Protein 4YXP (pdb70)

Organism: Human herpesvirus 1 (strain 17) (NCBI:txid10299)

B-factor: mean 35.33, std 11.64, range [17.26, 95.54]

GO terms:
  GO:0042025 host cell nucleus (C, EXP)
  GO:0030430 host cell cytoplasm (C, EXP)
  GO:0005515 protein binding (F, IPI)

InterPro domains:
  IPR008648 Herpesvirus ICP27-like [PF05459] (306-508)
  IPR031752 Herpes viral adaptor, REF-binding domain [PF16852] (99-138)

Foldseek 3Di:
DDDDDPVVVVVVVCVLVQFDPVSVVVVVVVVVVCLPCVLVPQFQDCPPAPCNVVRDSPDDCVVPDDDLVRCLVRVVVVVVSQVVRQSNQVSLLVVVLVVLLPDADLVLLLLLLVLVSSVLSCVVVVHFAACSGNSLVNLVSSLVNNCVLCQVLQQVVCVVVVADHLVCLLVVLDPVRDDFLVSLSNSLSSLSNVCSVVPDRTDDPCSNVADPPGGPVVDDRCCSVVRVLVCLVCVVVVDPDPVSVCSSVCSVVVDDDDDDDDDDDPRD/DDDDDPVVVVVVVCVLVQFDPVSVVVVVVVVVVCLVAVLVPQFQDCPPAPCNQVRDSHDDDDDCVVPDDDLVRCLVRVVVVVCSLVVRLSNLQSLLVVVLVVLLPDADLVLLLLLLVLVSSLLSCLVVVHFAACSGSSLVNLVSSLVNNCVLCQVLQQVVCVLVVADHLVCLLVVLDPVRDDFLVSLSNSLSSLSNVVSVVRDGTDDPCSNVADPPGRPPVDDRCCSNVRVLVCLPCVCVVDVDPVSVVSSVCSVVVDDDDDDDDDDDPRD

Nearest PDB structures (foldseek):
  4yxp-assembly1_A  TM=1.004E+00  e=3.360E-40  Human alphaherpesvirus 1 strain 17
  4yxp-assembly1_B  TM=1.001E+00  e=2.547E-38  Human alphaherpesvirus 1 strain 17
  5bqk-assembly1_A  TM=9.903E-01  e=1.294E-35  Human alphaherpesvirus 1
  4yxp-assembly1_B  TM=1.004E+00  e=3.602E-40  Human alphaherpesvirus 1 strain 17
  4yxp-assembly1_A  TM=1.001E+00  e=6.332E-38  Human alphaherpesvirus 1 strain 17

Structure (mmCIF, N/CA/C/O backbone):
data_4YXP
#
_entry.id   4YXP
#
_cell.length_a   99.330
_cell.length_b   133.620
_cell.length_c   44.970
_cell.angle_alpha   90.00
_cell.angle_beta   90.00
_cell.angle_gamma   90.00
#
_symmetry.space_group_name_H-M   'P 21 21 2'
#
loop_
_entity.id
_entity.type
_entity.pdbx_description
1 polymer 'mRNA export factor'
2 non-polymer 'ZINC ION'
3 water water
#
loop_
_atom_site.group_PDB
_atom_site.id
_atom_site.type_symbol
_atom_site.label_atom_id
_atom_site.label_alt_id
_atom_site.label_comp_id
_atom_site.label_asym_id
_atom_site.label_entity_id
_atom_site.label_seq_id
_atom_site.pdbx_PDB_ins_code
_atom_site.Cartn_x
_atom_site.Cartn_y
_atom_site.Cartn_z
_atom_site.occupancy
_atom_site.B_iso_or_equiv
_atom_site.auth_seq_id
_atom_site.auth_comp_id
_atom_site.auth_asym_id
_atom_site.auth_atom_id
_atom_site.pdbx_PDB_model_num
ATOM 1 N N . ALA A 1 5 ? -52.942 28.735 46.343 1.00 49.08 242 ALA A N 1
ATOM 2 C CA . ALA A 1 5 ? -53.891 29.382 45.444 1.00 48.33 242 ALA A CA 1
ATOM 3 C C . ALA A 1 5 ? -53.842 28.750 44.056 1.00 46.97 242 ALA A C 1
ATOM 4 O O . ALA A 1 5 ? -52.766 28.516 43.507 1.00 48.05 242 ALA A O 1
ATOM 6 N N . ASP A 1 6 ? -55.016 28.479 43.496 1.00 44.56 243 ASP A N 1
ATOM 7 C CA . ASP A 1 6 ? -55.121 27.860 42.179 1.00 41.74 243 ASP A CA 1
ATOM 8 C C . ASP A 1 6 ? -54.616 28.810 41.093 1.00 39.33 243 ASP A C 1
ATOM 9 O O . ASP A 1 6 ? -55.042 29.964 41.016 1.00 39.58 243 ASP A O 1
ATOM 14 N N . THR A 1 7 ? -53.706 28.322 40.257 1.00 36.93 244 THR A N 1
ATOM 15 C CA . THR A 1 7 ? -53.109 29.144 39.213 1.00 35.83 244 THR A CA 1
ATOM 16 C C . THR A 1 7 ? -52.410 28.277 38.165 1.00 34.27 244 THR A C 1
ATOM 17 O O . THR A 1 7 ? -52.078 27.122 38.426 1.00 34.50 244 THR A O 1
ATOM 21 N N . ILE A 1 8 ? -52.197 28.834 36.976 1.00 32.92 245 ILE A N 1
ATOM 22 C CA . ILE A 1 8 ? -51.416 28.153 35.949 1.00 32.09 245 ILE A CA 1
ATOM 23 C C . ILE A 1 8 ? -49.940 28.342 36.282 1.00 34.02 245 ILE A C 1
ATOM 24 O O . ILE A 1 8 ? -49.464 29.468 36.392 1.00 33.13 245 ILE A O 1
ATOM 29 N N . ASP A 1 9 ? -49.217 27.239 36.452 1.00 36.51 246 ASP A N 1
ATOM 30 C CA . ASP A 1 9 ? -47.818 27.309 36.869 1.00 39.05 246 ASP A CA 1
ATOM 31 C C . ASP A 1 9 ? -46.955 27.979 35.801 1.00 36.72 246 ASP A C 1
ATOM 32 O O . ASP A 1 9 ? -47.296 27.978 34.616 1.00 34.28 246 ASP A O 1
ATOM 37 N N . ALA A 1 10 ? -45.832 28.539 36.238 1.00 36.74 247 ALA A N 1
ATOM 38 C CA . ALA A 1 10 ? -44.974 29.351 35.380 1.00 35.09 247 ALA A CA 1
ATOM 39 C C . ALA A 1 10 ? -44.459 28.583 34.164 1.00 34.34 247 ALA A C 1
ATOM 40 O O . ALA A 1 10 ? -44.484 29.093 33.047 1.00 33.08 247 ALA A O 1
ATOM 42 N N . THR A 1 11 ? -43.984 27.362 34.382 1.00 36.22 248 THR A N 1
ATOM 43 C CA . THR A 1 11 ? -43.403 26.572 33.300 1.00 36.77 248 THR A CA 1
ATOM 44 C C . THR A 1 11 ? -44.434 26.285 32.209 1.00 33.89 248 THR A C 1
ATOM 45 O O . THR A 1 11 ? -44.117 26.338 31.021 1.00 34.17 248 THR A O 1
ATOM 49 N N . THR A 1 12 ? -45.664 25.982 32.611 1.00 31.00 249 THR A N 1
ATOM 50 C CA . THR A 1 12 ? -46.728 25.695 31.651 1.00 28.93 249 THR A CA 1
ATOM 51 C C . THR A 1 12 ? -47.066 26.938 30.824 1.00 27.93 249 THR A C 1
ATOM 52 O O . THR A 1 12 ? -47.374 26.839 29.636 1.00 26.27 249 THR A O 1
ATOM 56 N N . ARG A 1 13 ? -47.003 28.111 31.447 1.00 30.56 250 ARG A N 1
ATOM 57 C CA . ARG A 1 13 ? -47.246 29.352 30.719 1.00 32.30 250 ARG A CA 1
ATOM 58 C C . ARG A 1 13 ? -46.247 29.494 29.576 1.00 33.35 250 ARG A C 1
ATOM 59 O O . ARG A 1 13 ? -46.602 29.950 28.490 1.00 34.93 250 ARG A O 1
ATOM 67 N N . LEU A 1 14 ? -45.001 29.094 29.821 1.00 32.41 251 LEU A N 1
ATOM 68 C CA . LEU A 1 14 ? -43.967 29.135 28.790 1.00 32.54 251 LEU A CA 1
ATOM 69 C C . LEU A 1 14 ? -44.246 28.106 27.702 1.00 31.21 251 LEU A C 1
ATOM 70 O O . LEU A 1 14 ? -44.060 28.384 26.520 1.00 31.27 251 LEU A O 1
ATOM 75 N N . VAL A 1 15 ? -44.687 26.918 28.108 1.00 31.15 252 VAL A N 1
ATOM 76 C CA . VAL A 1 15 ? -45.024 25.862 27.159 1.00 31.53 252 VAL A CA 1
ATOM 77 C C . VAL A 1 15 ? -46.089 26.364 26.190 1.00 29.98 252 VAL A C 1
ATOM 78 O O . VAL A 1 15 ? -46.007 26.124 24.985 1.00 30.13 252 VAL A O 1
ATOM 82 N N . LEU A 1 16 ? -47.088 27.065 26.718 1.00 28.32 253 LEU A N 1
ATOM 83 C CA . LEU A 1 16 ? -48.209 27.517 25.905 1.00 27.71 253 LEU A CA 1
ATOM 84 C C . LEU A 1 16 ? -47.792 28.592 24.906 1.00 28.73 253 LEU A C 1
ATOM 85 O O . LEU A 1 16 ? -48.219 28.569 23.754 1.00 28.76 253 LEU A O 1
ATOM 90 N N . ARG A 1 17 ? -46.957 29.530 25.340 1.00 29.89 254 ARG A N 1
ATOM 91 C CA . ARG A 1 17 ? -46.463 30.568 24.439 1.00 30.95 254 ARG A CA 1
ATOM 92 C C . ARG A 1 17 ? -45.508 29.985 23.396 1.00 32.39 254 ARG A C 1
ATOM 93 O O . ARG A 1 17 ? -45.459 30.463 22.265 1.00 33.25 254 ARG A O 1
ATOM 101 N N . SER A 1 18 ? -44.768 28.941 23.768 1.00 33.13 255 SER A N 1
ATOM 102 C CA . SER A 1 18 ? -43.753 28.369 22.881 1.00 34.95 255 SER A CA 1
ATOM 103 C C . SER A 1 18 ? -44.366 27.746 21.624 1.00 33.58 255 SER A C 1
ATOM 104 O O . SER A 1 18 ? -43.655 27.433 20.670 1.00 33.10 255 SER A O 1
ATOM 107 N N . ILE A 1 19 ? -45.683 27.562 21.629 1.00 32.84 256 ILE A N 1
ATOM 108 C CA . ILE A 1 19 ? -46.397 27.057 20.460 1.00 32.97 256 ILE A CA 1
ATOM 109 C C . ILE A 1 19 ? -46.064 27.908 19.238 1.00 32.77 256 ILE A C 1
ATOM 110 O O . ILE A 1 19 ? -46.009 27.404 18.116 1.00 34.31 256 ILE A O 1
ATOM 115 N N . SER A 1 20 ? -45.842 29.199 19.468 1.00 31.50 257 SER A N 1
ATOM 116 C CA . SER A 1 20 ? -45.581 30.148 18.392 1.00 32.52 257 SER A CA 1
ATOM 117 C C . SER A 1 20 ? -44.289 29.831 17.642 1.00 37.17 257 SER A C 1
ATOM 118 O O . SER A 1 20 ? -44.128 30.204 16.480 1.00 39.35 257 SER A O 1
ATOM 121 N N . GLU A 1 21 ? -43.369 29.148 18.314 1.00 39.49 258 GLU A N 1
ATOM 122 C CA . GLU A 1 21 ? -42.046 28.888 17.755 1.00 42.12 258 GLU A CA 1
ATOM 123 C C . GLU A 1 21 ? -42.076 27.816 16.672 1.00 42.91 258 GLU A C 1
ATOM 124 O O . GLU A 1 21 ? -41.224 27.797 15.783 1.00 46.06 258 GLU A O 1
ATOM 130 N N . ARG A 1 22 ? -43.063 26.929 16.750 1.00 40.62 259 ARG A N 1
ATOM 131 C CA . ARG A 1 22 ? -43.146 25.788 15.846 1.00 41.31 259 ARG A CA 1
ATOM 132 C C . ARG A 1 22 ? -44.360 25.874 14.922 1.00 41.04 259 ARG A C 1
ATOM 133 O O . ARG A 1 22 ? -44.601 24.973 14.118 1.00 43.60 259 ARG A O 1
ATOM 141 N N . ALA A 1 23 ? -45.121 26.957 15.038 1.00 37.67 260 ALA A N 1
ATOM 142 C CA . ALA A 1 23 ? -46.315 27.140 14.222 1.00 36.41 260 ALA A CA 1
ATOM 143 C C . ALA A 1 23 ? -45.993 27.926 12.952 1.00 38.74 260 ALA A C 1
ATOM 144 O O . ALA A 1 23 ? -45.467 29.042 13.009 1.00 40.64 260 ALA A O 1
ATOM 146 N N . ALA A 1 24 ? -46.312 27.331 11.807 1.00 38.19 261 ALA A N 1
ATOM 147 C CA . ALA A 1 24 ? -46.079 27.959 10.512 1.00 39.81 261 ALA A CA 1
ATOM 148 C C . ALA A 1 24 ? -46.848 27.194 9.440 1.00 39.02 261 ALA A C 1
ATOM 149 O O . ALA A 1 24 ? -47.165 26.019 9.622 1.00 37.68 261 ALA A O 1
ATOM 151 N N . VAL A 1 25 ? -47.150 27.856 8.327 1.00 55.35 262 VAL A N 1
ATOM 152 C CA . VAL A 1 25 ? -47.920 27.229 7.258 1.00 56.56 262 VAL A CA 1
ATOM 153 C C . VAL A 1 25 ? -47.223 25.959 6.782 1.00 57.57 262 VAL A C 1
ATOM 154 O O . VAL A 1 25 ? -47.858 24.911 6.655 1.00 58.16 262 VAL A O 1
ATOM 158 N N . ASP A 1 26 ? -45.922 26.054 6.523 1.00 58.49 263 ASP A N 1
ATOM 159 C CA . ASP A 1 26 ? -45.151 24.910 6.040 1.00 59.11 263 ASP A CA 1
ATOM 160 C C . ASP A 1 26 ? -45.262 23.719 6.987 1.00 55.58 263 ASP A C 1
ATOM 161 O O . ASP A 1 26 ? -45.489 22.589 6.554 1.00 53.95 263 ASP A O 1
ATOM 166 N N . ARG A 1 27 ? -45.100 23.980 8.279 1.00 55.11 264 ARG A N 1
ATOM 167 C CA . ARG A 1 27 ? -45.160 22.930 9.287 1.00 55.89 264 ARG A CA 1
ATOM 168 C C . ARG A 1 27 ? -46.549 22.292 9.301 1.00 51.45 264 ARG A C 1
ATOM 169 O O . ARG A 1 27 ? -46.684 21.086 9.515 1.00 48.16 264 ARG A O 1
ATOM 177 N N . ILE A 1 28 ? -47.573 23.109 9.064 1.00 50.84 265 ILE A N 1
ATOM 178 C CA . ILE A 1 28 ? -48.957 22.641 9.057 1.00 48.10 265 ILE A CA 1
ATOM 179 C C . ILE A 1 28 ? -49.223 21.724 7.869 1.00 48.31 265 ILE A C 1
ATOM 180 O O . ILE A 1 28 ? -49.949 20.737 7.992 1.00 45.49 265 ILE A O 1
ATOM 185 N N . SER A 1 29 ? -48.655 22.057 6.715 1.00 51.24 266 SER A N 1
ATOM 186 C CA . SER A 1 29 ? -48.891 21.272 5.510 1.00 53.47 266 SER A CA 1
ATOM 187 C C . SER A 1 29 ? -48.150 19.940 5.589 1.00 52.61 266 SER A C 1
ATOM 188 O O . SER A 1 29 ? -48.623 18.924 5.078 1.00 52.71 266 SER A O 1
ATOM 191 N N . GLU A 1 30 ? -46.989 19.948 6.237 1.00 51.77 267 GLU A N 1
ATOM 192 C CA . GLU A 1 30 ? -46.219 18.725 6.445 1.00 52.53 267 GLU A CA 1
ATOM 193 C C . GLU A 1 30 ? -46.947 17.788 7.406 1.00 51.32 267 GLU A C 1
ATOM 194 O O . GLU A 1 30 ? -47.012 16.578 7.182 1.00 51.38 267 GLU A O 1
ATOM 200 N N . SER A 1 31 ? -47.493 18.351 8.480 1.00 51.52 268 SER A N 1
ATOM 201 C CA . SER A 1 31 ? -48.205 17.555 9.473 1.00 50.34 268 SER A CA 1
ATOM 202 C C . SER A 1 31 ? -49.490 16.988 8.882 1.00 48.98 268 SER A C 1
ATOM 203 O O . SER A 1 31 ? -49.852 15.843 9.157 1.00 49.36 268 SER A O 1
ATOM 206 N N . PHE A 1 32 ? -50.181 17.784 8.070 1.00 46.02 269 PHE A N 1
ATOM 207 C CA . PHE A 1 32 ? -51.368 17.289 7.387 1.00 44.10 269 PHE A CA 1
ATOM 208 C C . PHE A 1 32 ? -50.993 16.176 6.420 1.00 44.69 269 PHE A C 1
ATOM 209 O O . PHE A 1 32 ? -51.744 15.218 6.242 1.00 44.19 269 PHE A O 1
ATOM 217 N N . GLY A 1 33 ? -49.838 16.319 5.778 1.00 46.86 270 GLY A N 1
ATOM 218 C CA . GLY A 1 33 ? -49.385 15.339 4.812 1.00 49.06 270 GLY A CA 1
ATOM 219 C C . GLY A 1 33 ? -49.220 13.959 5.422 1.00 48.20 270 GLY A C 1
ATOM 220 O O . GLY A 1 33 ? -49.538 12.951 4.792 1.00 48.99 270 GLY A O 1
ATOM 221 N N . ARG A 1 34 ? -48.717 13.915 6.651 1.00 46.94 271 ARG A N 1
ATOM 222 C CA . ARG A 1 34 ? -48.493 12.647 7.333 1.00 46.47 271 ARG A CA 1
ATOM 223 C C . ARG A 1 34 ? -49.825 11.966 7.655 1.00 44.62 271 ARG A C 1
ATOM 224 O O . ARG A 1 34 ? -49.962 10.758 7.488 1.00 44.86 271 ARG A O 1
ATOM 232 N N . SER A 1 35 ? -50.808 12.743 8.104 1.00 42.77 272 SER A N 1
ATOM 233 C CA . SER A 1 35 ? -52.130 12.191 8.401 1.00 41.35 272 SER A CA 1
ATOM 234 C C . SER A 1 35 ? -52.848 11.755 7.125 1.00 42.60 272 SER A C 1
ATOM 235 O O . SER A 1 35 ? -53.538 10.735 7.110 1.00 42.38 272 SER A O 1
ATOM 238 N N . ALA A 1 36 ? -52.684 12.531 6.057 1.00 44.00 273 ALA A N 1
ATOM 239 C CA . ALA A 1 36 ? -53.247 12.175 4.759 1.00 45.78 273 ALA A CA 1
ATOM 240 C C . ALA A 1 36 ? -52.670 10.849 4.262 1.00 47.40 273 ALA A C 1
ATOM 241 O O . ALA A 1 36 ? -53.378 10.036 3.670 1.00 48.28 273 ALA A O 1
ATOM 243 N N . GLN A 1 37 ? -51.379 10.641 4.501 1.00 48.10 274 GLN A N 1
ATOM 244 C CA . GLN A 1 37 ? -50.709 9.415 4.079 1.00 49.92 274 GLN A CA 1
ATOM 245 C C . GLN A 1 37 ? -51.309 8.199 4.784 1.00 48.60 274 GLN A C 1
ATOM 246 O O . GLN A 1 37 ? -51.499 7.149 4.174 1.00 50.03 274 GLN A O 1
ATOM 252 N N . VAL A 1 38 ? -51.600 8.350 6.072 1.00 41.82 275 VAL A N 1
ATOM 253 C CA . VAL A 1 38 ? -52.198 7.274 6.858 1.00 39.98 275 VAL A CA 1
ATOM 254 C C . VAL A 1 38 ? -53.558 6.887 6.279 1.00 38.66 275 VAL A C 1
ATOM 255 O O . VAL A 1 38 ? -53.903 5.703 6.225 1.00 37.87 275 VAL A O 1
ATOM 259 N N . MET A 1 39 ? -54.324 7.884 5.840 1.00 38.49 276 MET A N 1
ATOM 260 C CA . MET A 1 39 ? -55.677 7.655 5.333 1.00 39.27 276 MET A CA 1
ATOM 261 C C . MET A 1 39 ? -55.705 7.089 3.915 1.00 43.51 276 MET A C 1
ATOM 262 O O . MET A 1 39 ? -56.776 6.779 3.389 1.00 42.89 276 MET A O 1
ATOM 267 N N . HIS A 1 40 ? -54.539 6.959 3.292 1.00 48.74 277 HIS A N 1
ATOM 268 C CA . HIS A 1 40 ? -54.468 6.443 1.931 1.00 53.65 277 HIS A CA 1
ATOM 269 C C . HIS A 1 40 ? -54.830 4.961 1.882 1.00 51.85 277 HIS A C 1
ATOM 270 O O . HIS A 1 40 ? -55.646 4.542 1.060 1.00 52.90 277 HIS A O 1
ATOM 277 N N . ASP A 1 41 ? -54.225 4.175 2.770 1.00 49.79 278 ASP A N 1
ATOM 278 C CA . ASP A 1 41 ? -54.446 2.728 2.803 1.00 48.36 278 ASP A CA 1
ATOM 279 C C . ASP A 1 41 ? -54.557 2.235 4.243 1.00 45.16 278 ASP A C 1
ATOM 280 O O . ASP A 1 41 ? -53.700 1.486 4.715 1.00 44.60 278 ASP A O 1
ATOM 285 N N . PRO A 1 42 ? -55.626 2.648 4.940 1.00 43.39 279 PRO A N 1
ATOM 286 C CA . PRO A 1 42 ? -55.776 2.405 6.379 1.00 41.47 279 PRO A CA 1
ATOM 287 C C . PRO A 1 42 ? -55.890 0.927 6.748 1.00 39.84 279 PRO A C 1
ATOM 288 O O . PRO A 1 42 ? -55.515 0.550 7.860 1.00 38.94 279 PRO A O 1
ATOM 292 N N . PHE A 1 43 ? -56.396 0.104 5.835 1.00 39.36 280 PHE A N 1
ATOM 293 C CA . PHE A 1 43 ? -56.533 -1.327 6.107 1.00 39.05 280 PHE A CA 1
ATOM 294 C C . PHE A 1 43 ? -55.206 -2.062 5.920 1.00 41.62 280 PHE A C 1
ATOM 295 O O . PHE A 1 43 ? -55.079 -3.228 6.291 1.00 41.60 280 PHE A O 1
ATOM 303 N N . GLY A 1 44 ? -54.223 -1.375 5.346 1.00 44.33 281 GLY A N 1
ATOM 304 C CA . GLY A 1 44 ? -52.875 -1.906 5.234 1.00 46.84 281 GLY A CA 1
ATOM 305 C C . GLY A 1 44 ? -52.768 -3.227 4.497 1.00 47.56 281 GLY A C 1
ATOM 306 O O . GLY A 1 44 ? -51.856 -4.015 4.752 1.00 49.33 281 GLY A O 1
ATOM 307 N N . GLY A 1 45 ? -53.695 -3.472 3.578 1.00 45.00 282 GLY A N 1
ATOM 308 C CA . GLY A 1 45 ? -53.671 -4.684 2.782 1.00 45.42 282 GLY A CA 1
ATOM 309 C C . GLY A 1 45 ? -54.365 -5.855 3.451 1.00 43.47 282 GLY A C 1
ATOM 310 O O . GLY A 1 45 ? -54.216 -6.996 3.022 1.00 45.54 282 GLY A O 1
ATOM 311 N N . GLN A 1 46 ? -55.118 -5.572 4.509 1.00 41.13 283 GLN A N 1
ATOM 312 C CA . GLN A 1 46 ? -55.936 -6.588 5.162 1.00 41.25 283 GLN A CA 1
ATOM 313 C C . GLN A 1 46 ? -57.358 -6.076 5.361 1.00 37.67 283 GLN A C 1
ATOM 314 O O . GLN A 1 46 ? -57.808 -5.901 6.495 1.00 35.48 283 GLN A O 1
ATOM 320 N N . PRO A 1 47 ? -58.068 -5.829 4.251 1.00 37.34 284 PRO A N 1
ATOM 321 C CA . PRO A 1 47 ? -59.466 -5.398 4.310 1.00 35.03 284 PRO A CA 1
ATOM 322 C C . PRO A 1 47 ? -60.387 -6.563 4.638 1.00 35.31 284 PRO A C 1
ATOM 323 O O . PRO A 1 47 ? -59.912 -7.690 4.770 1.00 35.76 284 PRO A O 1
ATOM 327 N N . PHE A 1 48 ? -61.681 -6.296 4.773 1.00 35.37 285 PHE A N 1
ATOM 328 C CA . PHE A 1 48 ? -62.659 -7.369 4.887 1.00 36.76 285 PHE A CA 1
ATOM 329 C C . PHE A 1 48 ? -62.661 -8.191 3.605 1.00 38.48 285 PHE A C 1
ATOM 330 O O . PHE A 1 48 ? -62.668 -7.621 2.512 1.00 38.65 285 PHE A O 1
ATOM 338 N N . PRO A 1 49 ? -62.642 -9.531 3.725 1.00 39.80 286 PRO A N 1
ATOM 339 C CA . PRO A 1 49 ? -62.891 -10.339 2.527 1.00 43.07 286 PRO A CA 1
ATOM 340 C C . PRO A 1 49 ? -64.283 -10.058 1.972 1.00 46.56 286 PRO A C 1
ATOM 341 O O . PRO A 1 49 ? -65.245 -10.046 2.741 1.00 45.75 286 PRO A O 1
ATOM 345 N N . ALA A 1 50 ? -64.388 -9.832 0.666 1.00 50.59 287 ALA A N 1
ATOM 346 C CA . ALA A 1 50 ? -65.662 -9.455 0.058 1.00 52.63 287 ALA A CA 1
ATOM 347 C C . ALA A 1 50 ? -66.155 -10.500 -0.940 1.00 55.74 287 ALA A C 1
ATOM 348 O O . ALA A 1 50 ? -67.160 -10.290 -1.618 1.00 56.79 287 ALA A O 1
ATOM 350 N N . ALA A 1 51 ? -65.450 -11.623 -1.025 1.00 57.91 288 ALA A N 1
ATOM 351 C CA . ALA A 1 51 ? -65.803 -12.676 -1.970 1.00 61.77 288 ALA A CA 1
ATOM 352 C C . ALA A 1 51 ? -67.218 -13.196 -1.729 1.00 62.89 288 ALA A C 1
ATOM 353 O O . ALA A 1 51 ? -67.526 -13.716 -0.657 1.00 62.41 288 ALA A O 1
ATOM 355 N N . ASN A 1 52 ? -68.072 -13.045 -2.736 1.00 64.24 289 ASN A N 1
ATOM 356 C CA . ASN A 1 52 ? -69.424 -13.595 -2.703 1.00 64.50 289 ASN A CA 1
ATOM 357 C C . ASN A 1 52 ? -70.288 -12.975 -1.609 1.00 57.57 289 ASN A C 1
ATOM 358 O O . ASN A 1 52 ? -71.267 -13.579 -1.172 1.00 57.54 289 ASN A O 1
ATOM 363 N N . SER A 1 53 ? -69.934 -11.772 -1.170 1.00 50.81 290 SER A N 1
ATOM 364 C CA . SER A 1 53 ? -70.728 -11.078 -0.166 1.00 45.20 290 SER A CA 1
ATOM 365 C C . SER A 1 53 ? -71.619 -10.019 -0.813 1.00 43.83 290 SER A C 1
ATOM 366 O O . SER A 1 53 ? -71.158 -9.254 -1.659 1.00 44.03 290 SER A O 1
ATOM 369 N N . PRO A 1 54 ? -72.902 -9.963 -0.415 1.00 43.93 291 PRO A N 1
ATOM 370 C CA . PRO A 1 54 ? -73.771 -8.896 -0.925 1.00 43.27 291 PRO A CA 1
ATOM 371 C C . PRO A 1 54 ? -73.421 -7.524 -0.345 1.00 40.69 291 PRO A C 1
ATOM 372 O O . PRO A 1 54 ? -73.974 -6.511 -0.770 1.00 40.64 291 PRO A O 1
ATOM 376 N N . TRP A 1 55 ? -72.503 -7.503 0.616 1.00 38.77 292 TRP A N 1
ATOM 377 C CA . TRP A 1 55 ? -72.090 -6.266 1.265 1.00 35.69 292 TRP A CA 1
ATOM 378 C C . TRP A 1 55 ? -70.770 -5.739 0.705 1.00 36.05 292 TRP A C 1
ATOM 379 O O . TRP A 1 55 ? -70.198 -4.795 1.249 1.00 35.26 292 TRP A O 1
ATOM 390 N N . ALA A 1 56 ? -70.294 -6.346 -0.379 1.00 37.41 293 ALA A N 1
ATOM 391 C CA . ALA A 1 56 ? -68.988 -6.006 -0.944 1.00 37.90 293 ALA A CA 1
ATOM 392 C C . ALA A 1 56 ? -68.771 -4.493 -1.097 1.00 37.16 293 ALA A C 1
ATOM 393 O O . ALA A 1 56 ? -67.698 -3.992 -0.769 1.00 37.07 293 ALA A O 1
ATOM 395 N N . PRO A 1 57 ? -69.783 -3.758 -1.588 1.00 37.74 294 PRO A N 1
ATOM 396 C CA . PRO A 1 57 ? -69.567 -2.317 -1.778 1.00 38.49 294 PRO A CA 1
ATOM 397 C C . PRO A 1 57 ? -69.164 -1.568 -0.509 1.00 36.41 294 PRO A C 1
ATOM 398 O O . PRO A 1 57 ? -68.343 -0.654 -0.589 1.00 37.56 294 PRO A O 1
ATOM 402 N N . VAL A 1 58 ? -69.723 -1.946 0.637 1.00 33.87 295 VAL A N 1
ATOM 403 C CA . VAL A 1 58 ? -69.444 -1.235 1.882 1.00 33.26 295 VAL A CA 1
ATOM 404 C C . VAL A 1 58 ? -68.353 -1.932 2.693 1.00 33.66 295 VAL A C 1
ATOM 405 O O . VAL A 1 58 ? -67.953 -1.450 3.753 1.00 33.08 295 VAL A O 1
ATOM 409 N N . LEU A 1 59 ? -67.870 -3.066 2.198 1.00 34.72 296 LEU A N 1
ATOM 410 C CA . LEU A 1 59 ? -66.767 -3.759 2.850 1.00 35.74 296 LEU A CA 1
ATOM 411 C C . LEU A 1 59 ? -65.431 -3.249 2.327 1.00 37.35 296 LEU A C 1
ATOM 412 O O . LEU A 1 59 ? -64.417 -3.320 3.021 1.00 39.44 296 LEU A O 1
ATOM 417 N N . ALA A 1 60 ? -65.433 -2.728 1.104 1.00 47.15 297 ALA A N 1
ATOM 418 C CA . ALA A 1 60 ? -64.216 -2.201 0.498 1.00 52.41 297 ALA A CA 1
ATOM 419 C C . ALA A 1 60 ? -63.736 -0.949 1.223 1.00 58.17 297 ALA A C 1
ATOM 420 O O . ALA A 1 60 ? -64.510 -0.279 1.910 1.00 54.20 297 ALA A O 1
ATOM 422 N N . GLY A 1 61 ? -62.454 -0.636 1.061 1.00 68.22 298 GLY A N 1
ATOM 423 C CA . GLY A 1 61 ? -61.902 0.612 1.557 1.00 73.40 298 GLY A CA 1
ATOM 424 C C . GLY A 1 61 ? -62.077 1.742 0.557 1.00 76.67 298 GLY A C 1
ATOM 425 O O . GLY A 1 61 ? -61.187 2.574 0.379 1.00 80.05 298 GLY A O 1
ATOM 426 N N . GLN A 1 62 ? -63.231 1.764 -0.103 1.00 75.96 299 GLN A N 1
ATOM 427 C CA . GLN A 1 62 ? -63.550 2.798 -1.080 1.00 79.84 299 GLN A CA 1
ATOM 428 C C . GLN A 1 62 ? -64.380 3.902 -0.432 1.00 78.14 299 GLN A C 1
ATOM 429 O O . GLN A 1 62 ? -64.245 5.078 -0.775 1.00 80.07 299 GLN A O 1
ATOM 435 N N . PHE A 1 66 ? -70.213 8.103 0.890 1.00 57.92 303 PHE A N 1
ATOM 436 C CA . PHE A 1 66 ? -71.353 7.279 1.277 1.00 55.36 303 PHE A CA 1
ATOM 437 C C . PHE A 1 66 ? -72.653 8.026 1.021 1.00 54.60 303 PHE A C 1
ATOM 438 O O . PHE A 1 66 ? -72.880 9.106 1.564 1.00 54.21 303 PHE A O 1
ATOM 446 N N . ASP A 1 67 ? -73.500 7.440 0.184 1.00 55.27 304 ASP A N 1
ATOM 447 C CA . ASP A 1 67 ? -74.798 8.019 -0.131 1.00 56.75 304 ASP A CA 1
ATOM 448 C C . ASP A 1 67 ? -75.899 7.146 0.453 1.00 52.31 304 ASP A C 1
ATOM 449 O O . ASP A 1 67 ? -75.983 5.958 0.144 1.00 53.26 304 ASP A O 1
ATOM 454 N N . ALA A 1 68 ? -76.737 7.741 1.297 1.00 46.40 305 ALA A N 1
ATOM 455 C CA . ALA A 1 68 ? -77.780 6.998 1.999 1.00 41.04 305 ALA A CA 1
ATOM 456 C C . ALA A 1 68 ? -78.637 6.176 1.040 1.00 39.99 305 ALA A C 1
ATOM 457 O O . ALA A 1 68 ? -78.852 4.984 1.261 1.00 36.68 305 ALA A O 1
ATOM 459 N N . GLU A 1 69 ? -79.127 6.808 -0.022 1.00 43.20 306 GLU A N 1
ATOM 460 C CA . GLU A 1 69 ? -79.999 6.121 -0.966 1.00 46.44 306 GLU A CA 1
ATOM 461 C C . GLU A 1 69 ? -79.267 4.990 -1.684 1.00 46.75 306 GLU A C 1
ATOM 462 O O . GLU A 1 69 ? -79.849 3.942 -1.956 1.00 46.10 306 GLU A O 1
ATOM 468 N N . THR A 1 70 ? -77.990 5.199 -1.984 1.00 48.39 307 THR A N 1
ATOM 469 C CA . THR A 1 70 ? -77.208 4.192 -2.693 1.00 49.60 307 THR A CA 1
ATOM 470 C C . THR A 1 70 ? -77.029 2.942 -1.833 1.00 46.98 307 THR A C 1
ATOM 471 O O . THR A 1 70 ? -77.034 1.821 -2.343 1.00 49.22 307 THR A O 1
ATOM 475 N N . ARG A 1 71 ? -76.878 3.136 -0.528 1.00 42.08 308 ARG A N 1
ATOM 476 C CA . ARG A 1 71 ? -76.619 2.021 0.378 1.00 39.67 308 ARG A CA 1
ATOM 477 C C . ARG A 1 71 ? -77.860 1.663 1.203 1.00 34.34 308 ARG A C 1
ATOM 478 O O . ARG A 1 71 ? -77.761 1.011 2.243 1.00 32.21 308 ARG A O 1
ATOM 486 N N . ARG A 1 72 ? -79.028 2.075 0.724 1.00 33.50 309 ARG A N 1
ATOM 487 C CA . ARG A 1 72 ? -80.281 1.796 1.418 1.00 32.99 309 ARG A CA 1
ATOM 488 C C . ARG A 1 72 ? -80.689 0.329 1.305 1.00 33.99 309 ARG A C 1
ATOM 489 O O . ARG A 1 72 ? -80.487 -0.303 0.269 1.00 33.57 309 ARG A O 1
ATOM 497 N N . VAL A 1 73 ? -81.267 -0.198 2.381 1.00 33.68 310 VAL A N 1
ATOM 498 C CA . VAL A 1 73 ? -81.836 -1.543 2.384 1.00 33.85 310 VAL A CA 1
ATOM 499 C C . VAL A 1 73 ? -83.201 -1.497 3.057 1.00 33.69 310 VAL A C 1
ATOM 500 O O . VAL A 1 73 ? -83.431 -0.676 3.948 1.00 32.69 310 VAL A O 1
ATOM 504 N N . SER A 1 74 ? -84.107 -2.369 2.629 1.00 34.43 311 SER A N 1
ATOM 505 C CA . SER A 1 74 ? -85.363 -2.563 3.343 1.00 34.16 311 SER A CA 1
ATOM 506 C C . SER A 1 74 ? -85.095 -3.405 4.583 1.00 33.04 311 SER A C 1
ATOM 507 O O . SER A 1 74 ? -84.049 -4.044 4.686 1.00 35.02 311 SER A O 1
ATOM 510 N N . TRP A 1 75 ? -86.036 -3.408 5.521 1.00 31.69 312 TRP A N 1
ATOM 511 C CA . TRP A 1 75 ? -85.926 -4.259 6.701 1.00 32.19 312 TRP A CA 1
ATOM 512 C C . TRP A 1 75 ? -85.813 -5.723 6.287 1.00 34.17 312 TRP A C 1
ATOM 513 O O . TRP A 1 75 ? -85.034 -6.486 6.865 1.00 33.85 312 TRP A O 1
ATOM 524 N N . GLU A 1 76 ? -86.586 -6.106 5.275 1.00 35.80 313 GLU A N 1
ATOM 525 C CA . GLU A 1 76 ? -86.600 -7.487 4.802 1.00 39.04 313 GLU A CA 1
ATOM 526 C C . GLU A 1 76 ? -85.220 -7.886 4.288 1.00 38.06 313 GLU A C 1
ATOM 527 O O . GLU A 1 76 ? -84.776 -9.017 4.489 1.00 37.42 313 GLU A O 1
ATOM 533 N N . THR A 1 77 ? -84.544 -6.950 3.629 1.00 38.38 314 THR A N 1
ATOM 534 C CA . THR A 1 77 ? -83.210 -7.204 3.095 1.00 38.00 314 THR A CA 1
ATOM 535 C C . THR A 1 77 ? -82.186 -7.296 4.225 1.00 35.14 314 THR A C 1
ATOM 536 O O . THR A 1 77 ? -81.232 -8.069 4.149 1.00 34.57 314 THR A O 1
ATOM 540 N N . LEU A 1 78 ? -82.382 -6.502 5.272 1.00 33.21 315 LEU A N 1
ATOM 541 C CA . LEU A 1 78 ? -81.475 -6.519 6.411 1.00 32.35 315 LEU A CA 1
ATOM 542 C C . LEU A 1 78 ? -81.586 -7.848 7.159 1.00 33.11 315 LEU A C 1
ATOM 543 O O . LEU A 1 78 ? -80.586 -8.397 7.623 1.00 34.36 315 LEU A O 1
ATOM 548 N N . VAL A 1 79 ? -82.805 -8.365 7.262 1.00 33.15 316 VAL A N 1
ATOM 549 C CA . VAL A 1 79 ? -83.039 -9.673 7.866 1.00 34.56 316 VAL A CA 1
ATOM 550 C C . VAL A 1 79 ? -82.331 -10.773 7.070 1.00 35.29 316 VAL A C 1
ATOM 551 O O . VAL A 1 79 ? -81.711 -11.672 7.646 1.00 35.66 316 VAL A O 1
ATOM 555 N N . ALA A 1 80 ? -82.424 -10.704 5.747 1.00 35.33 317 ALA A N 1
ATOM 556 C CA . ALA A 1 80 ? -81.918 -11.775 4.895 1.00 38.56 317 ALA A CA 1
ATOM 557 C C . ALA A 1 80 ? -80.394 -11.780 4.823 1.00 38.19 317 ALA A C 1
ATOM 558 O O . ALA A 1 80 ? -79.768 -12.842 4.839 1.00 38.57 317 ALA A O 1
ATOM 560 N N . HIS A 1 81 ? -79.799 -10.593 4.749 1.00 37.55 318 HIS A N 1
ATOM 561 C CA . HIS A 1 81 ? -78.364 -10.473 4.502 1.00 38.73 318 HIS A CA 1
ATOM 562 C C . HIS A 1 81 ? -77.571 -10.053 5.740 1.00 36.85 318 HIS A C 1
ATOM 563 O O . HIS A 1 81 ? -76.342 -10.102 5.739 1.00 38.00 318 HIS A O 1
ATOM 570 N N . GLY A 1 82 ? -78.272 -9.646 6.793 1.00 33.81 319 GLY A N 1
ATOM 571 C CA . GLY A 1 82 ? -77.628 -9.239 8.029 1.00 32.22 319 GLY A CA 1
ATOM 572 C C . GLY A 1 82 ? -76.644 -10.247 8.606 1.00 33.36 319 GLY A C 1
ATOM 573 O O . GLY A 1 82 ? -75.508 -9.893 8.921 1.00 32.29 319 GLY A O 1
ATOM 574 N N . PRO A 1 83 ? -77.075 -11.508 8.767 1.00 35.24 320 PRO A N 1
ATOM 575 C CA . PRO A 1 83 ? -76.176 -12.542 9.296 1.00 36.55 320 PRO A CA 1
ATOM 576 C C . PRO A 1 83 ? -74.852 -12.643 8.539 1.00 36.53 320 PRO A C 1
ATOM 577 O O . PRO A 1 83 ? -73.817 -12.901 9.152 1.00 38.38 320 PRO A O 1
ATOM 581 N N . SER A 1 84 ? -74.886 -12.433 7.227 1.00 35.45 321 SER A N 1
ATOM 582 C CA . SER A 1 84 ? -73.675 -12.476 6.410 1.00 35.44 321 SER A CA 1
ATOM 583 C C . SER A 1 84 ? -72.668 -11.416 6.855 1.00 32.89 321 SER A C 1
ATOM 584 O O . SER A 1 84 ? -71.481 -11.700 7.024 1.00 32.74 321 SER A O 1
ATOM 587 N N . LEU A 1 85 ? -73.145 -10.191 7.040 1.00 31.09 322 LEU A N 1
ATOM 588 C CA . LEU A 1 85 ? -72.280 -9.102 7.477 1.00 29.57 322 LEU A CA 1
ATOM 589 C C . LEU A 1 85 ? -71.781 -9.373 8.896 1.00 30.35 322 LEU A C 1
ATOM 590 O O . LEU A 1 85 ? -70.614 -9.144 9.217 1.00 30.49 322 LEU A O 1
ATOM 595 N N . TYR A 1 86 ? -72.682 -9.867 9.738 1.00 31.72 323 TYR A N 1
ATOM 596 C CA . TYR A 1 86 ? -72.351 -10.270 11.100 1.00 32.30 323 TYR A CA 1
ATOM 597 C C . TYR A 1 86 ? -71.165 -11.239 11.108 1.00 32.33 323 TYR A C 1
ATOM 598 O O . TYR A 1 86 ? -70.201 -11.051 11.853 1.00 30.02 323 TYR A O 1
ATOM 607 N N . ARG A 1 87 ? -71.231 -12.266 10.266 1.00 35.07 324 ARG A N 1
ATOM 608 C CA . ARG A 1 87 ? -70.164 -13.261 10.189 1.00 36.55 324 ARG A CA 1
ATOM 609 C C . ARG A 1 87 ? -68.861 -12.659 9.662 1.00 35.18 324 ARG A C 1
ATOM 610 O O . ARG A 1 87 ? -67.777 -13.043 10.097 1.00 34.81 324 ARG A O 1
ATOM 618 N N . THR A 1 88 ? -68.965 -11.720 8.727 1.00 35.35 325 THR A N 1
ATOM 619 C CA . THR A 1 88 ? -67.783 -11.045 8.202 1.00 36.15 325 THR A CA 1
ATOM 620 C C . THR A 1 88 ? -67.090 -10.259 9.316 1.00 33.43 325 THR A C 1
ATOM 621 O O . THR A 1 88 ? -65.869 -10.321 9.460 1.00 35.17 325 THR A O 1
ATOM 625 N N . PHE A 1 89 ? -67.869 -9.523 10.103 1.00 30.11 326 PHE A N 1
ATOM 626 C CA . PHE A 1 89 ? -67.331 -8.808 11.254 1.00 31.55 326 PHE A CA 1
ATOM 627 C C . PHE A 1 89 ? -66.629 -9.760 12.228 1.00 34.53 326 PHE A C 1
ATOM 628 O O . PHE A 1 89 ? -65.498 -9.512 12.651 1.00 35.25 326 PHE A O 1
ATOM 636 N N . ALA A 1 90 ? -67.304 -10.848 12.581 1.00 37.01 327 ALA A N 1
ATOM 637 C CA . ALA A 1 90 ? -66.809 -11.753 13.613 1.00 38.68 327 ALA A CA 1
ATOM 638 C C . ALA A 1 90 ? -65.550 -12.507 13.183 1.00 39.44 327 ALA A C 1
ATOM 639 O O . ALA A 1 90 ? -64.717 -12.857 14.016 1.00 40.28 327 ALA A O 1
ATOM 641 N N . GLY A 1 91 ? -65.409 -12.750 11.884 1.00 38.40 328 GLY A N 1
ATOM 642 C CA . GLY A 1 91 ? -64.325 -13.579 11.385 1.00 39.47 328 GLY A CA 1
ATOM 643 C C . GLY A 1 91 ? -63.056 -12.837 10.999 1.00 39.43 328 GLY A C 1
ATOM 644 O O . GLY A 1 91 ? -62.063 -13.463 10.630 1.00 40.12 328 GLY A O 1
ATOM 645 N N . ASN A 1 92 ? -63.077 -11.510 11.090 1.00 38.16 329 ASN A N 1
ATOM 646 C CA . ASN A 1 92 ? -61.945 -10.698 10.646 1.00 38.46 329 ASN A CA 1
ATOM 647 C C . ASN A 1 92 ? -61.591 -9.605 11.657 1.00 38.13 329 ASN A C 1
ATOM 648 O O . ASN A 1 92 ? -61.912 -8.437 11.449 1.00 35.26 329 ASN A O 1
ATOM 653 N N . PRO A 1 93 ? -60.914 -9.984 12.755 1.00 35.97 330 PRO A N 1
ATOM 654 C CA . PRO A 1 93 ? -60.614 -9.050 13.851 1.00 36.20 330 PRO A CA 1
ATOM 655 C C . PRO A 1 93 ? -59.772 -7.824 13.479 1.00 34.59 330 PRO A C 1
ATOM 656 O O . PRO A 1 93 ? -60.106 -6.736 13.944 1.00 32.83 330 PRO A O 1
ATOM 660 N N . ARG A 1 94 ? -58.713 -7.974 12.685 1.00 35.12 331 ARG A N 1
ATOM 661 C CA . ARG A 1 94 ? -57.873 -6.817 12.360 1.00 34.48 331 ARG A CA 1
ATOM 662 C C . ARG A 1 94 ? -58.662 -5.789 11.549 1.00 32.75 331 ARG A C 1
ATOM 663 O O . ARG A 1 94 ? -58.600 -4.586 11.825 1.00 30.82 331 ARG A O 1
ATOM 671 N N . ALA A 1 95 ? -59.408 -6.257 10.552 1.00 33.51 332 ALA A N 1
ATOM 672 C CA . ALA A 1 95 ? -60.213 -5.356 9.725 1.00 33.07 332 ALA A CA 1
ATOM 673 C C . ALA A 1 95 ? -61.300 -4.672 10.553 1.00 30.76 332 ALA A C 1
ATOM 674 O O . ALA A 1 95 ? -61.640 -3.509 10.313 1.00 27.72 332 ALA A O 1
ATOM 676 N N . ALA A 1 96 ? -61.842 -5.398 11.527 1.00 31.04 333 ALA A N 1
ATOM 677 C CA . ALA A 1 96 ? -62.919 -4.875 12.361 1.00 30.44 333 ALA A CA 1
ATOM 678 C C . ALA A 1 96 ? -62.430 -3.753 13.270 1.00 31.86 333 ALA A C 1
ATOM 679 O O . ALA A 1 96 ? -63.139 -2.772 13.484 1.00 30.63 333 ALA A O 1
ATOM 681 N N . SER A 1 97 ? -61.225 -3.898 13.811 1.00 35.50 334 SER A N 1
ATOM 682 C CA . SER A 1 97 ? -60.658 -2.854 14.654 1.00 38.35 334 SER A CA 1
ATOM 683 C C . SER A 1 97 ? -60.339 -1.623 13.807 1.00 35.05 334 SER A C 1
ATOM 684 O O . SER A 1 97 ? -60.556 -0.494 14.244 1.00 33.90 334 SER A O 1
ATOM 687 N N . THR A 1 98 ? -59.838 -1.845 12.594 1.00 32.09 335 THR A N 1
ATOM 688 C CA . THR A 1 98 ? -59.618 -0.756 11.641 1.00 28.75 335 THR A CA 1
ATOM 689 C C . THR A 1 98 ? -60.932 -0.037 11.358 1.00 27.86 335 THR A C 1
ATOM 690 O O . THR A 1 98 ? -61.030 1.190 11.484 1.00 27.48 335 THR A O 1
ATOM 694 N N . ALA A 1 99 ? -61.939 -0.812 10.968 1.00 28.49 336 ALA A N 1
ATOM 695 C CA . ALA A 1 99 ? -63.249 -0.268 10.629 1.00 29.73 336 ALA A CA 1
ATOM 696 C C . ALA A 1 99 ? -63.859 0.502 11.796 1.00 28.79 336 ALA A C 1
ATOM 697 O O . ALA A 1 99 ? -64.431 1.580 11.604 1.00 25.79 336 ALA A O 1
ATOM 699 N N . LYS A 1 100 ? -63.735 -0.053 12.999 1.00 30.49 337 LYS A N 1
ATOM 700 C CA . LYS A 1 100 ? -64.297 0.565 14.198 1.00 30.61 337 LYS A CA 1
ATOM 701 C C . LYS A 1 100 ? -63.669 1.932 14.456 1.00 28.38 337 LYS A C 1
ATOM 702 O O . LYS A 1 100 ? -64.364 2.894 14.780 1.00 26.62 337 LYS A O 1
ATOM 708 N N . ALA A 1 101 ? -62.350 2.014 14.313 1.00 28.33 338 ALA A N 1
ATOM 709 C CA . ALA A 1 101 ? -61.639 3.269 14.534 1.00 29.38 338 ALA A CA 1
ATOM 710 C C . ALA A 1 101 ? -62.104 4.333 13.544 1.00 27.85 338 ALA A C 1
ATOM 711 O O . ALA A 1 101 ? -62.330 5.491 13.913 1.00 27.52 338 ALA A O 1
ATOM 713 N N . MET A 1 102 ? -62.246 3.934 12.285 1.00 27.41 339 MET A N 1
ATOM 714 C CA . MET A 1 102 ? -62.655 4.857 11.234 1.00 27.79 339 MET A CA 1
ATOM 715 C C . MET A 1 102 ? -64.108 5.285 11.415 1.00 25.73 339 MET A C 1
ATOM 716 O O . MET A 1 102 ? -64.430 6.476 11.320 1.00 26.69 339 MET A O 1
ATOM 721 N N . ARG A 1 103 ? -64.983 4.319 11.683 1.00 22.37 340 ARG A N 1
ATOM 722 C CA . ARG A 1 103 ? -66.402 4.605 11.877 1.00 21.54 340 ARG A CA 1
ATOM 723 C C . ARG A 1 103 ? -66.614 5.555 13.053 1.00 21.99 340 ARG A C 1
ATOM 724 O O . ARG A 1 103 ? -67.478 6.438 13.006 1.00 21.18 340 ARG A O 1
ATOM 732 N N . ASP A 1 104 ? -65.823 5.372 14.105 1.00 23.57 341 ASP A N 1
ATOM 733 C CA . ASP A 1 104 ? -6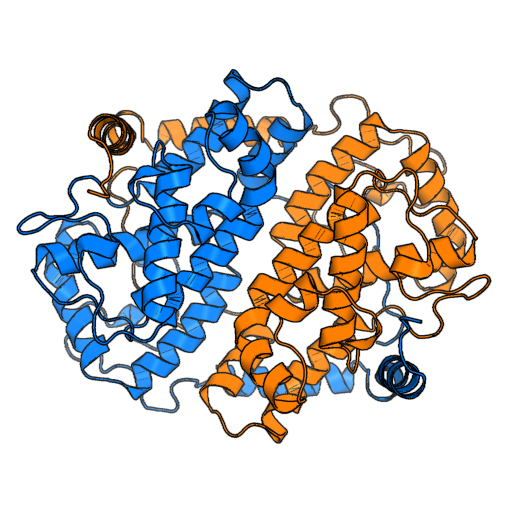5.900 6.236 15.281 1.00 24.79 341 ASP A CA 1
ATOM 734 C C . ASP A 1 104 ? -65.703 7.703 14.889 1.00 23.83 341 ASP A C 1
ATOM 735 O O . ASP A 1 104 ? -66.473 8.575 15.301 1.00 22.77 341 ASP A O 1
ATOM 740 N N . CYS A 1 105 ? -64.680 7.971 14.083 1.00 23.99 342 CYS A N 1
ATOM 741 C CA . CYS A 1 105 ? -64.411 9.333 13.619 1.00 24.08 342 CYS A CA 1
ATOM 742 C C . CYS A 1 105 ? -65.535 9.856 12.725 1.00 22.61 342 CYS A C 1
ATOM 743 O O . CYS A 1 105 ? -65.942 11.010 12.852 1.00 22.04 342 CYS A O 1
ATOM 746 N N . VAL A 1 106 ? -66.033 9.016 11.821 1.00 22.10 343 VAL A N 1
ATOM 747 C CA . VAL A 1 106 ? -67.112 9.429 10.926 1.00 22.57 343 VAL A CA 1
ATOM 748 C C . VAL A 1 106 ? -68.319 9.889 11.733 1.00 21.26 343 VAL A C 1
ATOM 749 O O . VAL A 1 106 ? -68.868 10.961 11.485 1.00 21.87 343 VAL A O 1
ATOM 753 N N . LEU A 1 107 ? -68.736 9.076 12.696 1.00 20.52 344 LEU A N 1
ATOM 754 C CA . LEU A 1 107 ? -69.939 9.375 13.462 1.00 20.98 344 LEU A CA 1
ATOM 755 C C . LEU A 1 107 ? -69.773 10.621 14.330 1.00 21.26 344 LEU A C 1
ATOM 756 O O . LEU A 1 107 ? -70.755 11.281 14.673 1.00 20.73 344 LEU A O 1
ATOM 761 N N . ARG A 1 108 ? -68.534 10.954 14.675 1.00 21.70 345 ARG A N 1
ATOM 762 C CA . ARG A 1 108 ? -68.289 12.108 15.537 1.00 20.96 345 ARG A CA 1
ATOM 763 C C . ARG A 1 108 ? -68.266 13.421 14.748 1.00 20.10 345 ARG A C 1
ATOM 764 O O . ARG A 1 108 ? -68.275 14.496 15.347 1.00 21.37 345 ARG A O 1
ATOM 772 N N . GLN A 1 109 ? -68.281 13.341 13.416 1.00 20.14 346 GLN A N 1
ATOM 773 C CA . GLN A 1 109 ? -68.303 14.545 12.579 1.00 21.52 346 GLN A CA 1
ATOM 774 C C . GLN A 1 109 ? -69.518 14.628 11.641 1.00 22.69 346 GLN A C 1
ATOM 775 O O . GLN A 1 109 ? -69.616 15.558 10.837 1.00 23.09 346 GLN A O 1
ATOM 781 N N . GLU A 1 110 ? -70.443 13.676 11.752 1.00 21.90 347 GLU A N 1
ATOM 782 C CA . GLU A 1 110 ? -71.644 13.660 10.907 1.00 22.80 347 GLU A CA 1
ATOM 783 C C . GLU A 1 110 ? -72.582 14.833 11.197 1.00 22.62 347 GLU A C 1
ATOM 784 O O . GLU A 1 110 ? -72.632 15.323 12.328 1.00 22.39 347 GLU A O 1
ATOM 790 N N . ASN A 1 111 ? -73.328 15.279 10.182 1.00 23.20 348 ASN A N 1
ATOM 791 C CA . ASN A 1 111 ? -74.328 16.330 10.390 1.00 23.32 348 ASN A CA 1
ATOM 792 C C . ASN A 1 111 ? -75.561 15.711 11.043 1.00 23.05 348 ASN A C 1
ATOM 793 O O . ASN A 1 111 ? -75.598 14.498 11.270 1.00 22.01 348 ASN A O 1
ATOM 798 N N . PHE A 1 112 ? -76.559 16.532 11.362 1.00 22.97 349 PHE A N 1
ATOM 799 C CA . PHE A 1 112 ? -77.664 16.066 12.199 1.00 22.73 349 PHE A CA 1
ATOM 800 C C . PHE A 1 112 ? -78.470 14.936 11.557 1.00 22.50 349 PHE A C 1
ATOM 801 O O . PHE A 1 112 ? -78.769 13.944 12.215 1.00 21.51 349 PHE A O 1
ATOM 809 N N . ILE A 1 113 ? -78.826 15.080 10.284 1.00 24.54 350 ILE A N 1
ATOM 810 C CA . ILE A 1 113 ? -79.596 14.043 9.600 1.00 25.83 350 ILE A CA 1
ATOM 811 C C . ILE A 1 113 ? -78.771 12.760 9.513 1.00 24.57 350 ILE A C 1
ATOM 812 O O . ILE A 1 113 ? -79.302 11.661 9.673 1.00 23.62 350 ILE A O 1
ATOM 817 N N . GLU A 1 114 ? -77.474 12.901 9.260 1.00 24.57 351 GLU A N 1
ATOM 818 C CA . GLU A 1 114 ? -76.583 11.748 9.188 1.00 24.61 351 GLU A CA 1
ATOM 819 C C . GLU A 1 114 ? -76.480 11.048 10.545 1.00 22.51 351 GLU A C 1
ATOM 820 O O . GLU A 1 114 ? -76.462 9.817 10.623 1.00 22.40 351 GLU A O 1
ATOM 826 N N . ALA A 1 115 ? -76.421 11.831 11.616 1.00 20.87 352 ALA A N 1
ATOM 827 C CA . ALA A 1 115 ? -76.340 11.276 12.964 1.00 20.18 352 ALA A CA 1
ATOM 828 C C . ALA A 1 115 ? -77.610 10.496 13.313 1.00 22.04 352 ALA A C 1
ATOM 829 O O . ALA A 1 115 ? -77.546 9.427 13.923 1.00 23.25 352 ALA A O 1
ATOM 831 N N . LEU A 1 116 ? -78.765 11.032 12.930 1.00 21.66 353 LEU A N 1
ATOM 832 C CA . LEU A 1 116 ? -80.030 10.332 13.132 1.00 22.02 353 LEU A CA 1
ATOM 833 C C . LEU A 1 116 ? -80.029 8.982 12.419 1.00 23.19 353 LEU A C 1
ATOM 834 O O . LEU A 1 116 ? -80.484 7.977 12.970 1.00 23.25 353 LEU A O 1
ATOM 839 N N . ALA A 1 117 ? -79.520 8.964 11.191 1.00 24.13 354 ALA A N 1
ATOM 840 C CA . ALA A 1 117 ? -79.474 7.737 10.401 1.00 24.33 354 ALA A CA 1
ATOM 841 C C . ALA A 1 117 ? -78.526 6.717 11.027 1.00 24.32 354 ALA A C 1
ATOM 842 O O . ALA A 1 117 ? -78.766 5.512 10.954 1.00 24.03 354 ALA A O 1
ATOM 844 N N . SER A 1 118 ? -77.450 7.199 11.645 1.00 24.02 355 SER A N 1
ATOM 845 C CA . SER A 1 118 ? -76.495 6.318 12.317 1.00 23.42 355 SER A CA 1
ATOM 846 C C . SER A 1 118 ? -77.106 5.723 13.582 1.00 22.10 355 SER A C 1
ATOM 847 O O . SER A 1 118 ? -76.818 4.581 13.948 1.00 21.51 355 SER A O 1
ATOM 850 N N . ALA A 1 119 ? -77.948 6.504 14.250 1.00 22.06 356 ALA A N 1
ATOM 851 C CA . ALA A 1 119 ? -78.674 6.016 15.411 1.00 22.52 356 ALA A CA 1
ATOM 852 C C . ALA A 1 119 ? -79.614 4.883 14.994 1.00 22.31 356 ALA A C 1
ATOM 853 O O . ALA A 1 119 ? -79.715 3.859 15.671 1.00 21.66 356 ALA A O 1
ATOM 855 N N . ASP A 1 120 ? -80.296 5.066 13.868 1.00 22.60 357 ASP A N 1
ATOM 856 C CA . ASP A 1 120 ? -81.195 4.037 13.359 1.00 23.85 357 ASP A CA 1
ATOM 857 C C . ASP A 1 120 ? -80.426 2.825 12.834 1.00 23.76 357 ASP A C 1
ATOM 858 O O . ASP A 1 120 ? -80.887 1.694 12.975 1.00 24.57 357 ASP A O 1
ATOM 863 N N . GLU A 1 121 ? -79.265 3.058 12.229 1.00 23.86 358 GLU A N 1
ATOM 864 C CA . GLU A 1 121 ? -78.425 1.963 11.746 1.00 24.95 358 GLU A CA 1
ATOM 865 C C . GLU A 1 121 ? -78.018 1.081 12.923 1.00 25.46 358 GLU A C 1
ATOM 866 O O . GLU A 1 121 ? -78.043 -0.147 12.834 1.00 25.90 358 GLU A O 1
ATOM 872 N N . THR A 1 122 ? -77.659 1.721 14.032 1.00 24.20 359 THR A N 1
ATOM 873 C CA . THR A 1 122 ? -77.260 1.011 15.246 1.00 24.73 359 THR A CA 1
ATOM 874 C C . THR A 1 122 ? -78.393 0.150 15.809 1.00 25.60 359 THR A C 1
ATOM 875 O O . THR A 1 122 ? -78.211 -1.044 16.056 1.00 27.04 359 THR A O 1
ATOM 879 N N . LEU A 1 123 ? -79.560 0.751 16.015 1.00 24.43 360 LEU A N 1
ATOM 880 C CA . LEU A 1 123 ? -80.666 0.041 16.653 1.00 25.29 360 LEU A CA 1
ATOM 881 C C . LEU A 1 123 ? -81.283 -0.993 15.716 1.00 26.05 360 LEU A C 1
ATOM 882 O O . LEU A 1 123 ? -81.722 -2.055 16.161 1.00 27.02 360 LEU A O 1
ATOM 887 N N . ALA A 1 124 ? -81.311 -0.696 14.421 1.00 25.64 361 ALA A N 1
ATOM 888 C CA . ALA A 1 124 ? -81.827 -1.651 13.448 1.00 27.34 361 ALA A CA 1
ATOM 889 C C . ALA A 1 124 ? -80.905 -2.867 13.376 1.00 26.65 361 ALA A C 1
ATOM 890 O O . ALA A 1 124 ? -81.360 -3.997 13.173 1.00 26.96 361 ALA A O 1
ATOM 892 N N . TRP A 1 125 ? -79.608 -2.629 13.546 1.00 26.12 362 TRP A N 1
ATOM 893 C CA . TRP A 1 125 ? -78.625 -3.705 13.561 1.00 27.72 362 TRP A CA 1
ATOM 894 C C . TRP A 1 125 ? -78.858 -4.598 14.777 1.00 27.37 362 TRP A C 1
ATOM 895 O O . TRP A 1 125 ? -78.810 -5.824 14.674 1.00 27.93 362 TRP A O 1
ATOM 906 N N . CYS A 1 126 ? -79.130 -3.980 15.923 1.00 25.79 363 CYS A N 1
ATOM 907 C CA . CYS A 1 126 ? -79.450 -4.726 17.136 1.00 25.79 363 CYS A CA 1
ATOM 908 C C . CYS A 1 126 ? -80.773 -5.474 16.990 1.00 26.08 363 CYS A C 1
ATOM 909 O O . CYS A 1 126 ? -80.890 -6.617 17.429 1.00 26.07 363 CYS A O 1
ATOM 912 N N . LYS A 1 127 ? -81.770 -4.830 16.382 1.00 26.01 364 LYS A N 1
ATOM 913 C CA . LYS A 1 127 ? -83.062 -5.477 16.149 1.00 27.53 364 LYS A CA 1
ATOM 914 C C . LYS A 1 127 ? -82.875 -6.738 15.305 1.00 29.49 364 LYS A C 1
ATOM 915 O O . LYS A 1 127 ? -83.482 -7.775 15.574 1.00 30.75 364 LYS A O 1
ATOM 921 N N . MET A 1 128 ? -82.025 -6.643 14.287 1.00 29.07 365 MET A N 1
ATOM 922 C CA . MET A 1 128 ? -81.761 -7.769 13.397 1.00 29.86 365 MET A CA 1
ATOM 923 C C . MET A 1 128 ? -81.104 -8.921 14.160 1.00 29.02 365 MET A C 1
ATOM 924 O O . MET A 1 128 ? -81.506 -10.077 14.019 1.00 27.64 365 MET A O 1
ATOM 929 N N . CYS A 1 129 ? -80.096 -8.607 14.968 1.00 29.65 366 CYS A N 1
ATOM 930 C CA . CYS A 1 129 ? -79.404 -9.635 15.744 1.00 31.28 366 CYS A CA 1
ATOM 931 C C . CYS A 1 129 ? -80.387 -10.360 16.658 1.00 32.51 366 CYS A C 1
ATOM 932 O O . CYS A 1 129 ? -80.369 -11.592 16.763 1.00 34.08 366 CYS A O 1
ATOM 935 N N . ILE A 1 130 ? -81.247 -9.590 17.315 1.00 32.20 367 ILE A N 1
ATOM 936 C CA . ILE A 1 130 ? -82.242 -10.147 18.226 1.00 32.51 367 ILE A CA 1
ATOM 937 C C . ILE A 1 130 ? -83.255 -10.990 17.453 1.00 32.31 367 ILE A C 1
ATOM 938 O O . ILE A 1 130 ? -83.684 -12.050 17.924 1.00 33.33 367 ILE A O 1
ATOM 943 N N . HIS A 1 131 ? -83.635 -10.524 16.268 1.00 31.19 368 HIS A N 1
ATOM 944 C CA . HIS A 1 131 ? -84.546 -11.281 15.413 1.00 31.72 368 HIS A CA 1
ATOM 945 C C . HIS A 1 131 ? -84.019 -12.688 15.149 1.00 31.51 368 HIS A C 1
ATOM 946 O O . HIS A 1 131 ? -84.781 -13.657 15.144 1.00 31.35 368 HIS A O 1
ATOM 953 N N . HIS A 1 132 ? -82.714 -12.792 14.921 1.00 32.12 369 HIS A N 1
ATOM 954 C CA . HIS A 1 132 ? -82.096 -14.075 14.585 1.00 35.44 369 HIS A CA 1
ATOM 955 C C . HIS A 1 132 ? -81.544 -14.800 15.811 1.00 34.55 369 HIS A C 1
ATOM 956 O O . HIS A 1 132 ? -80.920 -15.855 15.685 1.00 35.86 369 HIS A O 1
ATOM 963 N N . ASN A 1 133 ? -81.784 -14.236 16.990 1.00 31.57 370 ASN A N 1
ATOM 964 C CA . ASN A 1 133 ? -81.332 -14.825 18.245 1.00 30.63 370 ASN A CA 1
ATOM 965 C C . ASN A 1 133 ? -79.805 -14.910 18.293 1.00 30.39 370 ASN A C 1
ATOM 966 O O . ASN A 1 133 ? -79.241 -15.860 18.842 1.00 32.11 370 ASN A O 1
ATOM 971 N N . LEU A 1 134 ? -79.145 -13.912 17.714 1.00 28.78 371 LEU A N 1
ATOM 972 C CA . LEU A 1 134 ? -77.686 -13.836 17.719 1.00 30.13 371 LEU A CA 1
ATOM 973 C C . LEU A 1 134 ? -77.179 -13.008 18.898 1.00 31.37 371 LEU A C 1
ATOM 974 O O . LEU A 1 134 ? -77.826 -12.036 19.298 1.00 31.07 371 LEU A O 1
ATOM 979 N N . PRO A 1 135 ? -76.013 -13.376 19.454 1.00 33.73 372 PRO A N 1
ATOM 980 C CA . PRO A 1 135 ? -75.414 -12.519 20.482 1.00 33.93 372 PRO A CA 1
ATOM 981 C C . PRO A 1 135 ? -75.113 -11.107 19.981 1.00 33.25 372 PRO A C 1
ATOM 982 O O . PRO A 1 135 ? -74.765 -10.924 18.814 1.00 34.91 372 PRO A O 1
ATOM 986 N N . LEU A 1 136 ? -75.253 -10.123 20.860 1.00 31.43 373 LEU A N 1
ATOM 987 C CA . LEU A 1 136 ? -74.867 -8.753 20.548 1.00 30.13 373 LEU A CA 1
ATOM 988 C C . LEU A 1 136 ? -73.388 -8.566 20.868 1.00 29.89 373 LEU A C 1
ATOM 989 O O . LEU A 1 136 ? -72.985 -8.642 22.027 1.00 30.69 373 LEU A O 1
ATOM 994 N N . ARG A 1 137 ? -72.586 -8.327 19.835 1.00 29.76 374 ARG A N 1
ATOM 995 C CA . ARG A 1 137 ? -71.131 -8.299 19.972 1.00 30.22 374 ARG A CA 1
ATOM 996 C C . ARG A 1 137 ? -70.606 -6.870 20.168 1.00 30.95 374 ARG A C 1
ATOM 997 O O . ARG A 1 137 ? -70.663 -6.064 19.243 1.00 31.30 374 ARG A O 1
ATOM 1005 N N . PRO A 1 138 ? -70.085 -6.556 21.369 1.00 31.55 375 PRO A N 1
ATOM 1006 C CA . PRO A 1 138 ? -69.568 -5.200 21.613 1.00 31.07 375 PRO A CA 1
ATOM 1007 C C . PRO A 1 138 ? -68.410 -4.824 20.699 1.00 31.39 375 PRO A C 1
ATOM 1008 O O . PRO A 1 138 ? -68.142 -3.637 20.502 1.00 29.84 375 PRO A O 1
ATOM 1012 N N . GLN A 1 139 ? -67.731 -5.829 20.155 1.00 34.22 376 GLN A N 1
ATOM 1013 C CA . GLN A 1 139 ? -66.513 -5.605 19.388 1.00 35.73 376 GLN A CA 1
ATOM 1014 C C . GLN A 1 139 ? -66.773 -5.338 17.907 1.00 32.83 376 GLN A C 1
ATOM 1015 O O . GLN A 1 139 ? -65.855 -4.950 17.187 1.00 32.46 376 GLN A O 1
ATOM 1021 N N . ASP A 1 140 ? -67.998 -5.547 17.432 1.00 31.05 377 ASP A N 1
ATOM 1022 C CA . ASP A 1 140 ? -68.243 -5.326 16.012 1.00 30.24 377 ASP A CA 1
ATOM 1023 C C . ASP A 1 140 ? -68.351 -3.819 15.782 1.00 28.07 377 ASP A C 1
ATOM 1024 O O . ASP A 1 140 ? -68.719 -3.076 16.693 1.00 24.63 377 ASP A O 1
ATOM 1029 N N . PRO A 1 141 ? -68.004 -3.361 14.570 1.00 29.70 378 PRO A N 1
ATOM 1030 C CA . PRO A 1 141 ? -67.867 -1.920 14.317 1.00 29.44 378 PRO A CA 1
ATOM 1031 C C . PRO A 1 141 ? -69.116 -1.094 14.620 1.00 27.06 378 PRO A C 1
ATOM 1032 O O . PRO A 1 141 ? -68.983 0.047 15.057 1.00 26.55 378 PRO A O 1
ATOM 1036 N N . ILE A 1 142 ? -70.303 -1.651 14.400 1.00 25.91 379 ILE A N 1
ATOM 1037 C CA . ILE A 1 142 ? -71.533 -0.884 14.570 1.00 24.67 379 ILE A CA 1
ATOM 1038 C C . ILE A 1 142 ? -71.848 -0.681 16.059 1.00 24.13 379 ILE A C 1
ATOM 1039 O O . ILE A 1 142 ? -72.021 0.452 16.513 1.00 22.88 379 ILE A O 1
ATOM 1044 N N . ILE A 1 143 ? -71.917 -1.763 16.826 1.00 25.75 380 ILE A N 1
ATOM 1045 C CA . ILE A 1 143 ? -72.233 -1.642 18.247 1.00 25.31 380 ILE A CA 1
ATOM 1046 C C . ILE A 1 143 ? -71.093 -0.932 18.976 1.00 23.91 380 ILE A C 1
ATOM 1047 O O . ILE A 1 143 ? -71.325 -0.128 19.885 1.00 24.38 380 ILE A O 1
ATOM 1052 N N . GLY A 1 144 ? -69.863 -1.223 18.568 1.00 23.51 381 GLY A N 1
ATOM 1053 C CA . GLY A 1 144 ? -68.690 -0.659 19.210 1.00 23.91 381 GLY A CA 1
ATOM 1054 C C . GLY A 1 144 ? -68.611 0.861 19.204 1.00 23.73 381 GLY A C 1
ATOM 1055 O O . GLY A 1 144 ? -67.935 1.443 20.053 1.00 24.13 381 GLY A O 1
ATOM 1056 N N . THR A 1 145 ? -69.291 1.502 18.256 1.00 23.58 382 THR A N 1
ATOM 1057 C CA . THR A 1 145 ? -69.215 2.959 18.106 1.00 24.80 382 THR A CA 1
ATOM 1058 C C . THR A 1 145 ? -70.496 3.671 18.540 1.00 23.64 382 THR A C 1
ATOM 1059 O O . THR A 1 145 ? -70.742 4.811 18.144 1.00 24.18 382 THR A O 1
ATOM 1063 N N . THR A 1 146 ? -71.307 3.003 19.355 1.00 22.01 383 THR A N 1
ATOM 1064 C CA . THR A 1 146 ? -72.543 3.591 19.865 1.00 22.08 383 THR A CA 1
ATOM 1065 C C . THR A 1 146 ? -72.292 4.921 20.582 1.00 21.17 383 THR A C 1
ATOM 1066 O O . THR A 1 146 ? -73.086 5.854 20.465 1.00 22.13 383 THR A O 1
ATOM 1070 N N . ALA A 1 147 ? -71.192 5.005 21.322 1.00 20.42 384 ALA A N 1
ATOM 1071 C CA . ALA A 1 147 ? -70.887 6.205 22.099 1.00 21.87 384 ALA A CA 1
ATOM 1072 C C . ALA A 1 147 ? -70.651 7.415 21.196 1.00 21.63 384 ALA A C 1
ATOM 1073 O O . ALA A 1 147 ? -70.888 8.564 21.595 1.00 21.54 384 ALA A O 1
ATOM 1075 N N . ALA A 1 148 ? -70.185 7.160 19.978 1.00 22.27 385 ALA A N 1
ATOM 1076 C CA . ALA A 1 148 ? -69.888 8.240 19.039 1.00 23.05 385 ALA A CA 1
ATOM 1077 C C . ALA A 1 148 ? -71.164 8.932 18.564 1.00 22.53 385 ALA A C 1
ATOM 1078 O O . ALA A 1 148 ? -71.230 10.159 18.510 1.00 22.27 385 ALA A O 1
ATOM 1080 N N . VAL A 1 149 ? -72.180 8.151 18.211 1.00 22.04 386 VAL A N 1
ATOM 1081 C CA . VAL A 1 149 ? -73.428 8.741 17.742 1.00 22.76 386 VAL A CA 1
ATOM 1082 C C . VAL A 1 149 ? -74.176 9.351 18.926 1.00 21.49 386 VAL A C 1
ATOM 1083 O O . VAL A 1 149 ? -74.842 10.378 18.779 1.00 22.73 386 VAL A O 1
ATOM 1087 N N . LEU A 1 150 ? -74.045 8.741 20.101 1.00 21.26 387 LEU A N 1
ATOM 1088 C CA . LEU A 1 150 ? -74.620 9.307 21.320 1.00 22.35 387 LEU A CA 1
ATOM 1089 C C . LEU A 1 150 ? -74.046 10.698 21.596 1.00 22.39 387 LEU A C 1
ATOM 1090 O O . LEU A 1 150 ? -74.791 11.644 21.857 1.00 22.17 387 LEU A O 1
ATOM 1095 N N . ASP A 1 151 ? -72.722 10.814 21.533 1.00 22.39 388 ASP A N 1
ATOM 1096 C CA . ASP A 1 151 ? -72.035 12.085 21.788 1.00 22.97 388 ASP A CA 1
ATOM 1097 C C . ASP A 1 151 ? -72.407 13.157 20.771 1.00 21.06 388 ASP A C 1
ATOM 1098 O O . ASP A 1 151 ? -72.611 14.324 21.128 1.00 21.14 388 ASP A O 1
ATOM 1103 N N . ASN A 1 152 ? -72.467 12.762 19.502 1.00 19.68 389 ASN A N 1
ATOM 1104 C CA . ASN A 1 152 ? -72.845 13.668 18.425 1.00 21.05 389 ASN A CA 1
ATOM 1105 C C . ASN A 1 152 ? -74.249 14.217 18.663 1.00 20.09 389 ASN A C 1
ATOM 1106 O O . ASN A 1 152 ? -74.463 15.430 18.638 1.00 19.01 389 ASN A O 1
ATOM 1111 N N . LEU A 1 153 ? -75.209 13.329 18.904 1.00 20.28 390 LEU A N 1
ATOM 1112 C CA . LEU A 1 153 ? -76.595 13.757 19.081 1.00 20.48 390 LEU A CA 1
ATOM 1113 C C . LEU A 1 153 ? -76.768 14.617 20.338 1.00 20.52 390 LEU A C 1
ATOM 1114 O O . LEU A 1 153 ? -77.519 15.594 20.326 1.00 21.20 390 LEU A O 1
ATOM 1119 N N . ALA A 1 154 ? -76.071 14.265 21.413 1.00 19.75 391 ALA A N 1
ATOM 1120 C CA . ALA A 1 154 ? -76.139 15.040 22.650 1.00 19.43 391 ALA A CA 1
ATOM 1121 C C . ALA A 1 154 ? -75.606 16.459 22.445 1.00 19.56 391 ALA A C 1
ATOM 1122 O O . ALA A 1 154 ? -76.193 17.427 22.928 1.00 20.52 391 ALA A O 1
ATOM 1124 N N . THR A 1 155 ? -74.489 16.580 21.736 1.00 19.43 392 THR A N 1
ATOM 1125 C CA . THR A 1 155 ? -73.893 17.888 21.479 1.00 21.12 392 THR A CA 1
ATOM 1126 C C . THR A 1 155 ? -74.866 18.783 20.716 1.00 21.99 392 THR A C 1
ATOM 1127 O O . THR A 1 155 ? -74.998 19.964 21.013 1.00 22.93 392 THR A O 1
ATOM 1131 N N . ARG A 1 156 ? -75.549 18.215 19.729 1.00 21.98 393 ARG A N 1
ATOM 1132 C CA . ARG A 1 156 ? -76.429 19.002 18.869 1.00 24.25 393 ARG A CA 1
ATOM 1133 C C . ARG A 1 156 ? -77.777 19.328 19.521 1.00 22.85 393 ARG A C 1
ATOM 1134 O O . ARG A 1 156 ? -78.329 20.411 19.307 1.00 22.80 393 ARG A O 1
ATOM 1142 N N . LEU A 1 157 ? -78.302 18.411 20.328 1.00 22.91 394 LEU A N 1
ATOM 1143 C CA . LEU A 1 157 ? -79.663 18.556 20.842 1.00 22.66 394 LEU A CA 1
ATOM 1144 C C . LEU A 1 157 ? -79.763 19.084 22.277 1.00 23.26 394 LEU A C 1
ATOM 1145 O O . LEU A 1 157 ? -80.858 19.401 22.737 1.00 22.57 394 LEU A O 1
ATOM 1150 N N . ARG A 1 158 ? -78.639 19.195 22.980 1.00 23.96 395 ARG A N 1
ATOM 1151 C CA . ARG A 1 158 ? -78.677 19.532 24.406 1.00 25.44 395 ARG A CA 1
ATOM 1152 C C . ARG A 1 158 ? -79.462 20.824 24.701 1.00 25.03 395 ARG A C 1
ATOM 1153 O O . ARG A 1 158 ? -80.334 20.823 25.569 1.00 24.35 395 ARG A O 1
ATOM 1161 N N . PRO A 1 159 ? -79.169 21.928 23.989 1.00 25.92 396 PRO A N 1
ATOM 1162 C CA . PRO A 1 159 ? -79.946 23.146 24.270 1.00 26.88 396 PRO A CA 1
ATOM 1163 C C . PRO A 1 159 ? -81.455 22.976 24.080 1.00 24.26 396 PRO A C 1
ATOM 1164 O O . PRO A 1 159 ? -82.247 23.458 24.889 1.00 23.73 396 PRO A O 1
ATOM 1168 N N . PHE A 1 160 ? -81.845 22.297 23.009 1.00 23.44 397 PHE A N 1
ATOM 1169 C CA . PHE A 1 160 ? -83.253 22.041 22.740 1.00 24.76 397 PHE A CA 1
ATOM 1170 C C . PHE A 1 160 ? -83.877 21.150 23.814 1.00 24.85 397 PHE A C 1
ATOM 1171 O O . PHE A 1 160 ? -84.994 21.397 24.275 1.00 24.46 397 PHE A O 1
ATOM 1179 N N . LEU A 1 161 ? -83.155 20.109 24.211 1.00 24.41 398 LEU A N 1
ATOM 1180 C CA . LEU A 1 161 ? -83.692 19.147 25.167 1.00 25.40 398 LEU A CA 1
ATOM 1181 C C . LEU A 1 161 ? -83.808 19.729 26.569 1.00 25.41 398 LEU A C 1
ATOM 1182 O O . LEU A 1 161 ? -84.619 19.256 27.357 1.00 26.70 398 LEU A O 1
ATOM 1187 N N . GLN A 1 162 ? -83.017 20.751 26.890 1.00 24.87 399 GLN A N 1
ATOM 1188 C CA . GLN A 1 162 ? -83.130 21.374 28.207 1.00 27.66 399 GLN A CA 1
ATOM 1189 C C . GLN A 1 162 ? -84.548 21.908 28.403 1.00 27.47 399 GLN A C 1
ATOM 1190 O O . GLN A 1 162 ? -85.126 21.760 29.480 1.00 27.58 399 GLN A O 1
ATOM 1196 N N . CYS A 1 163 ? -85.106 22.520 27.360 1.00 28.19 400 CYS A N 1
ATOM 1197 C CA . CYS A 1 163 ? -86.472 23.044 27.410 1.00 28.54 400 CYS A CA 1
ATOM 1198 C C . CYS A 1 163 ? -87.496 21.923 27.219 1.00 26.49 400 CYS A C 1
ATOM 1199 O O . CYS A 1 163 ? -88.438 21.792 28.002 1.00 26.35 400 CYS A O 1
ATOM 1202 N N . TYR A 1 164 ? -87.300 21.109 26.184 1.00 24.93 401 TYR A N 1
ATOM 1203 C CA . TYR A 1 164 ? -88.273 20.075 25.825 1.00 24.41 401 TYR A CA 1
ATOM 1204 C C . TYR A 1 164 ? -88.510 19.079 26.957 1.00 25.06 401 TYR A C 1
ATOM 1205 O O . TYR A 1 164 ? -89.656 18.759 27.275 1.00 25.21 401 TYR A O 1
ATOM 1214 N N . LEU A 1 165 ? -87.435 18.577 27.560 1.00 26.24 402 LEU A N 1
ATOM 1215 C CA . LEU A 1 165 ? -87.574 17.574 28.616 1.00 28.41 402 LEU A CA 1
ATOM 1216 C C . LEU A 1 165 ? -88.272 18.159 29.848 1.00 29.89 402 LEU A C 1
ATOM 1217 O O . LEU A 1 165 ? -88.973 17.444 30.565 1.00 30.48 402 LEU A O 1
ATOM 1222 N N . LYS A 1 166 ? -88.091 19.454 30.090 1.00 30.96 403 LYS A N 1
ATOM 1223 C CA . LYS A 1 166 ? -88.800 20.122 31.180 1.00 35.23 403 LYS A CA 1
ATOM 1224 C C . LYS A 1 166 ? -90.302 20.124 30.912 1.00 35.86 403 LYS A C 1
ATOM 1225 O O . LYS A 1 166 ? -91.097 19.862 31.810 1.00 34.64 403 LYS A O 1
ATOM 1231 N N . ALA A 1 167 ? -90.683 20.415 29.672 1.00 39.94 404 ALA A N 1
ATOM 1232 C CA . ALA A 1 167 ? -92.091 20.438 29.287 1.00 44.56 404 ALA A CA 1
ATOM 1233 C C . ALA A 1 167 ? -92.741 19.065 29.453 1.00 43.95 404 ALA A C 1
ATOM 1234 O O . ALA A 1 167 ? -93.926 18.970 29.772 1.00 49.05 404 ALA A O 1
ATOM 1236 N N . ARG A 1 168 ? -91.965 18.006 29.234 1.00 41.91 405 ARG A N 1
ATOM 1237 C CA . ARG A 1 168 ? -92.465 16.639 29.390 1.00 38.19 405 ARG A CA 1
ATOM 1238 C C . ARG A 1 168 ? -92.501 16.210 30.855 1.00 36.80 405 ARG A C 1
ATOM 1239 O O . ARG A 1 168 ? -93.087 15.184 31.188 1.00 36.35 405 ARG A O 1
ATOM 1247 N N . GLY A 1 169 ? -91.864 16.989 31.724 1.00 38.09 406 GLY A N 1
ATOM 1248 C CA . GLY A 1 169 ? -91.729 16.617 33.122 1.00 39.94 406 GLY A CA 1
ATOM 1249 C C . GLY A 1 169 ? -90.768 15.458 33.343 1.00 38.23 406 GLY A C 1
ATOM 1250 O O . GLY A 1 169 ? -90.968 14.643 34.242 1.00 38.41 406 GLY A O 1
ATOM 1251 N N . LEU A 1 170 ? -89.720 15.387 32.528 1.00 37.35 407 LEU A N 1
ATOM 1252 C CA . LEU A 1 170 ? -88.759 14.287 32.612 1.00 38.28 407 LEU A CA 1
ATOM 1253 C C . LEU A 1 170 ? -87.405 14.739 33.147 1.00 38.92 407 LEU A C 1
ATOM 1254 O O . LEU A 1 170 ? -87.137 15.934 33.267 1.00 37.07 407 LEU A O 1
ATOM 1259 N N . CYS A 1 171 ? -86.558 13.763 33.464 1.00 42.68 408 CYS A N 1
ATOM 1260 C CA . CYS A 1 171 ? -85.186 14.025 33.882 1.00 45.16 408 CYS A CA 1
ATOM 1261 C C . CYS A 1 171 ? -84.436 14.796 32.800 1.00 40.80 408 CYS A C 1
ATOM 1262 O O . CYS A 1 171 ? -84.758 14.693 31.618 1.00 39.09 408 CYS A O 1
ATOM 1265 N N . GLY A 1 172 ? -83.435 15.564 33.213 1.00 37.03 409 GLY A N 1
ATOM 1266 C CA . GLY A 1 172 ? -82.566 16.246 32.272 1.00 33.62 409 GLY A CA 1
ATOM 1267 C C . GLY A 1 172 ? -81.752 15.248 31.472 1.00 28.52 409 GLY A C 1
ATOM 1268 O O . GLY A 1 172 ? -81.669 14.075 31.838 1.00 26.50 409 GLY A O 1
ATOM 1269 N N . LEU A 1 173 ? -81.150 15.712 30.382 1.00 27.00 410 LEU A N 1
ATOM 1270 C CA . LEU A 1 173 ? -80.367 14.844 29.506 1.00 26.43 410 LEU A CA 1
ATOM 1271 C C . LEU A 1 173 ? -79.224 14.167 30.257 1.00 26.74 410 LEU A C 1
ATOM 1272 O O . LEU A 1 173 ? -78.992 12.970 30.089 1.00 25.71 410 LEU A O 1
ATOM 1277 N N . ASP A 1 174 ? -78.506 14.933 31.075 1.00 29.13 411 ASP A N 1
ATOM 1278 C CA . ASP A 1 174 ? -77.377 14.389 31.826 1.00 32.27 411 ASP A CA 1
ATOM 1279 C C . ASP A 1 174 ? -77.847 13.284 32.765 1.00 31.87 411 ASP A C 1
ATOM 1280 O O . ASP A 1 174 ? -77.219 12.224 32.868 1.00 31.03 411 ASP A O 1
ATOM 1285 N N . GLU A 1 175 ? -78.958 13.540 33.447 1.00 32.81 412 GLU A N 1
ATOM 1286 C CA . GLU A 1 175 ? -79.530 12.575 34.377 1.00 36.39 412 GLU A CA 1
ATOM 1287 C C . GLU A 1 175 ? -79.960 11.295 33.667 1.00 30.84 412 GLU A C 1
ATOM 1288 O O . GLU A 1 175 ? -79.710 10.192 34.155 1.00 29.01 412 GLU A O 1
ATOM 1294 N N . LEU A 1 176 ? -80.611 11.443 32.517 1.00 27.88 413 LEU A N 1
ATOM 1295 C CA . LEU A 1 176 ? -81.051 10.289 31.740 1.00 27.05 413 LEU A CA 1
ATOM 1296 C C . LEU A 1 176 ? -79.872 9.401 31.352 1.00 26.73 413 LEU A C 1
ATOM 1297 O O . LEU A 1 176 ? -79.965 8.173 31.406 1.00 27.35 413 LEU A O 1
ATOM 1302 N N . CYS A 1 177 ? -78.765 10.027 30.967 1.00 26.32 414 CYS A N 1
ATOM 1303 C CA . CYS A 1 177 ? -77.613 9.293 30.457 1.00 26.82 414 CYS A CA 1
ATOM 1304 C C . CYS A 1 177 ? -76.735 8.716 31.566 1.00 26.96 414 CYS A C 1
ATOM 1305 O O . CYS A 1 177 ? -75.900 7.851 31.306 1.00 27.80 414 CYS A O 1
ATOM 1308 N N . SER A 1 178 ? -76.915 9.188 32.795 1.00 27.23 415 SER A N 1
ATOM 1309 C CA . SER A 1 178 ? -76.163 8.644 33.921 1.00 28.62 415 SER A CA 1
ATOM 1310 C C . SER A 1 178 ? -76.968 7.566 34.650 1.00 27.48 415 SER A C 1
ATOM 1311 O O . SER A 1 178 ? -76.416 6.542 35.052 1.00 28.61 415 SER A O 1
ATOM 1314 N N . ARG A 1 179 ? -78.270 7.791 34.810 1.00 26.28 416 ARG A N 1
ATOM 1315 C CA . ARG A 1 179 ? -79.150 6.804 35.442 1.00 27.81 416 ARG A CA 1
ATOM 1316 C C . ARG A 1 179 ? -79.325 5.571 34.555 1.00 27.13 416 ARG A C 1
ATOM 1317 O O . ARG A 1 179 ? -79.310 4.439 35.041 1.00 27.66 416 ARG A O 1
ATOM 1325 N N . ARG A 1 180 ? -79.509 5.803 33.258 1.00 26.25 417 ARG A N 1
ATOM 1326 C CA . ARG A 1 180 ? -79.640 4.728 32.278 1.00 26.78 417 ARG A CA 1
ATOM 1327 C C . ARG A 1 180 ? -80.680 3.682 32.693 1.00 27.50 417 ARG A C 1
ATOM 1328 O O . ARG A 1 180 ? -80.407 2.480 32.684 1.00 29.34 417 ARG A O 1
ATOM 1336 N N . ARG A 1 181 ? -81.872 4.154 33.047 1.00 26.29 418 ARG A N 1
ATOM 1337 C CA . ARG A 1 181 ? -82.964 3.285 33.480 1.00 27.17 418 ARG A CA 1
ATOM 1338 C C . ARG A 1 181 ? -84.054 3.197 32.416 1.00 25.18 418 ARG A C 1
ATOM 1339 O O . ARG A 1 181 ? -84.493 4.215 31.882 1.00 24.51 418 ARG A O 1
ATOM 1347 N N . LEU A 1 182 ? -84.497 1.981 32.114 1.00 26.16 419 LEU A N 1
ATOM 1348 C CA . LEU A 1 182 ? -85.595 1.794 31.175 1.00 27.61 419 LEU A CA 1
ATOM 1349 C C . LEU A 1 182 ? -86.848 2.503 31.685 1.00 28.00 419 LEU A C 1
ATOM 1350 O O . LEU A 1 182 ? -87.641 3.014 30.900 1.00 27.45 419 LEU A O 1
ATOM 1355 N N . ALA A 1 183 ? -87.006 2.541 33.004 1.00 27.83 420 ALA A N 1
ATOM 1356 C CA . ALA A 1 183 ? -88.181 3.143 33.624 1.00 29.35 420 ALA A CA 1
ATOM 1357 C C . ALA A 1 183 ? -88.254 4.652 33.380 1.00 29.95 420 ALA A C 1
ATOM 1358 O O . ALA A 1 183 ? -89.313 5.253 33.539 1.00 32.25 420 ALA A O 1
ATOM 1360 N N . ASP A 1 184 ? -87.136 5.260 32.994 1.00 28.86 421 ASP A N 1
ATOM 1361 C CA . ASP A 1 184 ? -87.100 6.696 32.722 1.00 29.29 421 ASP A CA 1
ATOM 1362 C C . ASP A 1 184 ? -87.580 7.040 31.309 1.00 28.54 421 ASP A C 1
ATOM 1363 O O . ASP A 1 184 ? -87.789 8.210 30.990 1.00 29.50 421 ASP A O 1
ATOM 1368 N N . ILE A 1 185 ? -87.749 6.031 30.463 1.00 27.79 422 ILE A N 1
ATOM 1369 C CA . ILE A 1 185 ? -88.160 6.264 29.080 1.00 27.36 422 ILE A CA 1
ATOM 1370 C C . ILE A 1 185 ? -89.657 6.561 29.008 1.00 28.28 422 ILE A C 1
ATOM 1371 O O . ILE A 1 185 ? -90.486 5.705 29.320 1.00 29.16 422 ILE A O 1
ATOM 1376 N N . LYS A 1 186 ? -89.993 7.773 28.576 1.00 28.36 423 LYS A N 1
ATOM 1377 C CA . LYS A 1 186 ? -91.385 8.216 28.514 1.00 31.55 423 LYS A CA 1
ATOM 1378 C C . LYS A 1 186 ? -91.724 8.898 27.190 1.00 29.45 423 LYS A C 1
ATOM 1379 O O . LYS A 1 186 ? -92.858 9.329 26.983 1.00 30.35 423 LYS A O 1
ATOM 1385 N N . ASP A 1 187 ? -90.746 8.990 26.296 1.00 27.93 424 ASP A N 1
ATOM 1386 C CA . ASP A 1 187 ? -90.963 9.586 24.980 1.00 29.53 424 ASP A CA 1
ATOM 1387 C C . ASP A 1 187 ? -89.831 9.182 24.040 1.00 27.24 424 ASP A C 1
ATOM 1388 O O . ASP A 1 187 ? -88.967 8.390 24.410 1.00 25.71 424 ASP A O 1
ATOM 1393 N N . ILE A 1 188 ? -89.826 9.735 22.831 1.00 26.64 425 ILE A N 1
ATOM 1394 C CA . ILE A 1 188 ? -88.838 9.344 21.833 1.00 27.87 425 ILE A CA 1
ATOM 1395 C C . ILE A 1 188 ? -87.446 9.845 22.212 1.00 26.16 425 ILE A C 1
ATOM 1396 O O . ILE A 1 188 ? -86.461 9.124 22.048 1.00 23.53 425 ILE A O 1
ATOM 1401 N N . ALA A 1 189 ? -87.356 11.072 22.719 1.00 27.53 426 ALA A N 1
ATOM 1402 C CA . ALA A 1 189 ? -86.064 11.626 23.112 1.00 26.52 426 ALA A CA 1
ATOM 1403 C C . ALA A 1 189 ? -85.409 10.771 24.196 1.00 25.05 426 ALA A C 1
ATOM 1404 O O . ALA A 1 189 ? -84.245 10.382 24.073 1.00 25.18 426 ALA A O 1
ATOM 1406 N N . SER A 1 190 ? -86.153 10.480 25.256 1.00 24.34 427 SER A N 1
ATOM 1407 C CA . SER A 1 190 ? -85.616 9.676 26.348 1.00 24.47 427 SER A CA 1
ATOM 1408 C C . SER A 1 190 ? -85.320 8.247 25.877 1.00 24.89 427 SER A C 1
ATOM 1409 O O . SER A 1 190 ? -84.367 7.623 26.341 1.00 23.82 427 SER A O 1
ATOM 1412 N N . PHE A 1 191 ? -86.116 7.736 24.943 1.00 26.21 428 PHE A N 1
ATOM 1413 C CA . PHE A 1 191 ? -85.860 6.404 24.393 1.00 25.85 428 PHE A CA 1
ATOM 1414 C C . PHE A 1 191 ? -84.497 6.349 23.706 1.00 23.75 428 PHE A C 1
ATOM 1415 O O . PHE A 1 191 ? -83.672 5.489 24.012 1.00 23.82 428 PHE A O 1
ATOM 1423 N N . VAL A 1 192 ? -84.265 7.268 22.774 1.00 22.88 429 VAL A N 1
ATOM 1424 C CA . VAL A 1 192 ? -83.027 7.275 22.005 1.00 24.05 429 VAL A CA 1
ATOM 1425 C C . VAL A 1 192 ? -81.816 7.399 22.927 1.00 23.34 429 VAL A C 1
ATOM 1426 O O . VAL A 1 192 ? -80.853 6.637 22.814 1.00 22.95 429 VAL A O 1
ATOM 1430 N N . PHE A 1 193 ? -81.852 8.356 23.844 1.00 23.05 430 PHE A N 1
ATOM 1431 C CA . PHE A 1 193 ? -80.670 8.631 24.644 1.00 22.81 430 PHE A CA 1
ATOM 1432 C C . PHE A 1 193 ? -80.439 7.586 25.739 1.00 22.75 430 PHE A C 1
ATOM 1433 O O . PHE A 1 193 ? -79.295 7.224 26.011 1.00 22.66 430 PHE A O 1
ATOM 1441 N N . VAL A 1 194 ? -81.504 7.080 26.350 1.00 23.59 431 VAL A N 1
ATOM 1442 C CA . VAL A 1 194 ? -81.336 6.067 27.386 1.00 23.22 431 VAL A CA 1
ATOM 1443 C C . VAL A 1 194 ? -80.824 4.760 26.768 1.00 23.36 431 VAL A C 1
ATOM 1444 O O . VAL A 1 194 ? -79.915 4.141 27.310 1.00 22.96 431 VAL A O 1
ATOM 1448 N N . ILE A 1 195 ? -81.391 4.341 25.638 1.00 23.53 432 ILE A N 1
ATOM 1449 C CA . ILE A 1 195 ? -80.984 3.079 25.018 1.00 23.98 432 ILE A CA 1
ATOM 1450 C C . ILE A 1 195 ? -79.537 3.167 24.521 1.00 22.31 432 ILE A C 1
ATOM 1451 O O . ILE A 1 195 ? -78.739 2.265 24.767 1.00 21.92 432 ILE A O 1
ATOM 1456 N N . LEU A 1 196 ? -79.192 4.246 23.825 1.00 22.99 433 LEU A N 1
ATOM 1457 C CA . LEU A 1 196 ? -77.821 4.414 23.352 1.00 22.76 433 LEU A CA 1
ATOM 1458 C C . LEU A 1 196 ? -76.843 4.494 24.527 1.00 22.26 433 LEU A C 1
ATOM 1459 O O . LEU A 1 196 ? -75.752 3.940 24.463 1.00 23.40 433 LEU A O 1
ATOM 1464 N N . ALA A 1 197 ? -77.234 5.181 25.596 1.00 20.66 434 ALA A N 1
ATOM 1465 C CA . ALA A 1 197 ? -76.386 5.290 26.782 1.00 21.81 434 ALA A CA 1
ATOM 1466 C C . ALA A 1 197 ? -76.175 3.926 27.439 1.00 22.28 434 ALA A C 1
ATOM 1467 O O . ALA A 1 197 ? -75.068 3.597 27.865 1.00 22.82 434 ALA A O 1
ATOM 1469 N N . ARG A 1 198 ? -77.239 3.134 27.531 1.00 22.43 435 ARG A N 1
ATOM 1470 C CA . ARG A 1 198 ? -77.129 1.793 28.090 1.00 22.29 435 ARG A CA 1
ATOM 1471 C C . ARG A 1 198 ? -76.189 0.946 27.237 1.00 23.71 435 ARG A C 1
ATOM 1472 O O . ARG A 1 198 ? -75.309 0.257 27.754 1.00 24.88 435 ARG A O 1
ATOM 1480 N N . LEU A 1 199 ? -76.376 1.010 25.925 1.00 23.86 436 LEU A N 1
ATOM 1481 C CA . LEU A 1 199 ? -75.586 0.201 25.007 1.00 25.40 436 LEU A CA 1
ATOM 1482 C C . LEU A 1 199 ? -74.112 0.605 25.079 1.00 24.53 436 LEU A C 1
ATOM 1483 O O . LEU A 1 199 ? -73.232 -0.243 25.216 1.00 23.95 436 LEU A O 1
ATOM 1488 N N . ALA A 1 200 ? -73.852 1.907 25.005 1.00 23.06 437 ALA A N 1
ATOM 1489 C CA . ALA A 1 200 ? -72.489 2.422 25.076 1.00 22.58 437 ALA A CA 1
ATOM 1490 C C . ALA A 1 200 ? -71.805 2.038 26.394 1.00 23.13 437 ALA A C 1
ATOM 1491 O O . ALA A 1 200 ? -70.619 1.717 26.413 1.00 24.40 437 ALA A O 1
ATOM 1493 N N . ASN A 1 201 ? -72.555 2.077 27.492 1.00 22.99 438 ASN A N 1
ATOM 1494 C CA . ASN A 1 201 ? -72.003 1.752 28.801 1.00 24.38 438 ASN A CA 1
ATOM 1495 C C . ASN A 1 201 ? -71.541 0.299 28.849 1.00 24.82 438 ASN A C 1
ATOM 1496 O O . ASN A 1 201 ? -70.501 -0.010 29.430 1.00 24.79 438 ASN A O 1
ATOM 1501 N N . ARG A 1 202 ? -72.311 -0.593 28.236 1.00 25.39 439 ARG A N 1
ATOM 1502 C CA . ARG A 1 202 ? -71.948 -2.006 28.215 1.00 27.95 439 ARG A CA 1
ATOM 1503 C C . ARG A 1 202 ? -70.672 -2.209 27.397 1.00 26.72 439 ARG A C 1
ATOM 1504 O O . ARG A 1 202 ? -69.773 -2.950 27.799 1.00 27.11 439 ARG A O 1
ATOM 1512 N N . VAL A 1 203 ? -70.594 -1.535 26.254 1.00 26.81 440 VAL A N 1
ATOM 1513 C CA . VAL A 1 203 ? -69.410 -1.590 25.407 1.00 28.18 440 VAL A CA 1
ATOM 1514 C C . VAL A 1 203 ? -68.186 -1.112 26.185 1.00 30.95 440 VAL A C 1
ATOM 1515 O O . VAL A 1 203 ? -67.130 -1.741 26.147 1.00 31.67 440 VAL A O 1
ATOM 1519 N N . GLU A 1 204 ? -68.343 0.002 26.893 1.00 33.87 441 GLU A N 1
ATOM 1520 C CA . GLU A 1 204 ? -67.245 0.625 27.629 1.00 38.96 441 GLU A CA 1
ATOM 1521 C C . GLU A 1 204 ? -66.719 -0.270 28.750 1.00 40.77 441 GLU A C 1
ATOM 1522 O O . GLU A 1 204 ? -65.535 -0.225 29.083 1.00 41.93 441 GLU A O 1
ATOM 1528 N N . ARG A 1 205 ? -67.598 -1.081 29.330 1.00 53.78 442 ARG A N 1
ATOM 1529 C CA . ARG A 1 205 ? -67.214 -1.947 30.443 1.00 55.82 442 ARG A CA 1
ATOM 1530 C C . ARG A 1 205 ? -66.535 -3.225 29.957 1.00 50.87 442 ARG A C 1
ATOM 1531 O O . ARG A 1 205 ? -65.966 -3.971 30.750 1.00 52.28 442 ARG A O 1
ATOM 1539 N N . GLY A 1 206 ? -66.593 -3.469 28.652 1.00 45.04 443 GLY A N 1
ATOM 1540 C CA . GLY A 1 206 ? -65.889 -4.589 28.054 1.00 44.75 443 GLY A CA 1
ATOM 1541 C C . GLY A 1 206 ? -66.501 -5.943 28.352 1.00 45.34 443 GLY A C 1
ATOM 1542 O O . GLY A 1 206 ? -65.783 -6.929 28.502 1.00 47.49 443 GLY A O 1
ATOM 1543 N N . VAL A 1 207 ? -67.826 -5.998 28.436 1.00 46.41 444 VAL A N 1
ATOM 1544 C CA . VAL A 1 207 ? -68.520 -7.263 28.668 1.00 50.24 444 VAL A CA 1
ATOM 1545 C C . VAL A 1 207 ? -68.285 -8.195 27.485 1.00 50.11 444 VAL A C 1
ATOM 1546 O O . VAL A 1 207 ? -68.005 -7.741 26.376 1.00 47.68 444 VAL A O 1
ATOM 1550 N N . ALA A 1 208 ? -68.406 -9.498 27.726 1.00 52.53 445 ALA A N 1
ATOM 1551 C CA . ALA A 1 208 ? -68.207 -10.497 26.680 1.00 53.80 445 ALA A CA 1
ATOM 1552 C C . ALA A 1 208 ? -69.282 -10.380 25.605 1.00 50.98 445 ALA A C 1
ATOM 1553 O O . ALA A 1 208 ? -68.985 -10.386 24.411 1.00 51.53 445 ALA A O 1
ATOM 1555 N N . GLU A 1 209 ? -70.536 -10.289 26.037 1.00 48.84 446 GLU A N 1
ATOM 1556 C CA . GLU A 1 209 ? -71.639 -10.012 25.127 1.00 46.30 446 GLU A CA 1
ATOM 1557 C C . GLU A 1 209 ? -72.687 -9.177 25.852 1.00 40.98 446 GLU A C 1
ATOM 1558 O O . GLU A 1 209 ? -72.719 -9.125 27.082 1.00 40.11 446 GLU A O 1
ATOM 1564 N N . ILE A 1 210 ? -73.541 -8.522 25.078 1.00 37.27 447 ILE A N 1
ATOM 1565 C CA . ILE A 1 210 ? -74.481 -7.559 25.626 1.00 34.07 447 ILE A CA 1
ATOM 1566 C C . ILE A 1 210 ? -75.838 -8.211 25.821 1.00 33.00 447 ILE A C 1
ATOM 1567 O O . ILE A 1 210 ? -76.446 -8.694 24.867 1.00 32.06 447 ILE A O 1
ATOM 1572 N N . ASP A 1 211 ? -76.297 -8.224 27.068 1.00 34.67 448 ASP A N 1
ATOM 1573 C CA . ASP A 1 211 ? -77.595 -8.789 27.414 1.00 37.49 448 ASP A CA 1
ATOM 1574 C C . ASP A 1 211 ? -78.685 -8.085 26.617 1.00 32.73 448 ASP A C 1
ATOM 1575 O O . ASP A 1 211 ? -78.636 -6.865 26.430 1.00 29.48 448 ASP A O 1
ATOM 1580 N N . TYR A 1 212 ? -79.663 -8.856 26.148 1.00 31.27 449 TYR A N 1
ATOM 1581 C CA . TYR A 1 212 ? -80.788 -8.302 25.397 1.00 30.27 449 TYR A CA 1
ATOM 1582 C C . TYR A 1 212 ? -81.552 -7.262 26.212 1.00 29.92 449 TYR A C 1
ATOM 1583 O O . TYR A 1 212 ? -82.147 -6.343 25.652 1.00 28.82 449 TYR A O 1
ATOM 1592 N N . ALA A 1 213 ? -81.547 -7.421 27.531 1.00 31.21 450 ALA A N 1
ATOM 1593 C CA . ALA A 1 213 ? -82.250 -6.499 28.419 1.00 31.48 450 ALA A CA 1
ATOM 1594 C C . ALA A 1 213 ? -81.708 -5.080 28.273 1.00 30.02 450 ALA A C 1
ATOM 1595 O O . ALA A 1 213 ? -82.424 -4.107 28.517 1.00 29.86 450 ALA A O 1
ATOM 1597 N N . THR A 1 214 ? -80.443 -4.970 27.880 1.00 29.29 451 THR A N 1
ATOM 1598 C CA . THR A 1 214 ? -79.823 -3.667 27.650 1.00 28.17 451 THR A CA 1
ATOM 1599 C C . THR A 1 214 ? -80.668 -2.847 26.680 1.00 27.09 451 THR A C 1
ATOM 1600 O O . THR A 1 214 ? -80.813 -1.632 26.837 1.00 26.57 451 THR A O 1
ATOM 1604 N N . LEU A 1 215 ? -81.224 -3.522 25.678 1.00 26.44 452 LEU A N 1
ATOM 1605 C CA . LEU A 1 215 ? -82.028 -2.862 24.656 1.00 27.24 452 LEU A CA 1
ATOM 1606 C C . LEU A 1 215 ? -83.509 -2.817 25.035 1.00 28.14 452 LEU A C 1
ATOM 1607 O O . LEU A 1 215 ? -84.346 -2.419 24.229 1.00 29.81 452 LEU A O 1
ATOM 1612 N N . GLY A 1 216 ? -83.833 -3.235 26.256 1.00 28.68 453 GLY A N 1
ATOM 1613 C CA . GLY A 1 216 ? -85.210 -3.227 26.723 1.00 29.46 453 GLY A CA 1
ATOM 1614 C C . GLY A 1 216 ? -86.006 -4.459 26.325 1.00 30.73 453 GLY A C 1
ATOM 1615 O O . GLY A 1 216 ? -87.235 -4.470 26.410 1.00 31.29 453 GLY A O 1
ATOM 1616 N N . VAL A 1 217 ? -85.304 -5.504 25.899 1.00 31.15 454 VAL A N 1
ATOM 1617 C CA . VAL A 1 217 ? -85.951 -6.719 25.414 1.00 31.93 454 VAL A CA 1
ATOM 1618 C C . VAL A 1 217 ? -85.901 -7.808 26.485 1.00 33.53 454 VAL A C 1
ATOM 1619 O O . VAL A 1 217 ? -84.825 -8.193 26.942 1.00 34.02 454 VAL A O 1
ATOM 1623 N N . GLY A 1 218 ? -87.072 -8.307 26.874 1.00 35.07 455 GLY A N 1
ATOM 1624 C CA . GLY A 1 218 ? -87.167 -9.331 27.900 1.00 37.40 455 GLY A CA 1
ATOM 1625 C C . GLY A 1 218 ? -86.975 -10.744 27.370 1.00 38.76 455 GLY A C 1
ATOM 1626 O O . GLY A 1 218 ? -86.825 -10.949 26.164 1.00 37.66 455 GLY A O 1
ATOM 1627 N N . VAL A 1 219 ? -86.979 -11.720 28.273 1.00 42.18 456 VAL A N 1
ATOM 1628 C CA . VAL A 1 219 ? -86.753 -13.113 27.896 1.00 46.06 456 VAL A CA 1
ATOM 1629 C C . VAL A 1 219 ? -87.797 -13.585 26.892 1.00 47.45 456 VAL A C 1
ATOM 1630 O O . VAL A 1 219 ? -88.998 -13.456 27.119 1.00 49.11 456 VAL A O 1
ATOM 1634 N N . GLY A 1 220 ? -87.324 -14.133 25.777 1.00 47.32 457 GLY A N 1
ATOM 1635 C CA . GLY A 1 220 ? -88.201 -14.707 24.773 1.00 48.64 457 GLY A CA 1
ATOM 1636 C C . GLY A 1 220 ? -88.873 -13.679 23.886 1.00 46.55 457 GLY A C 1
ATOM 1637 O O . GLY A 1 220 ? -89.691 -14.030 23.034 1.00 46.73 457 GLY A O 1
ATOM 1638 N N . GLU A 1 221 ? -88.530 -12.408 24.082 1.00 43.90 458 GLU A N 1
ATOM 1639 C CA . GLU A 1 221 ? -89.142 -11.325 23.322 1.00 43.39 458 GLU A CA 1
ATOM 1640 C C . GLU A 1 221 ? -88.228 -10.841 22.209 1.00 39.25 458 GLU A C 1
ATOM 1641 O O . GLU A 1 221 ? -87.059 -11.224 22.129 1.00 37.24 458 GLU A O 1
ATOM 1647 N N . LYS A 1 222 ? -88.776 -9.984 21.357 1.00 38.25 459 LYS A N 1
ATOM 1648 C CA . LYS A 1 222 ? -87.995 -9.305 20.339 1.00 36.98 459 LYS A CA 1
ATOM 1649 C C . LYS A 1 222 ? -88.206 -7.801 20.491 1.00 37.08 459 LYS A C 1
ATOM 1650 O O . LYS A 1 222 ? -89.004 -7.359 21.319 1.00 38.74 459 LYS A O 1
ATOM 1656 N N . MET A 1 223 ? -87.486 -7.022 19.696 1.00 36.14 460 MET A N 1
ATOM 1657 C CA . MET A 1 223 ? -87.490 -5.571 19.832 1.00 35.12 460 MET A CA 1
ATOM 1658 C C . MET A 1 223 ? -88.652 -4.952 19.063 1.00 35.56 460 MET A C 1
ATOM 1659 O O . MET A 1 223 ? -88.449 -4.134 18.163 1.00 35.51 460 MET A O 1
ATOM 1664 N N . HIS A 1 224 ? -89.871 -5.334 19.432 1.00 36.49 461 HIS A N 1
ATOM 1665 C CA . HIS A 1 224 ? -91.057 -4.967 18.660 1.00 40.14 461 HIS A CA 1
ATOM 1666 C C . HIS A 1 224 ? -91.438 -3.494 18.817 1.00 37.92 461 HIS A C 1
ATOM 1667 O O . HIS A 1 224 ? -92.142 -2.939 17.977 1.00 38.85 461 HIS A O 1
ATOM 1674 N N . PHE A 1 225 ? -90.961 -2.860 19.882 1.00 36.41 462 PHE A N 1
ATOM 1675 C CA . PHE A 1 225 ? -91.279 -1.456 20.142 1.00 35.87 462 PHE A CA 1
ATOM 1676 C C . PHE A 1 225 ? -90.409 -0.490 19.332 1.00 34.06 462 PHE A C 1
ATOM 1677 O O . PHE A 1 225 ? -90.629 0.722 19.372 1.00 35.19 462 PHE A O 1
ATOM 1685 N N . TYR A 1 226 ? -89.415 -1.012 18.618 1.00 31.01 463 TYR A N 1
ATOM 1686 C CA . TYR A 1 226 ? -88.605 -0.176 17.733 1.00 29.28 463 TYR A CA 1
ATOM 1687 C C . TYR A 1 226 ? -88.784 -0.565 16.271 1.00 29.67 463 TYR A C 1
ATOM 1688 O O . TYR A 1 226 ? -88.623 -1.728 15.897 1.00 30.34 463 TYR A O 1
ATOM 1697 N N . LEU A 1 227 ? -89.116 0.421 15.447 1.00 30.02 464 LEU A N 1
ATOM 1698 C CA . LEU A 1 227 ? -89.190 0.231 14.004 1.00 33.50 464 LEU A CA 1
ATOM 1699 C C . LEU A 1 227 ? -88.048 1.005 13.339 1.00 32.73 464 LEU A C 1
ATOM 1700 O O . LEU A 1 227 ? -87.779 2.146 13.713 1.00 31.10 464 LEU A O 1
ATOM 1705 N N . PRO A 1 228 ? -87.369 0.393 12.352 1.00 34.06 465 PRO A N 1
ATOM 1706 C CA . PRO A 1 228 ? -86.265 1.113 11.703 1.00 32.11 465 PRO A CA 1
ATOM 1707 C C . PRO A 1 228 ? -86.695 2.471 11.143 1.00 31.16 465 PRO A C 1
ATOM 1708 O O . PRO A 1 228 ? -87.666 2.549 10.389 1.00 33.12 465 PRO A O 1
ATOM 1712 N N . GLY A 1 229 ? -85.975 3.522 11.522 1.00 29.14 466 GLY A N 1
ATOM 1713 C CA . GLY A 1 229 ? -86.295 4.873 11.088 1.00 29.48 466 GLY A CA 1
ATOM 1714 C C . GLY A 1 229 ? -86.961 5.721 12.158 1.00 28.88 466 GLY A C 1
ATOM 1715 O O . GLY A 1 229 ? -87.164 6.925 11.971 1.00 29.33 466 GLY A O 1
ATOM 1716 N N . ALA A 1 230 ? -87.288 5.098 13.287 1.00 28.16 467 ALA A N 1
ATOM 1717 C CA . ALA A 1 230 ? -88.026 5.769 14.356 1.00 28.85 467 ALA A CA 1
ATOM 1718 C C . ALA A 1 230 ? -87.233 6.903 15.012 1.00 27.05 467 ALA A C 1
ATOM 1719 O O . ALA A 1 230 ? -87.813 7.916 15.403 1.00 27.49 467 ALA A O 1
ATOM 1721 N N . CYS A 1 231 ? -85.920 6.741 15.141 1.00 24.47 468 CYS A N 1
ATOM 1722 C CA . CYS A 1 231 ? -85.085 7.806 15.702 1.00 25.31 468 CYS A CA 1
ATOM 1723 C C . CYS A 1 231 ? -85.192 9.054 14.839 1.00 26.48 468 CYS A C 1
ATOM 1724 O O . CYS A 1 231 ? -85.431 10.158 15.339 1.00 2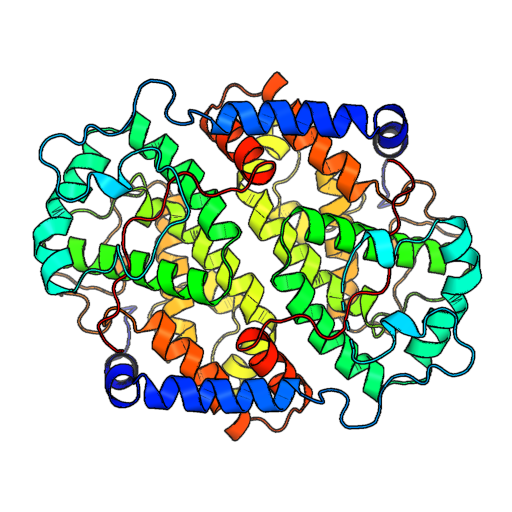8.14 468 CYS A O 1
ATOM 1727 N N . MET A 1 232 ? -85.010 8.871 13.537 1.00 26.41 469 MET A N 1
ATOM 1728 C CA . MET A 1 232 ? -85.051 9.980 12.599 1.00 27.22 469 MET A CA 1
ATOM 1729 C C . MET A 1 232 ? -86.440 10.609 12.539 1.00 27.18 469 MET A C 1
ATOM 1730 O O . MET A 1 232 ? -86.594 11.809 12.754 1.00 28.02 469 MET A O 1
ATOM 1735 N N . ALA A 1 233 ? -87.449 9.800 12.237 1.00 26.35 470 ALA A N 1
ATOM 1736 C CA . ALA A 1 233 ? -88.818 10.300 12.140 1.00 27.54 470 ALA A CA 1
ATOM 1737 C C . ALA A 1 233 ? -89.250 10.970 13.444 1.00 27.25 470 ALA A C 1
ATOM 1738 O O . ALA A 1 233 ? -89.818 12.065 13.437 1.00 26.64 470 ALA A O 1
ATOM 1740 N N . GLY A 1 234 ? -88.965 10.310 14.561 1.00 26.94 471 GLY A N 1
ATOM 1741 C CA . GLY A 1 234 ? -89.424 10.769 15.858 1.00 26.94 471 GLY A CA 1
ATOM 1742 C C . GLY A 1 234 ? -88.813 12.077 16.329 1.00 26.98 471 GLY A C 1
ATOM 1743 O O . GLY A 1 234 ? -89.512 12.940 16.861 1.00 27.73 471 GLY A O 1
ATOM 1744 N N . LEU A 1 235 ? -87.507 12.231 16.145 1.00 26.07 472 LEU A N 1
ATOM 1745 C CA . LEU A 1 235 ? -86.825 13.418 16.636 1.00 26.57 472 LEU A CA 1
ATOM 1746 C C . LEU A 1 235 ? -87.072 14.617 15.723 1.00 26.99 472 LEU A C 1
ATOM 1747 O O . LEU A 1 235 ? -87.168 15.750 16.200 1.00 27.18 472 LEU A O 1
ATOM 1752 N N . ILE A 1 236 ? -87.191 14.378 14.421 1.00 27.19 473 ILE A N 1
ATOM 1753 C CA . ILE A 1 236 ? -87.558 15.453 13.505 1.00 27.62 473 ILE A CA 1
ATOM 1754 C C . ILE A 1 236 ? -88.933 15.982 13.897 1.00 27.26 473 ILE A C 1
ATOM 1755 O O . ILE A 1 236 ? -89.179 17.184 13.833 1.00 28.48 473 ILE A O 1
ATOM 1760 N N . GLU A 1 237 ? -89.828 15.086 14.302 1.00 26.15 474 GLU A N 1
ATOM 1761 C CA . GLU A 1 237 ? -91.199 15.484 14.606 1.00 28.08 474 GLU A CA 1
ATOM 1762 C C . GLU A 1 237 ? -91.274 16.416 15.814 1.00 30.02 474 GLU A C 1
ATOM 1763 O O . GLU A 1 237 ? -91.975 17.427 15.769 1.00 33.48 474 GLU A O 1
ATOM 1769 N N . ILE A 1 238 ? -90.565 16.093 16.892 1.00 28.56 475 ILE A N 1
ATOM 1770 C CA . ILE A 1 238 ? -90.675 16.907 18.101 1.00 28.75 475 ILE A CA 1
ATOM 1771 C C . ILE A 1 238 ? -89.963 18.245 17.912 1.00 28.23 475 ILE A C 1
ATOM 1772 O O . ILE A 1 238 ? -90.362 19.245 18.504 1.00 29.19 475 ILE A O 1
ATOM 1777 N N . LEU A 1 239 ? -88.921 18.278 17.087 1.00 27.62 476 LEU A N 1
ATOM 1778 C CA . LEU A 1 239 ? -88.292 19.553 16.747 1.00 27.53 476 LEU A CA 1
ATOM 1779 C C . LEU A 1 239 ? -89.306 20.449 16.037 1.00 27.63 476 LEU A C 1
ATOM 1780 O O . LEU A 1 239 ? -89.247 21.682 16.136 1.00 26.47 476 LEU A O 1
ATOM 1785 N N . ASP A 1 240 ? -90.243 19.824 15.330 1.00 29.10 477 ASP A N 1
ATOM 1786 C CA . ASP A 1 240 ? -91.295 20.563 14.639 1.00 31.26 477 ASP A CA 1
ATOM 1787 C C . ASP A 1 240 ? -92.442 20.932 15.579 1.00 32.41 477 ASP A C 1
ATOM 1788 O O . ASP A 1 240 ? -92.910 22.066 15.571 1.00 33.31 477 ASP A O 1
ATOM 1793 N N . THR A 1 241 ? -92.887 19.981 16.397 1.00 31.47 478 THR A N 1
ATOM 1794 C CA . THR A 1 241 ? -94.129 20.154 17.152 1.00 32.45 478 THR A CA 1
ATOM 1795 C C . THR A 1 241 ? -93.971 20.823 18.524 1.00 31.89 478 THR A C 1
ATOM 1796 O O . THR A 1 241 ? -94.941 21.347 19.063 1.00 33.13 478 THR A O 1
ATOM 1800 N N . HIS A 1 242 ? -92.769 20.816 19.093 1.00 30.95 479 HIS A N 1
ATOM 1801 C CA . HIS A 1 242 ? -92.577 21.392 20.428 1.00 32.52 479 HIS A CA 1
ATOM 1802 C C . HIS A 1 242 ? -92.954 22.879 20.456 1.00 35.05 479 HIS A C 1
ATOM 1803 O O . HIS A 1 242 ? -93.421 23.386 21.477 1.00 34.93 479 HIS A O 1
ATOM 1810 N N . ARG A 1 243 ? -92.772 23.572 19.335 1.00 36.86 480 ARG A N 1
ATOM 1811 C CA . ARG A 1 243 ? -93.088 25.000 19.267 1.00 37.54 480 ARG A CA 1
ATOM 1812 C C . ARG A 1 243 ? -94.588 25.290 19.430 1.00 38.10 480 ARG A C 1
ATOM 1813 O O . ARG A 1 243 ? -94.978 26.438 19.642 1.00 40.03 480 ARG A O 1
ATOM 1821 N N . GLN A 1 244 ? -95.425 24.261 19.338 1.00 35.81 481 GLN A N 1
ATOM 1822 C CA . GLN A 1 244 ? -96.868 24.437 19.511 1.00 38.44 481 GLN A CA 1
ATOM 1823 C C . GLN A 1 244 ? -97.240 24.618 20.984 1.00 39.64 481 GLN A C 1
ATOM 1824 O O . GLN A 1 244 ? -98.333 25.095 21.304 1.00 42.32 481 GLN A O 1
ATOM 1830 N N . GLU A 1 245 ? -96.329 24.232 21.873 1.00 38.20 482 GLU A N 1
ATOM 1831 C CA . GLU A 1 245 ? -96.585 24.249 23.310 1.00 41.06 482 GLU A CA 1
ATOM 1832 C C . GLU A 1 245 ? -95.614 25.171 24.049 1.00 40.55 482 GLU A C 1
ATOM 1833 O O . GLU A 1 245 ? -95.753 25.382 25.256 1.00 41.81 482 GLU A O 1
ATOM 1839 N N . CYS A 1 246 ? -94.641 25.721 23.321 1.00 39.12 483 CYS A N 1
ATOM 1840 C CA . CYS A 1 246 ? -93.564 26.507 23.921 1.00 37.65 483 CYS A CA 1
ATOM 1841 C C . CYS A 1 246 ? -93.568 27.948 23.403 1.00 36.48 483 CYS A C 1
ATOM 1842 O O . CYS A 1 246 ? -93.618 28.185 22.196 1.00 34.58 483 CYS A O 1
ATOM 1845 N N . SER A 1 247 ? -93.505 28.904 24.325 1.00 37.32 484 SER A N 1
ATOM 1846 C CA . SER A 1 247 ? -93.570 30.322 23.972 1.00 39.22 484 SER A CA 1
ATOM 1847 C C . SER A 1 247 ? -92.193 30.981 23.855 1.00 37.23 484 SER A C 1
ATOM 1848 O O . SER A 1 247 ? -92.099 32.187 23.641 1.00 37.17 484 SER A O 1
ATOM 1851 N N . SER A 1 248 ? -91.127 30.196 23.991 1.00 35.80 485 SER A N 1
ATOM 1852 C CA . SER A 1 248 ? -89.770 30.735 23.914 1.00 33.56 485 SER A CA 1
ATOM 1853 C C . SER A 1 248 ? -89.301 30.902 22.467 1.00 33.04 485 SER A C 1
ATOM 1854 O O . SER A 1 248 ? -89.186 29.925 21.726 1.00 31.09 485 SER A O 1
ATOM 1857 N N . ARG A 1 249 ? -89.023 32.142 22.075 1.00 33.86 486 ARG A N 1
ATOM 1858 C CA . ARG A 1 249 ? -88.513 32.431 20.734 1.00 33.01 486 ARG A CA 1
ATOM 1859 C C . ARG A 1 249 ? -87.112 31.845 20.546 1.00 29.19 486 ARG A C 1
ATOM 1860 O O . ARG A 1 249 ? -86.775 31.340 19.474 1.00 27.73 486 ARG A O 1
ATOM 1868 N N . VAL A 1 250 ? -86.293 31.924 21.589 1.00 28.07 487 VAL A N 1
ATOM 1869 C CA . VAL A 1 250 ? -84.969 31.317 21.563 1.00 27.69 487 VAL A CA 1
ATOM 1870 C C . VAL A 1 250 ? -85.092 29.829 21.252 1.00 28.47 487 VAL A C 1
ATOM 1871 O O . VAL A 1 250 ? -84.327 29.288 20.454 1.00 27.11 487 VAL A O 1
ATOM 1875 N N . CYS A 1 251 ? -86.056 29.169 21.884 1.00 29.94 488 CYS A N 1
ATOM 1876 C CA . CYS A 1 251 ? -86.256 27.739 21.675 1.00 28.35 488 CYS A CA 1
ATOM 1877 C C . CYS A 1 251 ? -86.703 27.453 20.239 1.00 26.82 488 CYS A C 1
ATOM 1878 O O . CYS A 1 251 ? -86.226 26.507 19.616 1.00 26.60 488 CYS A O 1
ATOM 1881 N N . GLU A 1 252 ? -87.610 28.272 19.711 1.00 27.36 489 GLU A N 1
ATOM 1882 C CA . GLU A 1 252 ? -88.091 28.084 18.344 1.00 29.84 489 GLU A CA 1
ATOM 1883 C C . GLU A 1 252 ? -86.959 28.297 17.336 1.00 27.48 489 GLU A C 1
ATOM 1884 O O . GLU A 1 252 ? -86.882 27.601 16.328 1.00 27.61 489 GLU A O 1
ATOM 1890 N N . LEU A 1 253 ? -86.086 29.264 17.604 1.00 25.96 490 LEU A N 1
ATOM 1891 C CA . LEU A 1 253 ? -84.912 29.479 16.758 1.00 25.10 490 LEU A CA 1
ATOM 1892 C C . LEU A 1 253 ? -83.979 28.273 16.793 1.00 24.62 490 LEU A C 1
ATOM 1893 O O . LEU A 1 253 ? -83.492 27.827 15.758 1.00 25.31 490 LEU A O 1
ATOM 1898 N N . THR A 1 254 ? -83.733 27.760 17.995 1.00 24.32 491 THR A N 1
ATOM 1899 C CA . THR A 1 254 ? -82.835 26.626 18.189 1.00 24.93 491 THR A CA 1
ATOM 1900 C C . THR A 1 254 ? -83.340 25.392 17.444 1.00 25.64 491 THR A C 1
ATOM 1901 O O . THR A 1 254 ? -82.589 24.749 16.706 1.00 25.20 491 THR A O 1
ATOM 1905 N N . ALA A 1 255 ? -84.610 25.064 17.645 1.00 25.91 492 ALA A N 1
ATOM 1906 C CA . ALA A 1 255 ? -85.220 23.918 16.978 1.00 25.60 492 ALA A CA 1
ATOM 1907 C C . ALA A 1 255 ? -85.160 24.090 15.465 1.00 25.00 492 ALA A C 1
ATOM 1908 O O . ALA A 1 255 ? -84.790 23.170 14.741 1.00 24.96 492 ALA A O 1
ATOM 1910 N N . SER A 1 256 ? -85.510 25.284 14.996 1.00 24.85 493 SER A N 1
ATOM 1911 C CA . SER A 1 256 ? -85.564 25.558 13.567 1.00 26.52 493 SER A CA 1
ATOM 1912 C C . SER A 1 256 ? -84.185 25.494 12.905 1.00 26.87 493 SER A C 1
ATOM 1913 O O . SER A 1 256 ? -84.053 24.978 11.791 1.00 27.99 493 SER A O 1
ATOM 1916 N N . HIS A 1 257 ? -83.163 26.006 13.583 1.00 25.98 494 HIS A N 1
ATOM 1917 C CA . HIS A 1 257 ? -81.832 26.071 12.989 1.00 25.76 494 HIS A CA 1
ATOM 1918 C C . HIS A 1 257 ? -81.176 24.687 12.942 1.00 26.84 494 HIS A C 1
ATOM 1919 O O . HIS A 1 257 ? -80.333 24.424 12.087 1.00 27.92 494 HIS A O 1
ATOM 1926 N N . ILE A 1 258 ? -81.567 23.805 13.858 1.00 25.93 495 ILE A N 1
ATOM 1927 C CA . ILE A 1 258 ? -81.106 22.422 13.830 1.00 25.28 495 ILE A CA 1
ATOM 1928 C C . ILE A 1 258 ? -81.661 21.744 12.579 1.00 27.09 495 ILE A C 1
ATOM 1929 O O . ILE A 1 258 ? -80.940 21.037 11.871 1.00 26.79 495 ILE A O 1
ATOM 1934 N N . VAL A 1 259 ? -82.943 21.978 12.307 1.00 28.86 496 VAL A N 1
ATOM 1935 C CA . VAL A 1 259 ? -83.622 21.376 11.163 1.00 30.43 496 VAL A CA 1
ATOM 1936 C C . VAL A 1 259 ? -83.168 22.010 9.843 1.00 31.04 496 VAL A C 1
ATOM 1937 O O . VAL A 1 259 ? -83.060 21.322 8.830 1.00 33.02 496 VAL A O 1
ATOM 1941 N N . ALA A 1 260 ? -82.911 23.317 9.857 1.00 29.28 497 ALA A N 1
ATOM 1942 C CA . ALA A 1 260 ? -82.467 24.039 8.661 1.00 30.09 497 ALA A CA 1
ATOM 1943 C C . ALA A 1 260 ? -81.096 24.679 8.896 1.00 28.75 497 ALA A C 1
ATOM 1944 O O . ALA A 1 260 ? -81.015 25.848 9.269 1.00 27.58 497 ALA A O 1
ATOM 1946 N N . PRO A 1 261 ? -80.011 23.916 8.671 1.00 30.48 498 PRO A N 1
ATOM 1947 C CA . PRO A 1 261 ? -78.679 24.357 9.122 1.00 30.32 498 PRO A CA 1
ATOM 1948 C C . PRO A 1 261 ? -77.894 25.408 8.297 1.00 30.30 498 PRO A C 1
ATOM 1949 O O . PRO A 1 261 ? -76.877 25.868 8.807 1.00 31.20 498 PRO A O 1
ATOM 1953 N N . PRO A 1 262 ? -78.329 25.782 7.078 1.00 29.25 499 PRO A N 1
ATOM 1954 C CA . PRO A 1 262 ? -77.507 26.786 6.380 1.00 30.15 499 PRO A CA 1
ATOM 1955 C C . PRO A 1 262 ? -77.171 28.029 7.219 1.00 29.60 499 PRO A C 1
ATOM 1956 O O . PRO A 1 262 ? -78.048 28.588 7.876 1.00 28.65 499 PRO A O 1
ATOM 1960 N N . TYR A 1 263 ? -75.904 28.439 7.194 1.00 30.00 500 TYR A N 1
ATOM 1961 C CA . TYR A 1 263 ? -75.424 29.565 8.000 1.00 29.36 500 TYR A CA 1
ATOM 1962 C C . TYR A 1 263 ? -76.161 30.860 7.689 1.00 30.24 500 TYR A C 1
ATOM 1963 O O . TYR A 1 263 ? -76.334 31.220 6.524 1.00 32.01 500 TYR A O 1
ATOM 1972 N N . VAL A 1 264 ? -76.584 31.560 8.739 1.00 29.52 501 VAL A N 1
ATOM 1973 C CA . VAL A 1 264 ? -77.244 32.854 8.589 1.00 31.39 501 VAL A CA 1
ATOM 1974 C C . VAL A 1 264 ? -76.522 33.928 9.400 1.00 30.25 501 VAL A C 1
ATOM 1975 O O . VAL A 1 264 ? -76.400 35.058 8.946 1.00 32.24 501 VAL A O 1
ATOM 1979 N N . HIS A 1 265 ? -76.057 33.581 10.597 1.00 26.82 502 HIS A N 1
ATOM 1980 C CA . HIS A 1 265 ? -75.446 34.562 11.495 1.00 25.56 502 HIS A CA 1
ATOM 1981 C C . HIS A 1 265 ? -74.810 33.869 12.701 1.00 24.11 502 HIS A C 1
ATOM 1982 O O . HIS A 1 265 ? -75.238 32.782 13.090 1.00 23.10 502 HIS A O 1
ATOM 1989 N N . GLY A 1 266 ? -73.781 34.487 13.281 1.00 22.92 503 GLY A N 1
ATOM 1990 C CA . GLY A 1 266 ? -73.231 34.021 14.546 1.00 21.31 503 GLY A CA 1
ATOM 1991 C C . GLY A 1 266 ? -71.718 33.945 14.645 1.00 21.27 503 GLY A C 1
ATOM 1992 O O . GLY A 1 266 ? -71.183 33.736 15.733 1.00 21.16 503 GLY A O 1
ATOM 1993 N N . LYS A 1 267 ? -71.032 34.091 13.516 1.00 21.42 504 LYS A N 1
ATOM 1994 C CA . LYS A 1 267 ? -69.575 34.188 13.501 1.00 20.79 504 LYS A CA 1
ATOM 1995 C C . LYS A 1 267 ? -69.194 35.651 13.282 1.00 21.28 504 LYS A C 1
ATOM 1996 O O . LYS A 1 267 ? -69.857 36.351 12.523 1.00 23.32 504 LYS A O 1
ATOM 2002 N N . TYR A 1 268 ? -68.131 36.111 13.935 1.00 20.12 505 TYR A N 1
ATOM 2003 C CA . TYR A 1 268 ? -67.772 37.528 13.875 1.00 20.77 505 TYR A CA 1
ATOM 2004 C C . TYR A 1 268 ? -66.354 37.784 13.357 1.00 23.09 505 TYR A C 1
ATOM 2005 O O . TYR A 1 268 ? -66.145 38.719 12.578 1.00 24.18 505 TYR A O 1
ATOM 2014 N N . PHE A 1 269 ? -65.380 36.975 13.759 1.00 23.72 506 PHE A N 1
ATOM 2015 C CA . PHE A 1 269 ? -64.033 37.148 13.219 1.00 23.76 506 PHE A CA 1
ATOM 2016 C C . PHE A 1 269 ? -63.170 35.895 13.299 1.00 24.70 506 PHE A C 1
ATOM 2017 O O . PHE A 1 269 ? -63.490 34.932 14.004 1.00 24.60 506 PHE A O 1
ATOM 2025 N N . TYR A 1 270 ? -62.080 35.927 12.539 1.00 24.97 507 TYR A N 1
ATOM 2026 C CA . TYR A 1 270 ? -61.028 34.924 12.610 1.00 23.91 507 TYR A CA 1
ATOM 2027 C C . TYR A 1 270 ? -59.734 35.628 12.996 1.00 24.43 507 TYR A C 1
ATOM 2028 O O . TYR A 1 270 ? -59.305 36.559 12.316 1.00 26.45 507 TYR A O 1
ATOM 2037 N N . CYS A 1 271 ? -59.124 35.201 14.096 1.00 24.17 508 CYS A N 1
ATOM 2038 C CA . CYS A 1 271 ? -57.878 35.809 14.549 1.00 27.22 508 CYS A CA 1
ATOM 2039 C C . CYS A 1 271 ? -56.850 34.730 14.863 1.00 29.39 508 CYS A C 1
ATOM 2040 O O . CYS A 1 271 ? -57.050 33.893 15.748 1.00 31.33 508 CYS A O 1
ATOM 2043 N N . ASN A 1 272 ? -55.753 34.757 14.117 1.00 29.40 509 ASN A N 1
ATOM 2044 C CA . ASN A 1 272 ? -54.683 33.785 14.267 1.00 29.04 509 ASN A CA 1
ATOM 2045 C C . ASN A 1 272 ? -53.348 34.495 14.069 1.00 29.38 509 ASN A C 1
ATOM 2046 O O . ASN A 1 272 ? -52.974 34.825 12.945 1.00 30.97 509 ASN A O 1
ATOM 2051 N N . SER A 1 273 ? -52.643 34.733 15.171 1.00 27.33 510 SER A N 1
ATOM 2052 C CA . SER A 1 273 ? -51.379 35.459 15.147 1.00 29.44 510 SER A CA 1
ATOM 2053 C C . SER A 1 273 ? -50.183 34.561 14.850 1.00 29.50 510 SER A C 1
ATOM 2054 O O . SER A 1 273 ? -49.057 35.048 14.713 1.00 30.30 510 SER A O 1
ATOM 2057 N N . LEU A 1 274 ? -50.423 33.256 14.749 1.00 29.70 511 LEU A N 1
ATOM 2058 C CA . LEU A 1 274 ? -49.331 32.291 14.733 1.00 32.37 511 LEU A CA 1
ATOM 2059 C C . LEU A 1 274 ? -48.990 31.772 13.334 1.00 35.36 511 LEU A C 1
ATOM 2060 O O . LEU A 1 274 ? -47.819 31.529 13.039 1.00 37.66 511 LEU A O 1
ATOM 2065 N N . PHE A 1 275 ? -49.994 31.597 12.476 1.00 35.76 512 PHE A N 1
ATOM 2066 C CA . PHE A 1 275 ? -49.737 31.222 11.084 1.00 38.63 512 PHE A CA 1
ATOM 2067 C C . PHE A 1 275 ? -50.887 31.646 10.175 1.00 40.14 512 PHE A C 1
ATOM 2068 O O . PHE A 1 275 ? -51.966 32.001 10.653 1.00 41.06 512 PHE A O 1
ATOM 2076 N N . ALA B 1 5 ? -89.856 -4.657 38.137 1.00 51.61 242 ALA B N 1
AT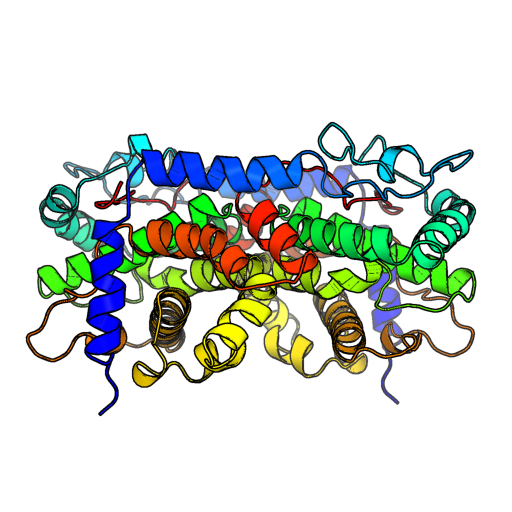OM 2077 C CA . ALA B 1 5 ? -88.506 -4.621 37.587 1.00 50.24 242 ALA B CA 1
ATOM 2078 C C . ALA B 1 5 ? -88.382 -3.519 36.538 1.00 47.66 242 ALA B C 1
ATOM 2079 O O . ALA B 1 5 ? -89.385 -2.980 36.069 1.00 49.01 242 ALA B O 1
ATOM 2081 N N . ASP B 1 6 ? -87.144 -3.193 36.175 1.00 43.30 243 ASP B N 1
ATOM 2082 C CA . ASP B 1 6 ? -86.872 -2.126 35.217 1.00 38.45 243 ASP B CA 1
ATOM 2083 C C . ASP B 1 6 ? -87.356 -2.514 33.822 1.00 37.82 243 ASP B C 1
ATOM 2084 O O . ASP B 1 6 ? -86.927 -3.526 33.268 1.00 37.24 243 ASP B O 1
ATOM 2089 N N . THR B 1 7 ? -88.242 -1.702 33.255 1.00 37.44 244 THR B N 1
ATOM 2090 C CA . THR B 1 7 ? -88.811 -1.989 31.942 1.00 37.52 244 THR B CA 1
ATOM 2091 C C . THR B 1 7 ? -89.344 -0.718 31.282 1.00 34.44 244 THR B C 1
ATOM 2092 O O . THR B 1 7 ? -89.568 0.289 31.954 1.00 33.05 244 THR B O 1
ATOM 2096 N N . ILE B 1 8 ? -89.536 -0.766 29.966 1.00 33.60 245 ILE B N 1
ATOM 2097 C CA . ILE B 1 8 ? -90.220 0.310 29.261 1.00 33.58 245 ILE B CA 1
ATOM 2098 C C . ILE B 1 8 ? -91.717 0.106 29.451 1.00 38.26 245 ILE B C 1
ATOM 2099 O O . ILE B 1 8 ? -92.268 -0.924 29.052 1.00 36.05 245 ILE B O 1
ATOM 2104 N N . ASP B 1 9 ? -92.378 1.080 30.067 1.00 43.75 246 ASP B N 1
ATOM 2105 C CA . ASP B 1 9 ? -93.790 0.937 30.399 1.00 41.37 246 ASP B CA 1
ATOM 2106 C C . ASP B 1 9 ? -94.648 0.829 29.140 1.00 37.34 246 ASP B C 1
ATOM 2107 O O . ASP B 1 9 ? -94.271 1.309 28.068 1.00 34.36 246 ASP B O 1
ATOM 2112 N N . ALA B 1 10 ? -95.808 0.200 29.291 1.00 36.12 247 ALA B N 1
ATOM 2113 C CA . ALA B 1 10 ? -96.689 -0.100 28.169 1.00 37.13 247 ALA B CA 1
ATOM 2114 C C . ALA B 1 10 ? -97.204 1.158 27.468 1.00 37.25 247 ALA B C 1
ATOM 2115 O O . ALA B 1 10 ? -97.322 1.184 26.244 1.00 36.26 247 ALA B O 1
ATOM 2117 N N . THR B 1 11 ? -97.521 2.192 28.240 1.00 38.99 248 THR B N 1
ATOM 2118 C CA . THR B 1 11 ? -98.029 3.434 27.662 1.00 39.89 248 THR B CA 1
ATOM 2119 C C . THR B 1 11 ? -97.006 4.017 26.700 1.00 37.56 248 THR B C 1
ATOM 2120 O O . THR B 1 11 ? -97.351 4.475 25.610 1.00 38.79 248 THR B O 1
ATOM 2124 N N . THR B 1 12 ? -95.742 3.998 27.106 1.00 34.50 249 THR B N 1
ATOM 2125 C CA . THR B 1 12 ? -94.676 4.563 26.292 1.00 32.96 249 THR B CA 1
ATOM 2126 C C . THR B 1 12 ? -94.467 3.735 25.025 1.00 32.82 249 THR B C 1
ATOM 2127 O O . THR B 1 12 ? -94.157 4.280 23.968 1.00 32.38 249 THR B O 1
ATOM 2131 N N . ARG B 1 13 ? -94.650 2.421 25.122 1.00 34.63 250 ARG B N 1
ATOM 2132 C CA . ARG B 1 13 ? -94.514 1.559 23.951 1.00 37.16 250 ARG B CA 1
ATOM 2133 C C . ARG B 1 13 ? -95.560 1.915 22.894 1.00 39.40 250 ARG B C 1
ATOM 2134 O O . ARG B 1 13 ? -95.293 1.822 21.696 1.00 40.40 250 ARG B O 1
ATOM 2142 N N . LEU B 1 14 ? -96.743 2.327 23.342 1.00 40.90 251 LEU B N 1
ATOM 2143 C CA . LEU B 1 14 ? -97.788 2.799 22.439 1.00 43.43 251 LEU B CA 1
ATOM 2144 C C . LEU B 1 14 ? -97.338 4.063 21.720 1.00 43.02 251 LEU B C 1
ATOM 2145 O O . LEU B 1 14 ? -97.500 4.195 20.508 1.00 42.49 251 LEU B O 1
ATOM 2150 N N . VAL B 1 15 ? -96.782 4.992 22.490 1.00 43.16 252 VAL B N 1
ATOM 2151 C CA . VAL B 1 15 ? -96.289 6.258 21.961 1.00 41.41 252 VAL B CA 1
ATOM 2152 C C . VAL B 1 15 ? -95.239 6.002 20.885 1.00 38.53 252 VAL B C 1
ATOM 2153 O O . VAL B 1 15 ? -95.299 6.573 19.797 1.00 40.14 252 VAL B O 1
ATOM 2157 N N . LEU B 1 16 ? -94.281 5.135 21.191 1.00 35.85 253 LEU B N 1
ATOM 2158 C CA . LEU B 1 16 ? -93.185 4.849 20.273 1.00 36.33 253 LEU B CA 1
ATOM 2159 C C . LEU B 1 16 ? -93.668 4.229 18.960 1.00 42.36 253 LEU B C 1
ATOM 2160 O O . LEU B 1 16 ? -93.193 4.599 17.886 1.00 42.24 253 LEU B O 1
ATOM 2165 N N . ARG B 1 17 ? -94.608 3.292 19.035 1.00 46.89 254 ARG B N 1
ATOM 2166 C CA . ARG B 1 17 ? -95.091 2.621 17.830 1.00 49.70 254 ARG B CA 1
ATOM 2167 C C . ARG B 1 17 ? -95.960 3.536 16.967 1.00 47.01 254 ARG B C 1
ATOM 2168 O O . ARG B 1 17 ? -96.038 3.352 15.752 1.00 47.65 254 ARG B O 1
ATOM 2176 N N . SER B 1 18 ? -96.605 4.521 17.585 1.00 45.54 255 SER B N 1
ATOM 2177 C CA . SER B 1 18 ? -97.501 5.418 16.857 1.00 46.70 255 SER B CA 1
ATOM 2178 C C . SER B 1 18 ? -96.745 6.396 15.951 1.00 45.39 255 SER B C 1
ATOM 2179 O O . SER B 1 18 ? -97.356 7.084 15.133 1.00 46.13 255 SER B O 1
ATOM 2182 N N . ILE B 1 19 ? -95.425 6.460 16.098 1.00 42.95 256 ILE B N 1
ATOM 2183 C CA . ILE B 1 19 ? -94.602 7.334 15.265 1.00 41.99 256 ILE B CA 1
ATOM 2184 C C . ILE B 1 19 ? -94.833 7.028 13.789 1.00 43.54 256 ILE B C 1
ATOM 2185 O O . ILE B 1 19 ? -94.812 7.929 12.947 1.00 41.75 256 ILE B O 1
ATOM 2190 N N . SER B 1 20 ? -95.050 5.754 13.483 1.00 48.04 257 SER B N 1
ATOM 2191 C CA . SER B 1 20 ? -95.259 5.310 12.109 1.00 52.63 257 SER B CA 1
ATOM 2192 C C . SER B 1 20 ? -96.543 5.886 11.518 1.00 55.98 257 SER B C 1
ATOM 2193 O O . SER B 1 20 ? -96.609 6.185 10.326 1.00 57.20 257 SER B O 1
ATOM 2196 N N . GLU B 1 21 ? -97.559 6.039 12.359 1.00 57.78 258 GLU B N 1
ATOM 2197 C CA . GLU B 1 21 ? -98.870 6.498 11.912 1.00 61.02 258 GLU B CA 1
ATOM 2198 C C . GLU B 1 21 ? -98.825 7.915 11.342 1.00 59.42 258 GLU B C 1
ATOM 2199 O O . GLU B 1 21 ? -99.675 8.292 10.533 1.00 60.94 258 GLU B O 1
ATOM 2205 N N . ARG B 1 22 ? -97.833 8.697 11.760 1.00 55.83 259 ARG B N 1
ATOM 2206 C CA . ARG B 1 22 ? -97.739 10.097 11.354 1.00 53.28 259 ARG B CA 1
ATOM 2207 C C . ARG B 1 22 ? -96.539 10.367 10.447 1.00 51.77 259 ARG B C 1
ATOM 2208 O O . ARG B 1 22 ? -96.418 11.452 9.879 1.00 52.04 259 ARG B O 1
ATOM 2216 N N . ALA B 1 23 ? -95.652 9.386 10.314 1.00 49.73 260 ALA B N 1
ATOM 2217 C CA . ALA B 1 23 ? -94.434 9.571 9.534 1.00 46.37 260 ALA B CA 1
ATOM 2218 C C . ALA B 1 23 ? -94.708 9.409 8.041 1.00 44.69 260 ALA B C 1
ATOM 2219 O O . ALA B 1 23 ? -95.245 8.393 7.600 1.00 45.61 260 ALA B O 1
ATOM 2221 N N . ALA B 1 24 ? -94.334 10.423 7.269 1.00 41.92 261 ALA B N 1
ATOM 2222 C CA . ALA B 1 24 ? -94.513 10.397 5.823 1.00 41.82 261 ALA B CA 1
ATOM 2223 C C . ALA B 1 24 ? -93.625 11.449 5.167 1.00 41.01 261 ALA B C 1
ATOM 2224 O O . ALA B 1 24 ? -93.328 12.485 5.765 1.00 39.06 261 ALA B O 1
ATOM 2226 N N . VAL B 1 25 ? -93.204 11.174 3.937 1.00 55.27 262 VAL B N 1
ATOM 2227 C CA . VAL B 1 25 ? -92.322 12.074 3.201 1.00 54.20 262 VAL B CA 1
ATOM 2228 C C . VAL B 1 25 ? -92.888 13.489 3.164 1.00 52.75 262 VAL B C 1
ATOM 2229 O O . VAL B 1 25 ? -92.154 14.461 3.340 1.00 49.44 262 VAL B O 1
ATOM 2233 N N . ASP B 1 26 ? -94.194 13.601 2.938 1.00 55.85 263 ASP B N 1
ATOM 2234 C CA . ASP B 1 26 ? -94.856 14.899 2.882 1.00 57.37 263 ASP B CA 1
ATOM 2235 C C . ASP B 1 26 ? -94.727 15.634 4.206 1.00 53.94 263 ASP B C 1
ATOM 2236 O O . ASP B 1 26 ? -94.348 16.804 4.244 1.00 54.98 263 ASP B O 1
ATOM 2241 N N . ARG B 1 27 ? -95.044 14.939 5.291 1.00 50.19 264 ARG B N 1
ATOM 2242 C CA . ARG B 1 27 ? -94.999 15.528 6.622 1.00 48.35 264 ARG B CA 1
ATOM 2243 C C . ARG B 1 27 ? -93.608 16.083 6.924 1.00 44.35 264 ARG B C 1
ATOM 2244 O O . ARG B 1 27 ? -93.475 17.097 7.607 1.00 41.83 264 ARG B O 1
ATOM 2252 N N . ILE B 1 28 ? -92.577 15.420 6.408 1.00 45.45 265 ILE B N 1
ATOM 2253 C CA . ILE B 1 28 ? -91.199 15.838 6.648 1.00 45.28 265 ILE B CA 1
ATOM 2254 C C . ILE B 1 28 ? -90.896 17.108 5.856 1.00 45.84 265 ILE B C 1
ATOM 2255 O O . ILE B 1 28 ? -90.185 17.993 6.339 1.00 43.89 265 ILE B O 1
ATOM 2260 N N . SER B 1 29 ? -91.429 17.194 4.640 1.00 48.44 266 SER B N 1
ATOM 2261 C CA . SER B 1 29 ? -91.246 18.385 3.812 1.00 49.57 266 SER B CA 1
ATOM 2262 C C . SER B 1 29 ? -91.932 19.586 4.449 1.00 49.86 266 SER B C 1
ATOM 2263 O O . SER B 1 29 ? -91.373 20.683 4.487 1.00 50.20 266 SER B O 1
ATOM 2266 N N . GLU B 1 30 ? -93.148 19.373 4.943 1.00 50.79 267 GLU B N 1
ATOM 2267 C CA . GLU B 1 30 ? -93.908 20.430 5.600 1.00 52.45 267 GLU B CA 1
ATOM 2268 C C . GLU B 1 30 ? -93.163 20.955 6.824 1.00 49.88 267 GLU B C 1
ATOM 2269 O O . GLU B 1 30 ? -93.068 22.165 7.031 1.00 49.59 267 GLU B O 1
ATOM 2275 N N . SER B 1 31 ? -92.633 20.043 7.634 1.00 47.73 268 SER B N 1
ATOM 2276 C CA . SER B 1 31 ? -91.945 20.439 8.858 1.00 45.54 268 SER B CA 1
ATOM 2277 C C . SER B 1 31 ? -90.658 21.194 8.540 1.00 42.49 268 SER B C 1
ATOM 2278 O O . SER B 1 31 ? -90.334 22.182 9.204 1.00 39.69 268 SER B O 1
ATOM 2281 N N . PHE B 1 32 ? -89.927 20.745 7.524 1.00 43.32 269 PHE B N 1
ATOM 2282 C CA . PHE B 1 32 ? -88.703 21.436 7.139 1.00 42.49 269 PHE B CA 1
ATOM 2283 C C . PHE B 1 32 ? -89.037 22.843 6.659 1.00 39.63 269 PHE B C 1
ATOM 2284 O O . PHE B 1 32 ? -88.305 23.795 6.933 1.00 39.14 269 PHE B O 1
ATOM 2292 N N . GLY B 1 33 ? -90.149 22.967 5.941 1.00 38.09 270 GLY B N 1
ATOM 2293 C CA . GLY B 1 33 ? -90.607 24.255 5.460 1.00 37.18 270 GLY B CA 1
ATOM 2294 C C . GLY B 1 33 ? -90.833 25.243 6.586 1.00 36.27 270 GLY B C 1
ATOM 2295 O O . GLY B 1 33 ? -90.426 26.400 6.496 1.00 36.65 270 GLY B O 1
ATOM 2296 N N . ARG B 1 34 ? -91.478 24.785 7.655 1.00 35.90 271 ARG B N 1
ATOM 2297 C CA . ARG B 1 34 ? -91.739 25.638 8.810 1.00 36.14 271 ARG B CA 1
ATOM 2298 C C . ARG B 1 34 ? -90.446 26.116 9.474 1.00 34.32 271 ARG B C 1
ATOM 2299 O O . ARG B 1 34 ? -90.355 27.266 9.904 1.00 36.24 271 ARG B O 1
ATOM 2307 N N . SER B 1 35 ? -89.447 25.245 9.563 1.00 31.75 272 SER B N 1
ATOM 2308 C CA . SER B 1 35 ? -88.172 25.636 10.165 1.00 30.43 272 SER B CA 1
ATOM 2309 C C . SER B 1 35 ? -87.407 26.576 9.237 1.00 31.86 272 SER B C 1
ATOM 2310 O O . SER B 1 35 ? -86.806 27.556 9.685 1.00 30.25 272 SER B O 1
ATOM 2313 N N . ALA B 1 36 ? -87.433 26.276 7.944 1.00 35.71 273 ALA B N 1
ATOM 2314 C CA . ALA B 1 36 ? -86.771 27.118 6.957 1.00 37.64 273 ALA B CA 1
ATOM 2315 C C . ALA B 1 36 ? -87.350 28.532 6.987 1.00 39.00 273 ALA B C 1
ATOM 2316 O O . ALA B 1 36 ? -86.625 29.512 6.814 1.00 39.85 273 ALA B O 1
ATOM 2318 N N . GLN B 1 37 ? -88.656 28.630 7.219 1.00 38.96 274 GLN B N 1
ATOM 2319 C CA . GLN B 1 37 ? -89.336 29.920 7.239 1.00 41.11 274 GLN B CA 1
ATOM 2320 C C . GLN B 1 37 ? -88.885 30.770 8.428 1.00 36.24 274 GLN B C 1
ATOM 2321 O O . GLN B 1 37 ? -88.740 31.983 8.309 1.00 35.14 274 GLN B O 1
ATOM 2327 N N . VAL B 1 38 ? -88.670 30.134 9.574 1.00 33.98 275 VAL B N 1
ATOM 2328 C CA . VAL B 1 38 ? -88.172 30.840 10.750 1.00 32.99 275 VAL B CA 1
ATOM 2329 C C . VAL B 1 38 ? -86.800 31.433 10.444 1.00 32.95 275 VAL B C 1
ATOM 2330 O O . VAL B 1 38 ? -86.492 32.561 10.837 1.00 31.49 275 VAL B O 1
ATOM 2334 N N . MET B 1 39 ? -85.982 30.669 9.727 1.00 33.43 276 MET B N 1
ATOM 2335 C CA . MET B 1 39 ? -84.607 31.067 9.454 1.00 32.65 276 MET B CA 1
ATOM 2336 C C . MET B 1 39 ? -84.491 32.101 8.334 1.00 33.07 276 MET B C 1
ATOM 2337 O O . MET B 1 39 ? -83.392 32.576 8.037 1.00 32.78 276 MET B O 1
ATOM 2342 N N . HIS B 1 40 ? -85.616 32.460 7.722 1.00 34.70 277 HIS B N 1
ATOM 2343 C CA . HIS B 1 40 ? -85.611 33.444 6.646 1.00 38.14 277 HIS B CA 1
ATOM 2344 C C . HIS B 1 40 ? -85.350 34.852 7.183 1.00 38.01 277 HIS B C 1
ATOM 2345 O O . HIS B 1 40 ? -84.735 35.680 6.512 1.00 40.33 277 HIS B O 1
ATOM 2352 N N . ASP B 1 41 ? -85.821 35.110 8.399 1.00 35.74 278 ASP B N 1
ATOM 2353 C CA . ASP B 1 41 ? -85.686 36.421 9.023 1.00 35.49 278 ASP B CA 1
ATOM 2354 C C . ASP B 1 41 ? -85.638 36.258 10.538 1.00 35.14 278 ASP B C 1
ATOM 2355 O O . ASP B 1 41 ? -86.539 36.704 11.244 1.00 36.30 278 ASP B O 1
ATOM 2360 N N . PRO B 1 42 ? -84.577 35.614 11.042 1.00 34.27 279 PRO B N 1
ATOM 2361 C CA . PRO B 1 42 ? -84.498 35.223 12.454 1.00 33.83 279 PRO B CA 1
ATOM 2362 C C . PRO B 1 42 ? -84.512 36.400 13.424 1.00 32.91 279 PRO B C 1
ATOM 2363 O O . PRO B 1 42 ? -84.990 36.250 14.545 1.00 34.20 279 PRO B O 1
ATOM 2367 N N . PHE B 1 43 ? -84.000 37.551 13.007 1.00 31.61 280 PHE B N 1
ATOM 2368 C CA . PHE B 1 43 ? -84.006 38.723 13.876 1.00 31.33 280 PHE B CA 1
ATOM 2369 C C . PHE B 1 43 ? -85.386 39.367 13.889 1.00 36.08 280 PHE B C 1
ATOM 2370 O O . PHE B 1 43 ? -85.665 40.235 14.713 1.00 37.45 280 PHE B O 1
ATOM 2378 N N . GLY B 1 44 ? -86.240 38.930 12.967 1.00 39.22 281 GLY B N 1
ATOM 2379 C CA . GLY B 1 44 ? -87.642 39.305 12.950 1.00 44.70 281 GLY B CA 1
ATOM 2380 C C . GLY B 1 44 ? -87.963 40.729 13.353 1.00 48.39 281 GLY B C 1
ATOM 2381 O O . GLY B 1 44 ? -88.733 40.953 14.288 1.00 52.65 281 GLY B O 1
ATOM 2382 N N . GLY B 1 45 ? -87.373 41.692 12.655 1.00 47.12 282 GLY B N 1
ATOM 2383 C CA . GLY B 1 45 ? -87.709 43.089 12.860 1.00 49.41 282 GLY B CA 1
ATOM 2384 C C . GLY B 1 45 ? -86.799 43.851 13.806 1.00 49.33 282 GLY B C 1
ATOM 2385 O O . GLY B 1 45 ? -86.871 45.079 13.874 1.00 51.55 282 GLY B O 1
ATOM 2386 N N . GLN B 1 46 ? -85.946 43.140 14.538 1.00 46.16 283 GLN B N 1
ATOM 2387 C CA . GLN B 1 46 ? -85.036 43.790 15.480 1.00 45.19 283 GLN B CA 1
ATOM 2388 C C . GLN B 1 46 ? -83.598 43.312 15.304 1.00 39.51 283 GLN B C 1
ATOM 2389 O O . GLN B 1 46 ? -83.048 42.637 16.175 1.00 35.93 283 GLN B O 1
ATOM 2395 N N . PRO B 1 47 ? -82.982 43.665 14.167 1.00 40.29 284 PRO B N 1
ATOM 2396 C CA . PRO B 1 47 ? -81.577 43.346 13.913 1.00 38.57 284 PRO B CA 1
ATOM 2397 C C . PRO B 1 47 ? -80.639 44.259 14.694 1.00 37.51 284 PRO B C 1
ATOM 2398 O O . PRO B 1 47 ? -81.103 45.237 15.280 1.00 39.47 284 PRO B O 1
ATOM 2402 N N . PHE B 1 48 ? -79.347 43.944 14.712 1.00 34.51 285 PHE B N 1
ATOM 2403 C CA . PHE B 1 48 ? -78.361 44.867 15.259 1.00 35.35 285 PHE B CA 1
ATOM 2404 C C . PHE B 1 48 ? -78.361 46.148 14.426 1.00 38.36 285 PHE B C 1
ATOM 2405 O O . PHE B 1 48 ? -78.342 46.079 13.198 1.00 39.18 285 PHE B O 1
ATOM 2413 N N . PRO B 1 49 ? -78.393 47.322 15.082 1.00 40.30 286 PRO B N 1
ATOM 2414 C CA . PRO B 1 49 ? -78.092 48.540 14.322 1.00 43.65 286 PRO B CA 1
ATOM 2415 C C . PRO B 1 49 ? -76.653 48.496 13.820 1.00 44.31 286 PRO B C 1
ATOM 2416 O O . PRO B 1 49 ? -75.769 48.113 14.590 1.00 43.45 286 PRO B O 1
ATOM 2420 N N . ALA B 1 50 ? -76.414 48.867 12.566 1.00 46.56 287 ALA B N 1
ATOM 2421 C CA . ALA B 1 50 ? -75.090 48.687 11.970 1.00 47.85 287 ALA B CA 1
ATOM 2422 C C . ALA B 1 50 ? -74.551 49.950 11.298 1.00 52.42 287 ALA B C 1
ATOM 2423 O O . ALA B 1 50 ? -73.564 49.893 10.563 1.00 54.41 287 ALA B O 1
ATOM 2425 N N . ALA B 1 51 ? -75.188 51.089 11.550 1.00 54.99 288 ALA B N 1
ATOM 2426 C CA . ALA B 1 51 ? -74.759 52.341 10.937 1.00 59.58 288 ALA B CA 1
ATOM 2427 C C . ALA B 1 51 ? -73.381 52.758 11.446 1.00 61.32 288 ALA B C 1
ATOM 2428 O O . ALA B 1 51 ? -73.152 52.843 12.654 1.00 59.29 288 ALA B O 1
ATOM 2430 N N . ASN B 1 52 ? -72.469 53.014 10.512 1.00 65.77 289 ASN B N 1
ATOM 2431 C CA . ASN B 1 52 ? -71.109 53.444 10.836 1.00 67.07 289 ASN B CA 1
ATOM 2432 C C . ASN B 1 52 ? -70.396 52.467 11.768 1.00 60.03 289 ASN B C 1
ATOM 2433 O O . ASN B 1 52 ? -69.596 52.873 12.612 1.00 58.58 289 ASN B O 1
ATOM 2438 N N . SER B 1 53 ? -70.691 51.180 11.611 1.00 53.97 290 SER B N 1
ATOM 2439 C CA . SER B 1 53 ? -69.970 50.136 12.328 1.00 46.66 290 SER B CA 1
ATOM 2440 C C . SER B 1 53 ? -69.023 49.415 11.377 1.00 41.92 290 SER B C 1
ATOM 2441 O O . SER B 1 53 ? -69.438 48.994 10.296 1.00 41.93 290 SER B O 1
ATOM 2444 N N . PRO B 1 54 ? -67.748 49.257 11.770 1.00 39.67 291 PRO B N 1
ATOM 2445 C CA . PRO B 1 54 ? -66.859 48.442 10.934 1.00 38.59 291 PRO B CA 1
ATOM 2446 C C . PRO B 1 54 ? -67.237 46.957 10.955 1.00 36.68 291 PRO B C 1
ATOM 2447 O O . PRO B 1 54 ? -66.675 46.167 10.198 1.00 37.30 291 PRO B O 1
ATOM 2451 N N . TRP B 1 55 ? -68.179 46.590 11.818 1.00 34.61 292 TRP B N 1
ATOM 2452 C CA . TRP B 1 55 ? -68.619 45.202 11.945 1.00 31.08 292 TRP B CA 1
ATOM 2453 C C . TRP B 1 55 ? -69.909 44.935 11.174 1.00 31.24 292 TRP B C 1
ATOM 2454 O O . TRP B 1 55 ? -70.483 43.853 11.278 1.00 29.30 292 TRP B O 1
ATOM 2465 N N . ALA B 1 56 ? -70.363 45.920 10.405 1.00 32.91 293 ALA B N 1
ATOM 2466 C CA . ALA B 1 56 ? -71.650 45.824 9.718 1.00 35.51 293 ALA B CA 1
ATOM 2467 C C . ALA B 1 56 ? -71.831 44.505 8.951 1.00 34.94 293 ALA B C 1
ATOM 2468 O O . ALA B 1 56 ? -72.918 43.929 8.972 1.00 35.20 293 ALA B O 1
ATOM 2470 N N . PRO B 1 57 ? -70.779 44.025 8.265 1.00 34.99 294 PRO B N 1
ATOM 2471 C CA . PRO B 1 57 ? -70.928 42.770 7.514 1.00 34.62 294 PRO B CA 1
ATOM 2472 C C . PRO B 1 57 ? -71.334 41.553 8.356 1.00 31.14 294 PRO B C 1
ATOM 2473 O O . PRO B 1 57 ? -72.055 40.693 7.850 1.00 31.71 294 PRO B O 1
ATOM 2477 N N . VAL B 1 58 ? -70.885 41.475 9.605 1.00 28.51 295 VAL B N 1
ATOM 2478 C CA . VAL B 1 58 ? -71.206 40.324 10.449 1.00 28.92 295 VAL B CA 1
ATOM 2479 C C . VAL B 1 58 ? -72.322 40.639 11.446 1.00 29.73 295 VAL B C 1
ATOM 2480 O O . VAL B 1 58 ? -72.668 39.798 12.276 1.00 28.41 295 VAL B O 1
ATOM 2484 N N . LEU B 1 59 ? -72.894 41.838 11.363 1.00 32.38 296 LEU B N 1
ATOM 2485 C CA . LEU B 1 59 ? -73.997 42.214 12.248 1.00 34.77 296 LEU B CA 1
ATOM 2486 C C . LEU B 1 59 ? -75.363 41.992 11.600 1.00 41.21 296 LEU B C 1
ATOM 2487 O O . LEU B 1 59 ? -76.381 41.947 12.290 1.00 40.62 296 LEU B O 1
ATOM 2492 N N . ALA B 1 60 ? -75.388 41.857 10.279 1.00 48.44 297 ALA B N 1
ATOM 2493 C CA . ALA B 1 60 ? -76.638 41.619 9.563 1.00 55.32 297 ALA B CA 1
ATOM 2494 C C . ALA B 1 60 ? -76.987 40.132 9.534 1.00 59.90 297 ALA B C 1
ATOM 2495 O O . ALA B 1 60 ? -76.192 39.283 9.942 1.00 55.69 297 ALA B O 1
ATOM 2497 N N . GLY B 1 61 ? -78.190 39.828 9.059 1.00 69.27 298 GLY B N 1
ATOM 2498 C CA . GLY B 1 61 ? -78.558 38.462 8.743 1.00 75.27 298 GLY B CA 1
ATOM 2499 C C . GLY B 1 61 ? -77.913 38.068 7.428 1.00 81.59 298 GLY B C 1
ATOM 2500 O O . GLY B 1 61 ? -78.594 37.904 6.415 1.00 84.69 298 GLY B O 1
ATOM 2501 N N . GLN B 1 62 ? -76.587 37.936 7.462 1.00 83.71 299 GLN B N 1
ATOM 2502 C CA . GLN B 1 62 ? -75.763 37.683 6.273 1.00 88.53 299 GLN B CA 1
ATO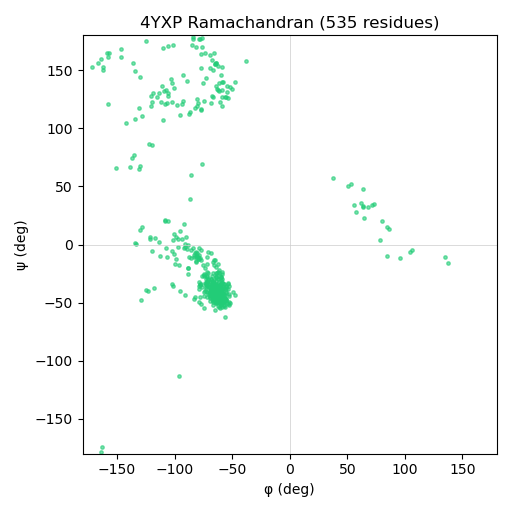M 2503 C C . GLN B 1 62 ? -76.403 36.731 5.261 1.00 89.36 299 GLN B C 1
ATOM 2504 O O . GLN B 1 62 ? -77.279 35.932 5.596 1.00 90.00 299 GLN B O 1
ATOM 2510 N N . GLY B 1 63 ? -75.942 36.829 4.017 1.00 89.38 300 GLY B N 1
ATOM 2511 C CA . GLY B 1 63 ? -76.553 36.127 2.903 1.00 90.81 300 GLY B CA 1
ATOM 2512 C C . GLY B 1 63 ? -75.850 34.848 2.489 1.00 87.09 300 GLY B C 1
ATOM 2513 O O . GLY B 1 63 ? -76.427 34.017 1.784 1.00 91.19 300 GLY B O 1
ATOM 2514 N N . GLY B 1 64 ? -74.602 34.685 2.918 1.00 79.06 301 GLY B N 1
ATOM 2515 C CA . GLY B 1 64 ? -73.835 33.503 2.569 1.00 75.29 301 GLY B CA 1
ATOM 2516 C C . GLY B 1 64 ? -72.876 33.065 3.659 1.00 69.37 301 GLY B C 1
ATOM 2517 O O . GLY B 1 64 ? -72.642 33.805 4.614 1.00 64.90 301 GLY B O 1
ATOM 2518 N N . PRO B 1 65 ? -72.315 31.851 3.520 1.00 69.03 302 PRO B N 1
ATOM 2519 C CA . PRO B 1 65 ? -71.388 31.268 4.498 1.00 64.79 302 PRO B CA 1
ATOM 2520 C C . PRO B 1 65 ? -70.274 32.211 4.959 1.00 59.43 302 PRO B C 1
ATOM 2521 O O . PRO B 1 65 ? -69.707 32.957 4.162 1.00 60.78 302 PRO B O 1
ATOM 2525 N N . PHE B 1 66 ? -69.981 32.161 6.255 1.00 52.89 303 PHE B N 1
ATOM 2526 C CA . PHE B 1 66 ? -68.904 32.938 6.860 1.00 47.07 303 PHE B CA 1
ATOM 2527 C C . PHE B 1 66 ? -67.580 32.669 6.146 1.00 47.46 303 PHE B C 1
ATOM 2528 O O . PHE B 1 66 ? -67.220 31.516 5.909 1.00 46.20 303 PHE B O 1
ATOM 2536 N N . ASP B 1 67 ? -66.862 33.733 5.794 1.00 48.91 304 ASP B N 1
ATOM 2537 C CA . ASP B 1 67 ? -65.588 33.589 5.094 1.00 51.23 304 ASP B CA 1
ATOM 2538 C C . ASP B 1 67 ? -64.423 33.977 5.998 1.00 47.66 304 ASP B C 1
ATOM 2539 O O . ASP B 1 67 ? -64.201 35.156 6.271 1.00 46.78 304 ASP B O 1
ATOM 2544 N N . ALA B 1 68 ? -63.675 32.972 6.441 1.00 46.20 305 ALA B N 1
ATOM 2545 C CA . ALA B 1 68 ? -62.602 33.165 7.410 1.00 43.95 305 ALA B CA 1
ATOM 2546 C C . ALA B 1 68 ? -61.556 34.181 6.949 1.00 44.62 305 ALA B C 1
ATOM 2547 O O . ALA B 1 68 ? -61.037 34.946 7.760 1.00 43.27 305 ALA B O 1
ATOM 2549 N N . GLU B 1 69 ? -61.241 34.192 5.658 1.00 47.84 306 GLU B N 1
ATOM 2550 C CA . GLU B 1 69 ? -60.192 35.077 5.158 1.00 52.75 306 GLU B CA 1
ATOM 2551 C C . GLU B 1 69 ? -60.696 36.508 5.003 1.00 51.06 306 GLU B C 1
ATOM 2552 O O . GLU B 1 69 ? -59.964 37.456 5.282 1.00 48.27 306 GLU B O 1
ATOM 2558 N N . THR B 1 70 ? -61.941 36.669 4.565 1.00 54.23 307 THR B N 1
ATOM 2559 C CA . THR B 1 70 ? -62.531 38.000 4.466 1.00 56.27 307 THR B CA 1
ATOM 2560 C C . THR B 1 70 ? -62.721 38.592 5.858 1.00 51.72 307 THR B C 1
ATOM 2561 O O . THR B 1 70 ? -62.471 39.780 6.076 1.00 54.67 307 THR B O 1
ATOM 2565 N N . ARG B 1 71 ? -63.162 37.761 6.798 1.00 43.24 308 ARG B N 1
ATOM 2566 C CA . ARG B 1 71 ? -63.461 38.228 8.148 1.00 36.18 308 ARG B CA 1
ATOM 2567 C C . ARG B 1 71 ? -62.262 38.097 9.088 1.00 29.95 308 ARG B C 1
ATOM 2568 O O . ARG B 1 71 ? -62.417 38.145 10.306 1.00 26.19 308 ARG B O 1
ATOM 2576 N N . ARG B 1 72 ? -61.068 37.941 8.529 1.00 30.68 309 ARG B N 1
ATOM 2577 C CA . ARG B 1 72 ? -59.870 37.840 9.351 1.00 31.94 309 ARG B CA 1
ATOM 2578 C C . ARG B 1 72 ? -59.480 39.208 9.906 1.00 32.79 309 ARG B C 1
ATOM 2579 O O . ARG B 1 72 ? -59.563 40.220 9.208 1.00 34.53 309 ARG B O 1
ATOM 2587 N N . VAL B 1 73 ? -59.070 39.226 11.171 1.00 32.51 310 VAL B N 1
ATOM 2588 C CA . VAL B 1 73 ? 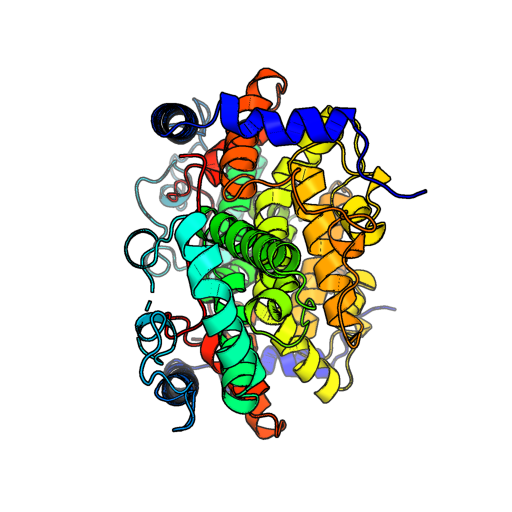-58.545 40.430 11.800 1.00 32.37 310 VAL B CA 1
ATOM 2589 C C . VAL B 1 73 ? -57.219 40.102 12.473 1.00 31.94 310 VAL B C 1
ATOM 2590 O O . VAL B 1 73 ? -57.033 39.001 13.001 1.00 32.45 310 VAL B O 1
ATOM 2594 N N . SER B 1 74 ? -56.290 41.050 12.447 1.00 30.77 311 SER B N 1
ATOM 2595 C CA . SER B 1 74 ? -55.080 40.928 13.243 1.00 31.04 311 SER B CA 1
ATOM 2596 C C . SER B 1 74 ? -55.443 41.169 14.704 1.00 29.33 311 SER B C 1
ATOM 2597 O O . SER B 1 74 ? -56.524 41.688 15.007 1.00 27.23 311 SER B O 1
ATOM 2600 N N . TRP B 1 75 ? -54.547 40.796 15.610 1.00 29.13 312 TRP B N 1
ATOM 2601 C CA . TRP B 1 75 ? -54.743 41.086 17.025 1.00 29.17 312 TRP B CA 1
ATOM 2602 C C . TRP B 1 75 ? -54.877 42.596 17.237 1.00 29.56 312 TRP B C 1
ATOM 2603 O O . TRP B 1 75 ? -55.688 43.052 18.041 1.00 28.19 312 TRP B O 1
ATOM 2614 N N . GLU B 1 76 ? -54.081 43.365 16.502 1.00 31.48 313 GLU B N 1
ATOM 2615 C CA . GLU B 1 76 ? -54.089 44.823 16.633 1.00 32.46 313 GLU B CA 1
ATOM 2616 C C . GLU B 1 76 ? -55.443 45.405 16.221 1.00 30.58 313 GLU B C 1
ATOM 2617 O O . GLU B 1 76 ? -55.949 46.332 16.853 1.00 30.93 313 GLU B O 1
ATOM 2623 N N . THR B 1 77 ? -56.027 44.855 15.163 1.00 29.81 314 THR B N 1
ATOM 2624 C CA . THR B 1 77 ? -57.333 45.302 14.687 1.00 30.39 314 THR B CA 1
ATOM 2625 C C . THR B 1 77 ? -58.434 44.930 15.681 1.00 28.19 314 THR B C 1
ATOM 2626 O O . THR B 1 77 ? -59.363 45.708 15.913 1.00 27.22 314 THR B O 1
ATOM 2630 N N . LEU B 1 78 ? -58.335 43.742 16.268 1.00 26.88 315 LEU B N 1
ATOM 2631 C CA . LEU B 1 78 ? -59.319 43.301 17.248 1.00 25.76 315 LEU B CA 1
ATOM 2632 C C . LEU B 1 78 ? -59.271 44.207 18.480 1.00 24.31 315 LEU B C 1
ATOM 2633 O O . LEU B 1 78 ? -60.303 44.545 19.062 1.00 23.08 315 LEU B O 1
ATOM 2638 N N . VAL B 1 79 ? -58.071 44.610 18.873 1.00 25.17 316 VAL B N 1
ATOM 2639 C CA . VAL B 1 79 ? -57.925 45.490 20.024 1.00 26.98 316 VAL B CA 1
ATOM 2640 C C . VAL B 1 79 ? -58.579 46.833 19.708 1.00 27.83 316 VAL B C 1
ATOM 2641 O O . VAL B 1 79 ? -59.243 47.427 20.558 1.00 28.59 316 VAL B O 1
ATOM 2645 N N . ALA B 1 80 ? -58.407 47.299 18.476 1.00 28.11 317 ALA B N 1
ATOM 2646 C CA . ALA B 1 80 ? -58.917 48.608 18.078 1.00 29.13 317 ALA B CA 1
ATOM 2647 C C . ALA B 1 80 ? -60.438 48.605 17.896 1.00 28.82 317 ALA B C 1
ATOM 2648 O O . ALA B 1 80 ? -61.128 49.521 18.347 1.00 31.74 317 ALA B O 1
ATOM 2650 N N . HIS B 1 81 ? -60.956 47.570 17.242 1.00 26.10 318 HIS B N 1
ATOM 2651 C CA . HIS B 1 81 ? -62.364 47.528 16.853 1.00 27.18 318 HIS B CA 1
ATOM 2652 C C . HIS B 1 81 ? -63.237 46.720 17.807 1.00 27.50 318 HIS B C 1
ATOM 2653 O O . HIS B 1 81 ? -64.465 46.785 17.730 1.00 27.02 318 HIS B O 1
ATOM 2660 N N . GLY B 1 82 ? -62.609 45.958 18.696 1.00 28.93 319 GLY B N 1
ATOM 2661 C CA . GLY B 1 82 ? -63.338 45.133 19.646 1.00 28.81 319 GLY B CA 1
ATOM 2662 C C . GLY B 1 82 ? -64.374 45.879 20.476 1.00 27.73 319 GLY B C 1
ATOM 2663 O O . GLY B 1 82 ? -65.528 45.456 20.555 1.00 26.65 319 GLY B O 1
ATOM 2664 N N . PRO B 1 83 ? -63.969 46.987 21.115 1.00 26.85 320 PRO B N 1
ATOM 2665 C CA . PRO B 1 83 ? -64.906 47.743 21.955 1.00 27.25 320 PRO B CA 1
ATOM 2666 C C . PRO B 1 83 ? -66.195 48.144 21.235 1.00 26.68 320 PRO B C 1
ATOM 2667 O O . PRO B 1 83 ? -67.253 48.178 21.863 1.00 26.84 320 PRO B O 1
ATOM 2671 N N . SER B 1 84 ? -66.108 48.430 19.940 1.00 27.19 321 SER B N 1
ATOM 2672 C CA . SER B 1 84 ? -67.277 48.819 19.157 1.00 28.79 321 SER B CA 1
ATOM 2673 C C . SER B 1 84 ? -68.304 47.689 19.090 1.00 26.81 321 SER B C 1
ATOM 2674 O O . SER B 1 84 ? -69.494 47.897 19.328 1.00 28.20 321 SER B O 1
ATOM 2677 N N . LEU B 1 85 ? -67.840 46.491 18.756 1.00 24.44 322 LEU B N 1
ATOM 2678 C CA . LEU B 1 85 ? -68.731 45.342 18.656 1.00 24.02 322 LEU B CA 1
ATOM 2679 C C . LEU B 1 85 ? -69.317 45.031 20.029 1.00 23.86 322 LEU B C 1
ATOM 2680 O O . LEU B 1 85 ? -70.502 44.710 20.157 1.00 23.73 322 LEU B O 1
ATOM 2685 N N . TYR B 1 86 ? -68.470 45.135 21.049 1.00 24.42 323 TYR B N 1
ATOM 2686 C CA . TYR B 1 86 ? -68.868 44.907 22.434 1.00 25.29 323 TYR B CA 1
ATOM 2687 C C . TYR B 1 86 ? -70.035 45.816 22.784 1.00 25.92 323 TYR B C 1
ATOM 2688 O O . TYR B 1 86 ? -71.029 45.381 23.364 1.00 26.06 323 TYR B O 1
ATOM 2697 N N . ARG B 1 87 ? -69.898 47.086 22.414 1.00 26.74 324 ARG B N 1
ATOM 2698 C CA . ARG B 1 87 ? -70.908 48.097 22.687 1.00 28.14 324 ARG B CA 1
ATOM 2699 C C . ARG B 1 87 ? -72.224 47.762 21.977 1.00 27.63 324 ARG B C 1
ATOM 2700 O O . ARG B 1 87 ? -73.308 47.946 22.529 1.00 26.79 324 ARG B O 1
ATOM 2708 N N . THR B 1 88 ? -72.119 47.255 20.754 1.00 27.92 325 THR B N 1
ATOM 2709 C CA . THR B 1 88 ? -73.288 46.855 19.976 1.00 28.68 325 THR B CA 1
ATOM 2710 C C . THR B 1 88 ? -74.015 45.669 20.630 1.00 27.18 325 THR B C 1
ATOM 2711 O O . THR B 1 88 ? -75.246 45.664 20.730 1.00 26.82 325 THR B O 1
ATOM 2715 N N . PHE B 1 89 ? -73.257 44.668 21.069 1.00 26.75 326 PHE B N 1
ATOM 2716 C CA . PHE B 1 89 ? -73.832 43.541 21.801 1.00 27.17 326 PHE B CA 1
ATOM 2717 C C . PHE B 1 89 ? -74.588 44.013 23.038 1.00 28.62 326 PHE B C 1
ATOM 2718 O O . PHE B 1 89 ? -75.754 43.675 23.232 1.00 29.12 326 PHE B O 1
ATOM 2726 N N . ALA B 1 90 ? -73.910 44.788 23.879 1.00 28.66 327 ALA B N 1
ATOM 2727 C CA . ALA B 1 90 ? -74.454 45.186 25.173 1.00 30.63 327 ALA B CA 1
ATOM 2728 C C . ALA B 1 90 ? -75.657 46.111 25.027 1.00 33.11 327 ALA B C 1
ATOM 2729 O O . ALA B 1 90 ? -76.564 46.098 25.857 1.00 35.71 327 ALA B O 1
ATOM 2731 N N . GLY B 1 91 ? -75.662 46.911 23.968 1.00 32.07 328 GLY B N 1
ATOM 2732 C CA . GLY B 1 91 ? -76.689 47.920 23.782 1.00 32.07 328 GLY B CA 1
ATOM 2733 C C . GLY B 1 91 ? -77.978 47.401 23.173 1.00 32.68 328 GLY B C 1
ATOM 2734 O O . GLY B 1 91 ? -78.966 48.129 23.102 1.00 31.79 328 GLY B O 1
ATOM 2735 N N . ASN B 1 92 ? -77.974 46.140 22.748 1.00 32.83 329 ASN B N 1
ATOM 2736 C CA . ASN B 1 92 ? -79.112 45.568 22.035 1.00 34.88 329 ASN B CA 1
ATOM 2737 C C . ASN B 1 92 ? -79.418 44.155 22.532 1.00 34.52 329 ASN B C 1
ATOM 2738 O O . ASN B 1 92 ? -79.124 43.173 21.847 1.00 33.00 329 ASN B O 1
ATOM 2743 N N . PRO B 1 93 ? -80.012 44.047 23.731 1.00 35.98 330 PRO B N 1
ATOM 2744 C CA . PRO B 1 93 ? -80.208 42.738 24.368 1.00 35.78 330 PRO B CA 1
ATOM 2745 C C . PRO B 1 93 ? -81.082 41.766 23.574 1.00 35.09 330 PRO B C 1
ATOM 2746 O O . PRO B 1 93 ? -80.777 40.573 23.556 1.00 34.83 330 PRO B O 1
ATOM 2750 N N . ARG B 1 94 ? -82.142 42.252 22.936 1.00 35.25 331 ARG B N 1
ATOM 2751 C CA . ARG B 1 94 ? -83.023 41.368 22.178 1.00 36.65 331 ARG B CA 1
ATOM 2752 C C . ARG B 1 94 ? -82.286 40.787 20.972 1.00 33.60 331 ARG B C 1
ATOM 2753 O O . ARG B 1 94 ? -82.302 39.576 20.753 1.00 32.50 331 ARG B O 1
ATOM 2761 N N . ALA B 1 95 ? -81.622 41.644 20.202 1.00 33.16 332 ALA B N 1
ATOM 2762 C CA . ALA B 1 95 ? -80.810 41.182 19.079 1.00 31.86 332 ALA B CA 1
ATOM 2763 C C . ALA B 1 95 ? -79.702 40.231 19.539 1.00 29.74 332 ALA B C 1
ATOM 2764 O O . ALA B 1 95 ? -79.375 39.260 18.848 1.00 29.00 332 ALA B O 1
ATOM 2766 N N . ALA B 1 96 ? -79.121 40.510 20.702 1.00 28.56 333 ALA B N 1
ATOM 2767 C CA . ALA B 1 96 ? -78.016 39.703 21.212 1.00 27.00 333 ALA B CA 1
ATOM 2768 C C . ALA B 1 96 ? -78.464 38.289 21.572 1.00 26.87 333 ALA B C 1
ATOM 2769 O O . ALA B 1 96 ? -77.729 37.331 21.344 1.00 25.35 333 ALA B O 1
ATOM 2771 N N . SER B 1 97 ? -79.659 38.159 22.141 1.00 30.16 334 SER B N 1
ATOM 2772 C CA . SER B 1 97 ? -80.177 36.846 22.517 1.00 33.14 334 SER B CA 1
ATOM 2773 C C . SER B 1 97 ? -80.445 36.018 21.262 1.00 29.76 334 SER B C 1
ATOM 2774 O O . SER B 1 97 ? -80.142 34.824 21.213 1.00 27.72 334 SER B O 1
ATOM 2777 N N . THR B 1 98 ? -81.015 36.665 20.251 1.00 28.71 335 THR B N 1
ATOM 2778 C CA . THR B 1 98 ? -81.206 36.048 18.944 1.00 28.95 335 THR B CA 1
ATOM 2779 C C . THR B 1 98 ? -79.870 35.564 18.379 1.00 27.23 335 THR B C 1
ATOM 2780 O O . THR B 1 98 ? -79.736 34.403 17.984 1.00 26.12 335 THR B O 1
ATOM 2784 N N . ALA B 1 99 ? -78.881 36.455 18.351 1.00 27.37 336 ALA B N 1
ATOM 2785 C CA . ALA B 1 99 ? -77.557 36.121 17.824 1.00 27.71 336 ALA B CA 1
ATOM 2786 C C . ALA B 1 99 ? -76.933 34.949 18.578 1.00 26.04 336 ALA B C 1
ATOM 2787 O O . ALA B 1 99 ? -76.336 34.050 17.977 1.00 25.97 336 ALA B O 1
ATOM 2789 N N . LYS B 1 100 ? -77.073 34.971 19.897 1.00 24.47 337 LYS B N 1
ATOM 2790 C CA . LYS B 1 100 ? -76.504 33.944 20.760 1.00 23.93 337 LYS B CA 1
ATOM 2791 C C . LYS B 1 100 ? -77.116 32.576 20.455 1.00 23.66 337 LYS B C 1
ATOM 2792 O O . LYS B 1 100 ? -76.408 31.570 20.398 1.00 22.17 337 LYS B O 1
ATOM 2798 N N . ALA B 1 101 ? -78.429 32.543 20.247 1.00 24.42 338 ALA B N 1
ATOM 2799 C CA . ALA B 1 101 ? -79.124 31.299 19.934 1.00 25.54 338 ALA B CA 1
ATOM 2800 C C . ALA B 1 101 ? -78.639 30.703 18.616 1.00 24.90 338 ALA B C 1
ATOM 2801 O O . ALA B 1 101 ? -78.449 29.492 18.508 1.00 23.46 338 ALA B O 1
ATOM 2803 N N . MET B 1 102 ? -78.442 31.554 17.614 1.00 26.42 339 MET B N 1
ATOM 2804 C CA . MET B 1 102 ? -77.990 31.092 16.305 1.00 27.02 339 MET B CA 1
ATOM 2805 C C . MET B 1 102 ? -76.530 30.644 16.343 1.00 22.86 339 MET B C 1
ATOM 2806 O O . MET B 1 102 ? -76.175 29.612 15.772 1.00 22.16 339 MET B O 1
ATOM 2811 N N . ARG B 1 103 ? -75.687 31.408 17.025 1.00 20.44 340 ARG B N 1
ATOM 2812 C CA . ARG B 1 103 ? -74.275 31.052 17.139 1.00 19.69 340 ARG B CA 1
ATOM 2813 C C . ARG B 1 103 ? -74.111 29.710 17.847 1.00 20.30 340 ARG B C 1
ATOM 2814 O O . ARG B 1 103 ? -73.204 28.939 17.536 1.00 19.92 340 ARG B O 1
ATOM 2822 N N . ASP B 1 104 ? -74.989 29.439 18.807 1.00 21.47 341 ASP B N 1
ATOM 2823 C CA . ASP B 1 104 ? -74.909 28.208 19.575 1.00 23.38 341 ASP B CA 1
ATOM 2824 C C . ASP B 1 104 ? -75.112 27.018 18.646 1.00 21.93 341 ASP B C 1
ATOM 2825 O O . ASP B 1 104 ? -74.398 26.020 18.745 1.00 21.18 341 ASP B O 1
ATOM 2830 N N . CYS B 1 105 ? -76.072 27.137 17.732 1.00 21.92 342 CYS B N 1
ATOM 2831 C CA . CYS B 1 105 ? -76.336 26.080 16.760 1.00 23.54 342 CYS B CA 1
ATOM 2832 C C . CYS B 1 105 ? -75.179 25.921 15.779 1.00 21.35 342 CYS B C 1
ATOM 2833 O O . CYS B 1 105 ? -74.797 24.803 15.438 1.00 20.78 342 CYS B O 1
ATOM 2836 N N . VAL B 1 106 ? -74.628 27.039 15.320 1.00 20.53 343 VAL B N 1
ATOM 2837 C CA . VAL B 1 106 ? -73.510 27.006 14.385 1.00 20.18 343 VAL B CA 1
ATOM 2838 C C . VAL B 1 106 ? -72.335 26.250 14.997 1.00 18.95 343 VAL B C 1
ATOM 2839 O O . VAL B 1 106 ? -71.764 25.361 14.371 1.00 20.54 343 VAL B O 1
ATOM 2843 N N . LEU B 1 107 ? -71.984 26.609 16.223 1.00 17.68 344 LEU B N 1
ATOM 2844 C CA . LEU B 1 107 ? -70.805 26.057 16.876 1.00 19.95 344 LEU B CA 1
ATOM 2845 C C . LEU B 1 107 ? -70.966 24.572 17.193 1.00 21.64 344 LEU B C 1
ATOM 2846 O O . LEU B 1 107 ? -69.980 23.828 17.250 1.00 21.44 344 LEU B O 1
ATOM 2851 N N . ARG B 1 108 ? -72.206 24.136 17.384 1.00 22.27 345 ARG B N 1
ATOM 2852 C CA . ARG B 1 108 ? -72.470 22.736 17.699 1.00 22.27 345 ARG B CA 1
ATOM 2853 C C . ARG B 1 108 ? -72.454 21.842 16.455 1.00 22.37 345 ARG B C 1
ATOM 2854 O O . ARG B 1 108 ? -72.455 20.610 16.576 1.00 24.00 345 ARG B O 1
ATOM 2862 N N . GLN B 1 109 ? -72.413 22.444 15.266 1.00 21.49 346 GLN B N 1
ATOM 2863 C CA . GLN B 1 109 ? -72.360 21.661 14.027 1.00 23.97 346 GLN B CA 1
ATOM 2864 C C . GLN B 1 109 ? -71.125 21.958 13.166 1.00 23.83 346 GLN B C 1
ATOM 2865 O O . GLN B 1 109 ? -71.015 21.455 12.048 1.00 25.02 346 GLN B O 1
ATOM 2871 N N . GLU B 1 110 ? -70.195 22.757 13.684 1.00 21.82 347 GLU B N 1
ATOM 2872 C CA . GLU B 1 110 ? -68.971 23.085 12.943 1.00 22.49 347 GLU B CA 1
ATOM 2873 C C . GLU B 1 110 ? -68.039 21.885 12.799 1.00 22.85 347 GLU B C 1
ATOM 2874 O O . GLU B 1 110 ? -68.035 20.995 13.651 1.00 22.41 347 GLU B O 1
ATOM 2880 N N . ASN B 1 111 ? -67.244 21.864 11.728 1.00 24.01 348 ASN B N 1
ATOM 2881 C CA . ASN B 1 111 ? -66.252 20.801 11.546 1.00 24.12 348 ASN B CA 1
ATOM 2882 C C . ASN B 1 111 ? -65.042 21.099 12.431 1.00 22.98 348 ASN B C 1
ATOM 2883 O O . ASN B 1 111 ? -65.006 22.130 13.102 1.00 21.77 348 ASN B O 1
ATOM 2888 N N . PHE B 1 112 ? -64.060 20.201 12.452 1.00 22.98 349 PHE B N 1
ATOM 2889 C CA . PHE B 1 112 ? -63.004 20.287 13.459 1.00 22.51 349 PHE B CA 1
ATOM 2890 C C . PHE B 1 112 ? -62.184 21.575 13.355 1.00 22.23 349 PHE B C 1
ATOM 2891 O O . PHE B 1 112 ? -61.925 22.223 14.367 1.00 22.10 349 PHE B O 1
ATOM 2899 N N . ILE B 1 113 ? -61.772 21.945 12.147 1.00 23.96 350 ILE B N 1
ATOM 2900 C CA . ILE B 1 113 ? -60.976 23.155 11.965 1.00 25.40 350 ILE B CA 1
ATOM 2901 C C . ILE B 1 113 ? -61.804 24.380 12.341 1.00 24.35 350 ILE B C 1
ATOM 2902 O O . ILE B 1 113 ? -61.295 25.318 12.959 1.00 24.25 350 ILE B O 1
ATOM 2907 N N . GLU B 1 114 ? -63.079 24.377 11.969 1.00 23.18 351 GLU B N 1
ATOM 2908 C CA . GLU B 1 114 ? -63.964 25.482 12.320 1.00 23.14 351 GLU B CA 1
ATOM 2909 C C . GLU B 1 114 ? -64.114 25.594 13.835 1.00 22.57 351 GLU B C 1
ATOM 2910 O O . GLU B 1 114 ? -64.129 26.696 14.385 1.00 22.60 351 GLU B O 1
ATOM 2916 N N . ALA B 1 115 ? -64.211 24.452 14.509 1.00 21.55 352 ALA B N 1
ATOM 2917 C CA . ALA B 1 115 ? -64.328 24.433 15.963 1.00 20.30 352 ALA B CA 1
ATOM 2918 C C . ALA B 1 115 ? -63.090 25.044 16.626 1.00 19.26 352 ALA B C 1
ATOM 2919 O O . ALA B 1 115 ? -63.204 25.816 17.585 1.00 19.51 352 ALA B O 1
ATOM 2921 N N . LEU B 1 116 ? -61.911 24.694 16.119 1.00 19.92 353 LEU B N 1
ATOM 2922 C CA . LEU B 1 116 ? -60.668 25.250 16.641 1.00 20.63 353 LEU B CA 1
ATOM 2923 C C . LEU B 1 116 ? -60.680 26.766 16.505 1.00 20.98 353 LEU B C 1
ATOM 2924 O O . LEU B 1 116 ? -60.299 27.487 17.430 1.00 20.33 353 LEU B O 1
ATOM 2929 N N . ALA B 1 117 ? -61.131 27.243 15.349 1.00 21.62 354 ALA B N 1
ATOM 2930 C CA . ALA B 1 117 ? -61.202 28.678 15.086 1.00 22.60 354 ALA B CA 1
ATOM 2931 C C . ALA B 1 117 ? -62.157 29.371 16.053 1.00 22.40 354 ALA B C 1
ATOM 2932 O O . ALA B 1 117 ? -61.908 30.498 16.491 1.00 21.07 354 ALA B O 1
ATOM 2934 N N . SER B 1 118 ? -63.252 28.699 16.394 1.00 22.24 355 SER B N 1
ATOM 2935 C CA . SER B 1 118 ? -64.233 29.281 17.301 1.00 20.96 355 SER B CA 1
ATOM 2936 C C . SER B 1 118 ? -63.697 29.337 18.730 1.00 19.01 355 SER B C 1
ATOM 2937 O O . SER B 1 118 ? -64.039 30.240 19.488 1.00 18.80 355 SER B O 1
ATOM 2940 N N . ALA B 1 119 ? -62.856 28.374 19.096 1.00 18.49 356 ALA B N 1
ATOM 2941 C CA . ALA B 1 119 ? -62.217 28.392 20.403 1.00 18.07 356 ALA B CA 1
ATOM 2942 C C . ALA B 1 119 ? -61.273 29.593 20.505 1.00 19.45 356 ALA B C 1
ATOM 2943 O O . ALA B 1 119 ? -61.254 30.302 21.513 1.00 19.99 356 ALA B O 1
ATOM 2945 N N . ASP B 1 120 ? -60.503 29.833 19.451 1.00 20.44 357 ASP B N 1
ATOM 2946 C CA . ASP B 1 120 ? -59.607 30.992 19.424 1.00 20.87 357 ASP B CA 1
ATOM 2947 C C . ASP B 1 120 ? -60.389 32.303 19.374 1.00 21.32 357 ASP B C 1
ATOM 2948 O O . ASP B 1 120 ? -59.986 33.290 19.990 1.00 21.07 357 ASP B O 1
ATOM 2953 N N . GLU B 1 121 ? -61.502 32.314 18.645 1.00 22.26 358 GLU B N 1
ATOM 2954 C CA . GLU B 1 121 ? -62.358 33.495 18.584 1.00 22.84 358 GLU B CA 1
ATOM 2955 C C . GLU B 1 121 ? -62.843 33.843 19.988 1.00 21.89 358 GLU B C 1
ATOM 2956 O O . GLU B 1 121 ? -62.825 35.005 20.394 1.00 23.75 358 GLU B O 1
ATOM 2962 N N . THR B 1 122 ? -63.260 32.819 20.727 1.00 19.79 359 THR B N 1
ATOM 2963 C CA . THR B 1 122 ? -63.769 32.995 22.079 1.00 20.42 359 THR B CA 1
ATOM 2964 C C . THR B 1 122 ? -62.687 33.536 23.009 1.00 21.41 359 THR B C 1
ATOM 2965 O O . THR B 1 122 ? -62.904 34.516 23.718 1.00 22.66 359 THR B O 1
ATOM 2969 N N . LEU B 1 123 ? -61.520 32.903 22.999 1.00 20.68 360 LEU B N 1
ATOM 2970 C CA . LEU B 1 123 ? -60.446 33.289 23.908 1.00 21.93 360 LEU B CA 1
ATOM 2971 C C . LEU B 1 123 ? -59.791 34.615 23.512 1.00 22.31 360 LEU B C 1
ATOM 2972 O O . LEU B 1 123 ? -59.391 35.392 24.381 1.00 23.15 360 LEU B O 1
ATOM 2977 N N . ALA B 1 124 ? -59.684 34.888 22.215 1.00 20.98 361 ALA B N 1
ATOM 2978 C CA . ALA B 1 124 ? -59.125 36.167 21.779 1.00 21.24 361 ALA B CA 1
ATOM 2979 C C . ALA B 1 124 ? -60.071 37.308 22.150 1.00 20.88 361 ALA B C 1
ATOM 2980 O O . ALA B 1 124 ? -59.630 38.401 22.518 1.00 22.49 361 ALA B O 1
ATOM 2982 N N . TRP B 1 125 ? -61.371 37.046 22.057 1.00 20.44 362 TRP B N 1
ATOM 2983 C CA . TRP B 1 125 ? -62.387 38.012 22.476 1.00 22.45 362 TRP B CA 1
ATOM 2984 C C . TRP B 1 125 ? -62.240 38.313 23.964 1.00 23.39 362 TRP B C 1
ATOM 2985 O O . TRP B 1 125 ? -62.265 39.472 24.379 1.00 23.54 362 TRP B O 1
ATOM 2996 N N . CYS B 1 126 ? -62.076 37.264 24.765 1.00 22.98 363 CYS B N 1
ATOM 2997 C CA . CYS B 1 126 ? -61.849 37.431 26.196 1.00 23.50 363 CYS B CA 1
ATOM 2998 C C . CYS B 1 126 ? -60.572 38.224 26.457 1.00 23.49 363 CYS B C 1
ATOM 2999 O O . CYS B 1 126 ? -60.531 39.072 27.348 1.00 23.74 363 CYS B O 1
ATOM 3002 N N . LYS B 1 127 ? -59.527 37.948 25.682 1.00 23.86 364 LYS B N 1
ATOM 3003 C CA . LYS B 1 127 ? -58.253 38.624 25.887 1.00 24.45 364 LYS B CA 1
ATOM 3004 C C . LYS B 1 127 ? -58.378 40.104 25.538 1.00 25.35 364 LYS B C 1
ATOM 3005 O O . LYS B 1 127 ? -57.740 40.956 26.160 1.00 26.14 364 LYS B O 1
ATOM 3011 N N . MET B 1 128 ? -59.207 40.405 24.545 1.00 25.62 365 MET B N 1
ATOM 3012 C CA . MET B 1 128 ? -59.444 41.788 24.147 1.00 27.27 365 MET B CA 1
ATOM 3013 C C . MET B 1 128 ? -60.200 42.532 25.247 1.00 27.19 365 MET B C 1
ATOM 3014 O O . MET B 1 128 ? -59.871 43.676 25.570 1.00 27.84 365 MET B O 1
ATOM 3019 N N . CYS B 1 129 ? -61.206 41.883 25.828 1.00 26.30 366 CYS B N 1
ATOM 3020 C CA . CYS B 1 129 ? -61.976 42.486 26.916 1.00 26.73 366 CYS B CA 1
ATOM 3021 C C . CYS B 1 129 ? -61.068 42.803 28.099 1.00 25.95 366 CYS B C 1
ATOM 3022 O O . CYS B 1 129 ? -61.146 43.885 28.690 1.00 25.38 366 CYS B O 1
ATOM 3025 N N . ILE B 1 130 ? -60.211 41.845 28.439 1.00 25.55 367 ILE B N 1
ATOM 3026 C CA . ILE B 1 130 ? -59.278 41.991 29.548 1.00 27.81 367 ILE B CA 1
ATOM 3027 C C . ILE B 1 130 ? -58.313 43.140 29.281 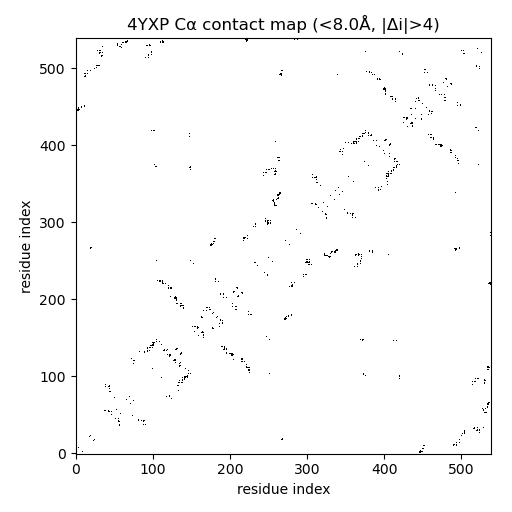1.00 28.71 367 ILE B C 1
ATOM 3028 O O . ILE B 1 130 ? -58.021 43.935 30.174 1.00 29.34 367 ILE B O 1
ATOM 3033 N N . HIS B 1 131 ? -57.815 43.220 28.052 1.00 30.17 368 HIS B N 1
ATOM 3034 C CA . HIS B 1 131 ? -56.939 44.315 27.649 1.00 31.66 368 HIS B CA 1
ATOM 3035 C C . HIS B 1 131 ? -57.574 45.672 27.952 1.00 30.44 368 HIS B C 1
ATOM 3036 O O . HIS B 1 131 ? -56.916 46.578 28.467 1.00 31.55 368 HIS B O 1
ATOM 3043 N N . HIS B 1 132 ? -58.856 45.802 27.633 1.00 28.60 369 HIS B N 1
ATOM 3044 C CA . HIS B 1 132 ? -59.574 47.061 27.804 1.00 30.30 369 HIS B CA 1
ATOM 3045 C C . HIS B 1 132 ? -60.248 47.193 29.168 1.00 30.35 369 HIS B C 1
ATOM 3046 O O . HIS B 1 132 ? -60.903 48.199 29.444 1.00 30.47 369 HIS B O 1
ATOM 3053 N N . ASN B 1 133 ? -60.093 46.180 30.013 1.00 30.84 370 ASN B N 1
ATOM 3054 C CA . ASN B 1 133 ? -60.705 46.181 31.337 1.00 34.63 370 ASN B CA 1
ATOM 3055 C C . ASN B 1 133 ? -62.229 46.189 31.229 1.00 33.65 370 ASN B C 1
ATOM 3056 O O . ASN B 1 133 ? -62.922 46.779 32.061 1.00 36.55 370 ASN B O 1
ATOM 3061 N N . LEU B 1 134 ? -62.744 45.535 30.195 1.00 30.73 371 LEU B N 1
ATOM 3062 C CA . LEU B 1 134 ? -64.179 45.416 30.001 1.00 31.45 371 LEU B CA 1
ATOM 3063 C C . LEU B 1 134 ? -64.719 44.173 30.711 1.00 31.31 371 LEU B C 1
ATOM 3064 O O . LEU B 1 134 ? -64.062 43.126 30.710 1.00 30.62 371 LEU B O 1
ATOM 3069 N N . PRO B 1 135 ? -65.911 44.282 31.326 1.00 32.23 372 PRO B N 1
ATOM 3070 C CA . PRO B 1 135 ? -66.553 43.121 31.954 1.00 31.61 372 PRO B CA 1
ATOM 3071 C C . PRO B 1 135 ? -66.826 41.964 30.993 1.00 31.63 372 PRO B C 1
ATOM 3072 O O . PRO B 1 135 ? -67.233 42.199 29.856 1.00 31.25 372 PRO B O 1
ATOM 3076 N N . LEU B 1 136 ? -66.602 40.736 31.457 1.00 31.37 373 LEU B N 1
ATOM 3077 C CA . LEU B 1 136 ? -66.994 39.535 30.722 1.00 29.62 373 LEU B CA 1
ATOM 3078 C C . LEU B 1 136 ? -68.435 39.173 31.080 1.00 31.11 373 LEU B C 1
ATOM 3079 O O . LEU B 1 136 ? -68.716 38.782 32.216 1.00 32.07 373 LEU B O 1
ATOM 3084 N N . ARG B 1 137 ? -69.341 39.294 30.114 1.00 31.58 374 ARG B N 1
ATOM 3085 C CA . ARG B 1 137 ? -70.772 39.122 30.374 1.00 33.32 374 ARG B CA 1
ATOM 3086 C C . ARG B 1 137 ? -71.317 37.824 29.759 1.00 30.93 374 ARG B C 1
ATOM 3087 O O . ARG B 1 137 ? -71.059 37.543 28.591 1.00 27.66 374 ARG B O 1
ATOM 3095 N N . PRO B 1 138 ? -72.082 37.034 30.536 1.00 33.39 375 PRO B N 1
ATOM 3096 C CA . PRO B 1 138 ? -72.653 35.799 29.979 1.00 34.18 375 PRO B CA 1
ATOM 3097 C C . PRO B 1 138 ? -73.630 36.015 28.822 1.00 31.58 375 PRO B C 1
ATOM 3098 O O . PRO B 1 138 ? -73.818 35.097 28.024 1.00 30.77 375 PRO B O 1
ATOM 3102 N N . GLN B 1 139 ? -74.233 37.198 28.739 1.00 30.04 376 GLN B N 1
ATOM 3103 C CA . GLN B 1 139 ? -75.253 37.494 27.730 1.00 31.76 376 GLN B CA 1
ATOM 3104 C C . GLN B 1 139 ? -74.601 37.865 26.400 1.00 29.53 376 GLN B C 1
ATOM 3105 O O . GLN B 1 139 ? -75.255 37.912 25.358 1.00 29.81 376 GLN B O 1
ATOM 3111 N N . ASP B 1 140 ? -73.306 38.149 26.462 1.00 28.18 377 ASP B N 1
ATOM 3112 C CA . ASP B 1 140 ? -72.473 38.371 25.289 1.00 27.81 377 ASP B CA 1
ATOM 3113 C C . ASP B 1 140 ? -72.562 37.143 24.368 1.00 24.75 377 ASP B C 1
ATOM 3114 O O . ASP B 1 140 ? -72.360 36.027 24.830 1.00 24.12 377 ASP B O 1
ATOM 3119 N N . PRO B 1 141 ? -72.889 37.332 23.073 1.00 25.27 378 PRO B N 1
ATOM 3120 C CA . PRO B 1 141 ? -73.067 36.148 22.216 1.00 25.98 378 PRO B CA 1
ATOM 3121 C C . PRO B 1 141 ? -71.844 35.235 22.109 1.00 24.17 378 PRO B C 1
ATOM 3122 O O . PRO B 1 141 ? -72.009 34.020 21.978 1.00 23.14 378 PRO B O 1
ATOM 3126 N N . ILE B 1 142 ? -70.645 35.806 22.160 1.00 22.67 379 ILE B N 1
ATOM 3127 C CA . ILE B 1 142 ? -69.424 35.023 22.012 1.00 20.86 379 ILE B CA 1
ATOM 3128 C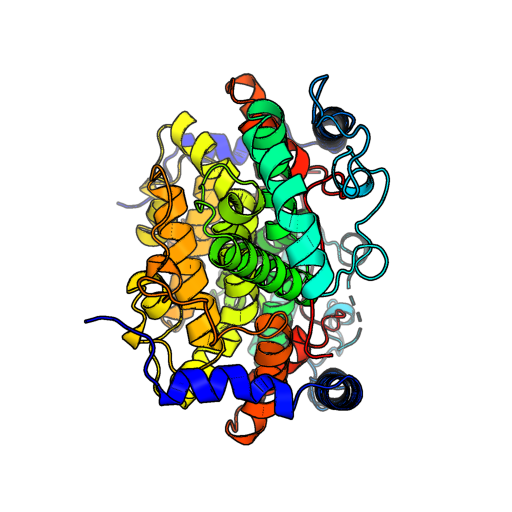 C . ILE B 1 142 ? -69.133 34.270 23.310 1.00 20.96 379 ILE B C 1
ATOM 3129 O O . ILE B 1 142 ? -68.912 33.055 23.300 1.00 20.77 379 ILE B O 1
ATOM 3134 N N . ILE B 1 143 ? -69.142 34.986 24.429 1.00 22.34 380 ILE B N 1
ATOM 3135 C CA . ILE B 1 143 ? -68.903 34.358 25.723 1.00 23.45 380 ILE B CA 1
ATOM 3136 C C . ILE B 1 143 ? -70.023 33.364 26.036 1.00 24.30 380 ILE B C 1
ATOM 3137 O O . ILE B 1 143 ? -69.771 32.276 26.568 1.00 25.34 380 ILE B O 1
ATOM 3142 N N . GLY B 1 144 ? -71.253 33.731 25.688 1.00 24.04 381 GLY B N 1
ATOM 3143 C CA . GLY B 1 144 ? -72.413 32.918 26.013 1.00 23.15 381 GLY B CA 1
ATOM 3144 C C . GLY B 1 144 ? -72.477 31.542 25.359 1.00 22.02 381 GLY B C 1
ATOM 3145 O O . GLY B 1 144 ? -73.215 30.668 25.822 1.00 22.10 381 GLY B O 1
ATOM 3146 N N . THR B 1 145 ? -71.722 31.338 24.284 1.00 20.45 382 THR B N 1
ATOM 3147 C CA . THR B 1 145 ? -71.763 30.058 23.567 1.00 20.59 382 THR B CA 1
ATOM 3148 C C . THR B 1 145 ? -70.496 29.234 23.782 1.00 20.28 382 THR B C 1
ATOM 3149 O O . THR B 1 145 ? -70.194 28.332 22.999 1.00 20.92 382 THR B O 1
ATOM 3153 N N . THR B 1 146 ? -69.763 29.528 24.852 1.00 20.29 383 THR B N 1
ATOM 3154 C CA . THR B 1 146 ? -68.547 28.779 25.166 1.00 19.75 383 THR B CA 1
ATOM 3155 C C . THR B 1 146 ? -68.834 27.274 25.264 1.00 18.18 383 THR B C 1
ATOM 3156 O O . THR B 1 146 ? -68.058 26.454 24.772 1.00 17.26 383 THR B O 1
ATOM 3160 N N . ALA B 1 147 ? -69.948 26.920 25.892 1.00 18.66 384 ALA B N 1
ATOM 3161 C CA . ALA B 1 147 ? -70.302 25.513 26.090 1.00 21.66 384 ALA B CA 1
ATOM 3162 C C . ALA B 1 147 ? -70.454 24.769 24.766 1.00 22.12 384 ALA B C 1
ATOM 3163 O O . ALA B 1 147 ? -70.247 23.557 24.704 1.00 23.77 384 ALA B O 1
ATOM 3165 N N . ALA B 1 148 ? -70.818 25.491 23.711 1.00 20.11 385 ALA B N 1
ATOM 3166 C CA . ALA B 1 148 ? -71.059 24.875 22.411 1.00 20.60 385 ALA B CA 1
ATOM 3167 C C . ALA B 1 148 ? -69.757 24.414 21.757 1.00 20.73 385 ALA B C 1
ATOM 3168 O O . ALA B 1 148 ? -69.679 23.302 21.229 1.00 20.48 385 ALA B O 1
ATOM 3170 N N . VAL B 1 149 ? -68.733 25.263 21.788 1.00 21.24 386 VAL B N 1
ATOM 3171 C CA . VAL B 1 149 ? -67.450 24.891 21.199 1.00 21.85 386 VAL B CA 1
ATOM 3172 C C . VAL B 1 149 ? -66.785 23.844 22.097 1.00 20.47 386 VAL B C 1
ATOM 3173 O O . VAL B 1 149 ? -66.131 22.922 21.602 1.00 20.26 386 VAL B O 1
ATOM 3177 N N . LEU B 1 150 ? -66.981 23.960 23.408 1.00 21.00 387 LEU B N 1
ATOM 3178 C CA . LEU B 1 150 ? -66.503 22.941 24.343 1.00 20.81 387 LEU B CA 1
ATOM 3179 C C . LEU B 1 150 ? -67.070 21.560 24.011 1.00 20.40 387 LEU B C 1
ATOM 3180 O O . LEU B 1 150 ? -66.318 20.592 23.867 1.00 21.96 387 LEU B O 1
ATOM 3185 N N . ASP B 1 151 ? -68.393 21.468 23.896 1.00 19.35 388 ASP B N 1
ATOM 3186 C CA . ASP B 1 151 ? -69.054 20.192 23.601 1.00 21.02 388 ASP B CA 1
ATOM 3187 C C . ASP B 1 151 ? -68.598 19.611 22.265 1.00 20.50 388 ASP B C 1
ATOM 3188 O O . ASP B 1 151 ? -68.355 18.403 22.146 1.00 20.30 388 ASP B O 1
ATOM 3193 N N . ASN B 1 152 ? -68.497 20.469 21.256 1.00 20.07 389 ASN B N 1
ATOM 3194 C CA . ASN B 1 152 ? -68.106 20.030 19.924 1.00 22.18 389 ASN B CA 1
ATOM 3195 C C . ASN B 1 152 ? -66.685 19.458 19.912 1.00 21.00 389 ASN B C 1
ATOM 3196 O O . ASN B 1 152 ? -66.454 18.366 19.387 1.00 21.49 389 ASN B O 1
ATOM 3201 N N . LEU B 1 153 ? -65.735 20.188 20.490 1.00 19.31 390 LEU B N 1
ATOM 3202 C CA . LEU B 1 153 ? -64.348 19.725 20.524 1.00 20.29 390 LEU B CA 1
ATOM 3203 C C . LEU B 1 153 ? -64.212 18.443 21.342 1.00 19.90 390 LEU B C 1
ATOM 3204 O O . LEU B 1 153 ? -63.442 17.547 20.987 1.00 20.64 390 LEU B O 1
ATOM 3209 N N . ALA B 1 154 ? -64.955 18.357 22.439 1.00 19.63 391 ALA B N 1
ATOM 3210 C CA . ALA B 1 154 ? -64.919 17.169 23.283 1.00 21.31 391 ALA B CA 1
ATOM 3211 C C . ALA B 1 154 ? -65.444 15.944 22.530 1.00 22.44 391 ALA B C 1
ATOM 3212 O O . ALA B 1 154 ? -64.880 14.855 22.630 1.00 22.55 391 ALA B O 1
ATOM 3214 N N . THR B 1 155 ? -66.528 16.127 21.783 1.00 23.00 392 THR B N 1
ATOM 3215 C CA . THR B 1 155 ? -67.113 15.037 21.011 1.00 23.83 392 THR B CA 1
ATOM 3216 C C . THR B 1 155 ? -66.097 14.516 19.994 1.00 24.12 392 THR B C 1
ATOM 3217 O O . THR B 1 155 ? -65.943 13.312 19.812 1.00 23.73 392 THR B O 1
ATOM 3221 N N . ARG B 1 156 ? -65.384 15.428 19.348 1.00 23.29 393 ARG B N 1
ATOM 3222 C CA . ARG B 1 156 ? -64.485 15.042 18.267 1.00 24.60 393 ARG B CA 1
ATOM 3223 C C . ARG B 1 156 ? -63.158 14.469 18.775 1.00 23.10 393 ARG B C 1
ATOM 3224 O O . ARG B 1 156 ? -62.594 13.571 18.149 1.00 24.29 393 ARG B O 1
ATOM 3232 N N . LEU B 1 157 ? -62.678 14.952 19.919 1.00 21.54 394 LEU B N 1
ATOM 3233 C CA . LEU B 1 157 ? -61.341 14.582 20.394 1.00 23.39 394 LEU B CA 1
ATOM 3234 C C . LEU B 1 157 ? -61.308 13.528 21.507 1.00 25.61 394 LEU B C 1
ATOM 3235 O O . LEU B 1 157 ? -60.230 13.080 21.891 1.00 26.93 394 LEU B O 1
ATOM 3240 N N . ARG B 1 158 ? -62.466 13.121 22.020 1.00 25.82 395 ARG B N 1
ATOM 3241 C CA . ARG B 1 158 ? -62.496 12.273 23.216 1.00 27.02 395 ARG B CA 1
ATOM 3242 C C . ARG B 1 158 ? -61.671 10.982 23.066 1.00 26.70 395 ARG B C 1
ATOM 3243 O O . ARG B 1 158 ? -60.884 10.653 23.957 1.00 26.19 395 ARG B O 1
ATOM 3251 N N . PRO B 1 159 ? -61.836 10.245 21.950 1.00 28.28 396 PRO B N 1
ATOM 3252 C CA . PRO B 1 159 ? -61.049 9.006 21.829 1.00 28.30 396 PRO B CA 1
ATOM 3253 C C . PRO B 1 159 ? -59.543 9.244 21.720 1.00 27.51 396 PRO B C 1
ATOM 3254 O O . PRO B 1 159 ? -58.758 8.458 22.250 1.00 27.19 396 PRO B O 1
ATOM 3258 N N . PHE B 1 160 ? -59.146 10.309 21.031 1.00 26.11 397 PHE B N 1
ATOM 3259 C CA . PHE B 1 160 ? -57.736 10.671 20.935 1.00 26.74 397 PHE B CA 1
ATOM 3260 C C . PHE B 1 160 ? -57.168 11.022 22.304 1.00 25.32 397 PHE B C 1
ATOM 3261 O O . PHE B 1 160 ? -56.077 10.577 22.673 1.00 25.44 397 PHE B O 1
ATOM 3269 N N . LEU B 1 161 ? -57.913 11.823 23.057 1.00 24.90 398 LEU B N 1
ATOM 3270 C CA . LEU B 1 161 ? -57.422 12.348 24.325 1.00 27.37 398 LEU B CA 1
ATOM 3271 C C . LEU B 1 161 ? -57.356 11.286 25.418 1.00 30.12 398 LEU B C 1
ATOM 3272 O O . LEU B 1 161 ? -56.595 11.434 26.376 1.00 31.17 398 LEU B O 1
ATOM 3277 N N . GLN B 1 162 ? -58.146 10.223 25.286 1.00 30.53 399 GLN B N 1
ATOM 3278 C CA . GLN B 1 162 ? -58.074 9.124 26.240 1.00 32.50 399 GLN B CA 1
ATOM 3279 C C . GLN B 1 162 ? -56.644 8.593 26.292 1.00 31.61 399 GLN B C 1
ATOM 3280 O O . GLN B 1 162 ? -56.088 8.377 27.369 1.00 33.74 399 GLN B O 1
ATOM 3286 N N . CYS B 1 163 ? -56.049 8.398 25.120 1.00 29.40 400 CYS B N 1
ATOM 3287 C CA . CYS B 1 163 ? -54.678 7.905 25.030 1.00 30.50 400 CYS B CA 1
ATOM 3288 C C . CYS B 1 163 ? -53.653 9.009 25.312 1.00 30.00 400 CYS B C 1
ATOM 3289 O O . CYS B 1 163 ? -52.692 8.799 26.049 1.00 30.81 400 CYS B O 1
ATOM 3292 N N . TYR B 1 164 ? -53.862 10.184 24.726 1.00 29.67 401 TYR B N 1
ATOM 3293 C CA . TYR B 1 164 ? -52.889 11.274 24.830 1.00 31.27 401 TYR B CA 1
ATOM 3294 C C . TYR B 1 164 ? -52.705 11.769 26.267 1.00 30.60 401 TYR B C 1
ATOM 3295 O O . TYR B 1 164 ? -51.577 11.953 26.727 1.00 32.68 401 TYR B O 1
ATOM 3304 N N . LEU B 1 165 ? -53.808 12.000 26.972 1.00 27.43 402 LEU B N 1
ATOM 3305 C CA . LEU B 1 165 ? -53.731 12.519 28.333 1.00 27.73 402 LEU B CA 1
ATOM 3306 C C . LEU B 1 165 ? -53.062 11.514 29.265 1.00 31.24 402 LEU B C 1
ATOM 3307 O O . LEU B 1 165 ? -52.313 11.892 30.166 1.00 32.26 402 LEU B O 1
ATOM 3312 N N . LYS B 1 166 ? -53.322 10.232 29.038 1.00 34.10 403 LYS B N 1
ATOM 3313 C CA . LYS B 1 166 ? -52.701 9.183 29.837 1.00 39.91 403 LYS B CA 1
ATOM 3314 C C . LYS B 1 166 ? -51.183 9.165 29.654 1.00 41.48 403 LYS B C 1
ATOM 3315 O O . LYS B 1 166 ? -50.439 8.915 30.603 1.00 43.76 403 LYS B O 1
ATOM 3321 N N . ALA B 1 167 ? -50.727 9.426 28.433 1.00 41.07 404 ALA B N 1
ATOM 3322 C CA . ALA B 1 167 ? -49.297 9.441 28.135 1.00 43.86 404 ALA B CA 1
ATOM 3323 C C . ALA B 1 167 ? -48.601 10.612 28.823 1.00 45.01 404 ALA B C 1
ATOM 3324 O O . ALA B 1 167 ? -47.428 10.522 29.188 1.00 48.07 404 ALA B O 1
ATOM 3326 N N . ARG B 1 168 ? -49.328 11.709 28.996 1.00 43.16 405 ARG B N 1
ATOM 3327 C CA . ARG B 1 168 ? -48.769 12.909 29.608 1.00 45.21 405 ARG B CA 1
ATOM 3328 C C . ARG B 1 168 ? -48.919 12.895 31.127 1.00 41.26 405 ARG B C 1
ATOM 3329 O O . ARG B 1 168 ? -48.490 13.827 31.807 1.00 38.50 405 ARG B O 1
ATOM 3337 N N . GLY B 1 169 ? -49.522 11.835 31.657 1.00 40.70 406 GLY B N 1
ATOM 3338 C CA . GLY B 1 169 ? -49.710 11.707 33.089 1.00 41.29 406 GLY B CA 1
ATOM 3339 C C . GLY B 1 169 ? -50.692 12.722 33.636 1.00 40.80 406 GLY B C 1
ATOM 3340 O O . GLY B 1 169 ? -50.566 13.170 34.776 1.00 40.44 406 GLY B O 1
ATOM 3341 N N . LEU B 1 170 ? -51.676 13.085 32.818 1.00 41.59 407 LEU B N 1
ATOM 3342 C CA . LEU B 1 170 ? -52.672 14.073 33.211 1.00 42.71 407 LEU B CA 1
ATOM 3343 C C . LEU B 1 170 ? -54.015 13.435 33.519 1.00 43.09 407 LEU B C 1
ATOM 3344 O O . LEU B 1 170 ? -54.231 12.248 33.272 1.00 41.67 407 LEU B O 1
ATOM 3349 N N . CYS B 1 171 ? -54.914 14.242 34.067 1.00 46.05 408 CYS B N 1
ATOM 3350 C CA . CYS B 1 171 ? -56.272 13.806 34.345 1.00 48.18 408 CYS B CA 1
ATOM 3351 C C . CYS B 1 171 ? -56.980 13.480 33.041 1.00 43.95 408 CYS B C 1
ATOM 3352 O O . CYS B 1 171 ? -56.605 13.983 31.982 1.00 44.40 408 CYS B O 1
ATOM 3355 N N . GLY B 1 172 ? -57.999 12.632 33.119 1.00 38.92 409 GLY B N 1
ATOM 3356 C CA . GLY B 1 172 ? -58.823 12.336 31.964 1.00 34.93 409 GLY B CA 1
ATOM 3357 C C . GLY B 1 172 ? -59.667 13.534 31.570 1.00 31.46 409 GLY B C 1
ATOM 3358 O O . GLY B 1 172 ? -59.844 14.464 32.359 1.00 30.46 409 GLY B O 1
ATOM 3359 N N . LEU B 1 173 ? -60.185 13.511 30.347 1.00 30.78 410 LEU B N 1
ATOM 3360 C CA . LEU B 1 173 ? -60.985 14.615 29.832 1.00 32.37 410 LEU B CA 1
ATOM 3361 C C . LEU B 1 173 ? -62.159 14.940 30.750 1.00 34.57 410 LEU B C 1
ATOM 3362 O O . LEU B 1 173 ? -62.401 16.105 31.074 1.00 33.39 410 LEU B O 1
ATOM 3367 N N . ASP B 1 174 ? -62.887 13.910 31.166 1.00 38.28 411 ASP B N 1
ATOM 3368 C CA . ASP B 1 174 ? -64.066 14.103 32.005 1.00 41.54 411 ASP B CA 1
ATOM 3369 C C . ASP B 1 174 ? -63.689 14.711 33.354 1.00 41.31 411 ASP B C 1
ATOM 3370 O O . ASP B 1 174 ? -64.387 15.589 33.867 1.00 42.61 411 ASP B O 1
ATOM 3375 N N . GLU B 1 175 ? -62.578 14.248 33.919 1.00 38.05 412 GLU B N 1
ATOM 3376 C CA . GLU B 1 175 ? -62.095 14.755 35.200 1.00 37.89 412 GLU B CA 1
ATOM 3377 C C . GLU B 1 175 ? -61.648 16.212 35.084 1.00 33.86 412 GLU B C 1
ATOM 3378 O O . GLU B 1 175 ? -61.924 17.027 35.967 1.00 33.33 412 GLU B O 1
ATOM 3384 N N . LEU B 1 176 ? -60.954 16.537 33.997 1.00 32.68 413 LEU B N 1
ATOM 3385 C CA . LEU B 1 176 ? -60.500 17.908 33.761 1.00 31.73 413 LEU B CA 1
ATOM 3386 C C . LEU B 1 176 ? -61.677 18.878 33.748 1.00 30.16 413 LEU B C 1
ATOM 3387 O O . LEU B 1 176 ? -61.630 19.935 34.380 1.00 28.98 413 LEU B O 1
ATOM 3392 N N . CYS B 1 177 ? -62.730 18.506 33.025 1.00 29.67 414 CYS B N 1
ATOM 3393 C CA . CYS B 1 177 ? -63.890 19.373 32.839 1.00 30.68 414 CYS B CA 1
ATOM 3394 C C . CYS B 1 177 ? -64.820 19.362 34.050 1.00 32.95 414 CYS B C 1
ATOM 3395 O O . CYS B 1 177 ? -65.717 20.202 34.160 1.00 34.82 414 CYS B O 1
ATOM 3398 N N . SER B 1 178 ? -64.607 18.410 34.951 1.00 32.89 415 SER B N 1
ATOM 3399 C CA . SER B 1 178 ? -65.370 18.339 36.188 1.00 34.50 415 SER B CA 1
ATOM 3400 C C . SER B 1 178 ? -64.673 19.124 37.301 1.00 36.03 415 SER B C 1
ATOM 3401 O O . SER B 1 178 ? -65.312 19.869 38.046 1.00 38.25 415 SER B O 1
ATOM 3404 N N . ARG B 1 179 ? -63.358 18.959 37.402 1.00 34.44 416 ARG B N 1
ATOM 3405 C CA . ARG B 1 179 ? -62.578 19.610 38.452 1.00 34.02 416 ARG B CA 1
ATOM 3406 C C . ARG B 1 179 ? -62.390 21.097 38.165 1.00 32.81 416 ARG B C 1
ATOM 3407 O O . ARG B 1 179 ? -62.465 21.926 39.074 1.00 34.15 416 ARG B O 1
ATOM 3415 N N . ARG B 1 180 ? -62.143 21.424 36.901 1.00 30.75 417 ARG B N 1
ATOM 3416 C CA . ARG B 1 180 ? -62.029 22.814 36.462 1.00 30.25 417 ARG B CA 1
ATOM 3417 C C . ARG B 1 180 ? -61.015 23.597 37.299 1.00 30.20 417 ARG B C 1
ATOM 3418 O O . ARG B 1 180 ? -61.317 24.678 37.808 1.00 30.97 417 ARG B O 1
ATOM 3426 N N . ARG B 1 181 ? -59.810 23.045 37.426 1.00 29.88 418 ARG B N 1
ATOM 3427 C CA . ARG B 1 181 ? -58.747 23.658 38.220 1.00 32.67 418 ARG B CA 1
ATOM 3428 C C . ARG B 1 181 ? -57.589 24.106 37.340 1.00 31.04 418 ARG B C 1
ATOM 3429 O O . ARG B 1 181 ? -57.086 23.339 36.521 1.00 30.71 418 ARG B O 1
ATOM 3437 N N . LEU B 1 182 ? -57.162 25.350 37.518 1.00 30.98 419 LEU B N 1
ATOM 3438 C CA . LEU B 1 182 ? -56.035 25.879 36.766 1.00 30.52 419 LEU B CA 1
ATOM 3439 C C . LEU B 1 182 ? -54.782 25.043 37.000 1.00 30.20 419 LEU B C 1
ATOM 3440 O O . LEU B 1 182 ? -53.950 24.894 36.106 1.00 29.13 419 LEU B O 1
ATOM 3445 N N . ALA B 1 183 ? -54.659 24.493 38.205 1.00 32.17 420 ALA B N 1
ATOM 3446 C CA . ALA B 1 183 ? -53.483 23.714 38.585 1.00 35.11 420 ALA B CA 1
ATOM 3447 C C . ALA B 1 183 ? -53.373 22.409 37.797 1.00 35.41 420 ALA B C 1
ATOM 3448 O O . ALA B 1 183 ? -52.321 21.772 37.798 1.00 35.57 420 ALA B O 1
ATOM 3450 N N . ASP B 1 184 ? -54.454 22.010 37.131 1.00 34.56 421 ASP B N 1
ATOM 3451 C CA . ASP B 1 184 ? -54.446 20.799 36.310 1.00 34.68 421 ASP B CA 1
ATOM 3452 C C . ASP B 1 184 ? -53.928 21.068 34.895 1.00 32.30 421 ASP B C 1
ATOM 3453 O O . ASP B 1 184 ? -53.667 20.137 34.135 1.00 31.71 421 ASP B O 1
ATOM 3458 N N . ILE B 1 185 ? -53.790 22.341 34.540 1.00 31.06 422 ILE B N 1
ATOM 3459 C CA . ILE B 1 185 ? -53.337 22.715 33.204 1.00 29.73 422 ILE B CA 1
ATOM 3460 C C . ILE B 1 185 ? -51.829 22.515 33.095 1.00 32.17 422 ILE B C 1
ATOM 3461 O O . ILE B 1 185 ? -51.054 23.173 33.794 1.00 33.91 422 ILE B O 1
ATOM 3466 N N . LYS B 1 186 ? -51.418 21.606 32.215 1.00 33.02 423 LYS B N 1
ATOM 3467 C CA . LYS B 1 186 ? -50.000 21.306 32.023 1.00 35.12 423 LYS B CA 1
ATOM 3468 C C . LYS B 1 186 ? -49.624 21.222 30.545 1.00 34.65 423 LYS B C 1
ATOM 3469 O O . LYS B 1 186 ? -48.475 20.947 30.206 1.00 35.20 423 LYS B O 1
ATOM 3475 N N . ASP B 1 187 ? -50.593 21.457 29.667 1.00 32.35 424 ASP B N 1
ATOM 3476 C CA . ASP B 1 187 ? -50.351 21.397 28.230 1.00 32.40 424 ASP B CA 1
ATOM 3477 C C . ASP B 1 187 ? -51.492 22.085 27.493 1.00 30.79 424 ASP B C 1
ATOM 3478 O O . ASP B 1 187 ? -52.419 22.598 28.119 1.00 29.59 424 ASP B O 1
ATOM 3483 N N . ILE B 1 188 ? -51.435 22.088 26.165 1.00 30.98 425 ILE B N 1
ATOM 3484 C CA . ILE B 1 188 ? -52.434 22.798 25.373 1.00 29.77 425 ILE B CA 1
ATOM 3485 C C . ILE B 1 188 ? -53.811 22.139 25.485 1.00 28.02 425 ILE B C 1
ATOM 3486 O O . ILE B 1 188 ? -54.832 22.830 25.543 1.00 26.72 425 ILE B O 1
ATOM 3491 N N . ALA B 1 189 ? -53.854 20.812 25.511 1.00 27.17 426 ALA B N 1
ATOM 3492 C CA . ALA B 1 189 ? -55.133 20.117 25.577 1.00 24.87 426 ALA B CA 1
ATOM 3493 C C . ALA B 1 189 ? -55.846 20.438 26.884 1.00 23.42 426 ALA B C 1
ATOM 3494 O O . ALA B 1 189 ? -57.021 20.809 26.880 1.00 24.65 426 ALA B O 1
ATOM 3496 N N . SER B 1 190 ? -55.140 20.300 28.001 1.00 23.35 427 SER B N 1
ATOM 3497 C CA . SER B 1 190 ? -55.741 20.582 29.299 1.00 25.53 427 SER B CA 1
ATOM 3498 C C . SER B 1 190 ? -56.055 22.074 29.435 1.00 25.78 427 SER B C 1
ATOM 3499 O O . SER B 1 190 ? -57.031 22.446 30.082 1.00 26.74 427 SER B O 1
ATOM 3502 N N . PHE B 1 191 ? -55.242 22.926 28.818 1.00 23.97 428 PHE B N 1
ATOM 3503 C CA . PHE B 1 191 ? -55.526 24.364 28.825 1.00 23.74 428 PHE B CA 1
ATOM 3504 C C . PHE B 1 191 ? -56.871 24.653 28.170 1.00 23.54 428 PHE B C 1
ATOM 3505 O O . PHE B 1 191 ? -57.743 25.298 28.761 1.00 23.00 428 PHE B O 1
ATOM 3513 N N . VAL B 1 192 ? -57.034 24.178 26.941 1.00 23.96 429 VAL B N 1
ATOM 3514 C CA . VAL B 1 192 ? -58.239 24.452 26.174 1.00 23.30 429 VAL B CA 1
ATOM 3515 C C . VAL B 1 192 ? -59.483 23.957 26.913 1.00 22.58 429 VAL B C 1
ATOM 3516 O O . VAL B 1 192 ? -60.472 24.673 27.033 1.00 20.75 429 VAL B O 1
ATOM 3520 N N . PHE B 1 193 ? -59.445 22.736 27.421 1.00 22.56 430 PHE B N 1
ATOM 3521 C CA . PHE B 1 193 ? -60.660 22.165 27.984 1.00 22.26 430 PHE B CA 1
ATOM 3522 C C . PHE B 1 193 ? -60.955 22.682 29.393 1.00 21.96 430 PHE B C 1
ATOM 3523 O O . PHE B 1 193 ? -62.114 22.912 29.728 1.00 22.14 430 PHE B O 1
ATOM 3531 N N . VAL B 1 194 ? -59.925 22.912 30.199 1.00 22.95 431 VAL B N 1
ATOM 3532 C CA . VAL B 1 194 ? -60.133 23.443 31.542 1.00 23.79 431 VAL B CA 1
ATOM 3533 C C . VAL B 1 194 ? -60.654 24.886 31.469 1.00 23.24 431 VAL B C 1
ATOM 3534 O O . VAL B 1 194 ? -61.595 25.254 32.176 1.00 23.49 431 VAL B O 1
ATOM 3538 N N . ILE B 1 195 ? -60.047 25.703 30.617 1.00 22.81 432 ILE B N 1
ATOM 3539 C CA . ILE B 1 195 ? -60.444 27.107 30.523 1.00 23.39 432 ILE B CA 1
ATOM 3540 C C . ILE B 1 195 ? -61.862 27.225 29.972 1.00 22.79 432 ILE B C 1
ATOM 3541 O O . ILE B 1 195 ? -62.689 27.946 30.529 1.00 22.33 432 ILE B O 1
ATOM 3546 N N . LEU B 1 196 ? -62.152 26.524 28.884 1.00 23.80 433 LEU B N 1
ATOM 3547 C CA . LEU B 1 196 ? -63.493 26.562 28.311 1.00 24.91 433 LEU B CA 1
ATOM 3548 C C . LEU B 1 196 ? -64.529 26.034 29.307 1.00 25.33 433 LEU B C 1
ATOM 3549 O O . LEU B 1 196 ? -65.634 26.566 29.394 1.00 25.72 433 LEU B O 1
ATOM 3554 N N . ALA B 1 197 ? -64.177 24.992 30.056 1.00 24.79 434 ALA B N 1
ATOM 3555 C CA . ALA B 1 197 ? -65.101 24.424 31.035 1.00 25.04 434 ALA B CA 1
ATOM 3556 C C . ALA B 1 197 ? -65.377 25.420 32.159 1.00 25.35 434 ALA B C 1
ATOM 3557 O O . ALA B 1 197 ? -66.514 25.553 32.614 1.00 25.13 434 ALA B O 1
ATOM 3559 N N . ARG B 1 198 ? -64.333 26.109 32.609 1.00 25.94 435 ARG B N 1
ATOM 3560 C CA . ARG B 1 198 ? -64.481 27.108 33.660 1.00 26.20 435 ARG B CA 1
ATOM 3561 C C . ARG B 1 198 ? -65.371 28.246 33.176 1.00 26.17 435 ARG B C 1
ATOM 3562 O O . ARG B 1 198 ? -66.298 28.652 33.868 1.00 26.30 435 ARG B O 1
ATOM 3570 N N . LEU B 1 199 ? -65.089 28.750 31.980 1.00 25.18 436 LEU B N 1
ATOM 3571 C CA . LEU B 1 199 ? -65.861 29.852 31.422 1.00 25.36 436 LEU B CA 1
ATOM 3572 C C . LEU B 1 199 ? -67.319 29.431 31.215 1.00 23.75 436 LEU B C 1
ATOM 3573 O O . LEU B 1 199 ? -68.236 30.158 31.583 1.00 22.39 436 LEU B O 1
ATOM 3578 N N . ALA B 1 200 ? -67.530 28.250 30.640 1.00 23.14 437 ALA B N 1
ATOM 3579 C CA . ALA B 1 200 ? -68.884 27.752 30.413 1.00 23.78 437 ALA B CA 1
ATOM 3580 C C . ALA B 1 200 ? -69.645 27.612 31.729 1.00 26.66 437 ALA B C 1
ATOM 3581 O O . ALA B 1 200 ? -70.845 27.889 31.797 1.00 29.67 437 ALA B O 1
ATOM 3583 N N . ASN B 1 201 ? -68.943 27.188 32.773 1.00 27.43 438 ASN B N 1
ATOM 3584 C CA . ASN B 1 201 ? -69.558 27.006 34.083 1.00 29.66 438 ASN B CA 1
ATOM 3585 C C . ASN B 1 201 ? -70.090 28.327 34.633 1.00 30.06 438 ASN B C 1
ATOM 3586 O O . ASN B 1 201 ? -71.212 28.387 35.127 1.00 30.24 438 ASN B O 1
ATOM 3591 N N . ARG B 1 202 ? -69.286 29.382 34.547 1.00 29.47 439 ARG B N 1
ATOM 3592 C CA . ARG B 1 202 ? -69.702 30.688 35.052 1.00 31.64 439 ARG B CA 1
ATOM 3593 C C . ARG B 1 202 ? -70.885 31.220 34.248 1.00 29.73 439 ARG B C 1
ATOM 3594 O O . ARG B 1 202 ? -71.776 31.871 34.796 1.00 30.12 439 ARG B O 1
ATOM 3602 N N . VAL B 1 203 ? -70.889 30.949 32.946 1.00 28.27 440 VAL B N 1
ATOM 3603 C CA . VAL B 1 203 ? -71.987 31.381 32.087 1.00 29.06 440 VAL B CA 1
ATOM 3604 C C . VAL B 1 203 ? -73.297 30.753 32.556 1.00 33.58 440 VAL B C 1
ATOM 3605 O O . VAL B 1 203 ? -74.299 31.449 32.731 1.00 33.08 440 VAL B O 1
ATOM 3609 N N . GLU B 1 204 ? -73.295 29.439 32.760 1.00 38.05 441 GLU B N 1
ATOM 3610 C CA . GLU B 1 204 ? -74.528 28.737 33.095 1.00 42.98 441 GLU B CA 1
ATOM 3611 C C . GLU B 1 204 ? -74.983 29.041 34.522 1.00 43.68 441 GLU B C 1
ATOM 3612 O O . GLU B 1 204 ? -76.139 28.803 34.862 1.00 45.34 441 GLU B O 1
ATOM 3618 N N . ARG B 1 205 ? -74.087 29.574 35.350 1.00 43.41 442 ARG B N 1
ATOM 3619 C CA . ARG B 1 205 ? -74.460 29.981 36.706 1.00 47.08 442 ARG B CA 1
ATOM 3620 C C . ARG B 1 205 ? -75.073 31.385 36.712 1.00 48.04 442 ARG B C 1
ATOM 3621 O O . ARG B 1 205 ? -75.499 31.878 37.756 1.00 48.65 442 ARG B O 1
ATOM 3629 N N . GLY B 1 206 ? -75.111 32.024 35.547 1.00 48.85 443 GLY B N 1
ATOM 3630 C CA . GLY B 1 206 ? -75.792 33.299 35.392 1.00 51.17 443 GLY B CA 1
ATOM 3631 C C . GLY B 1 206 ? -75.228 34.456 36.199 1.00 51.61 443 GLY B C 1
ATOM 3632 O O . GLY B 1 206 ? -75.970 35.347 36.613 1.00 52.58 443 GLY B O 1
ATOM 3633 N N . VAL B 1 207 ? -73.918 34.456 36.416 1.00 52.22 444 VAL B N 1
ATOM 3634 C CA . VAL B 1 207 ? -73.276 35.529 37.167 1.00 54.94 444 VAL B CA 1
ATOM 3635 C C . VAL B 1 207 ? -73.458 36.858 36.442 1.00 53.34 444 VAL B C 1
ATOM 3636 O O . VAL B 1 207 ? -73.614 36.895 35.221 1.00 54.03 444 VAL B O 1
ATOM 3640 N N . ALA B 1 208 ? -73.437 37.947 37.202 1.00 50.43 445 ALA B N 1
ATOM 3641 C CA . ALA B 1 208 ? -73.523 39.283 36.628 1.00 47.51 445 ALA B CA 1
ATOM 3642 C C . ALA B 1 208 ? -72.409 39.470 35.607 1.00 44.91 445 ALA B C 1
ATOM 3643 O O . ALA B 1 208 ? -72.663 39.682 34.421 1.00 45.07 445 ALA B O 1
ATOM 3645 N N . GLU B 1 209 ? -71.170 39.394 36.079 1.00 43.00 446 GLU B N 1
ATOM 3646 C CA . GLU B 1 209 ? -70.020 39.370 35.191 1.00 41.65 446 GLU B CA 1
ATOM 3647 C C . GLU B 1 209 ? -69.036 38.304 35.661 1.00 36.65 446 GLU B C 1
ATOM 3648 O O . GLU B 1 209 ? -69.024 37.921 36.829 1.00 36.40 446 GLU B O 1
ATOM 3654 N N . ILE B 1 210 ? -68.220 37.827 34.732 1.00 32.98 447 ILE B N 1
ATOM 3655 C CA . ILE B 1 210 ? -67.329 36.709 34.988 1.00 31.76 447 ILE B CA 1
ATOM 3656 C C . ILE B 1 210 ? -65.953 37.206 35.416 1.00 30.17 447 ILE B C 1
ATOM 3657 O O . ILE B 1 210 ? -65.285 37.929 34.681 1.00 28.82 447 ILE B O 1
ATOM 3662 N N . ASP B 1 211 ? -65.541 36.801 36.613 1.00 31.59 448 ASP B N 1
ATOM 3663 C CA . ASP B 1 211 ? -64.224 37.132 37.150 1.00 34.71 448 ASP B CA 1
ATOM 3664 C C . ASP B 1 211 ? -63.115 36.769 36.164 1.00 31.16 448 ASP B C 1
ATOM 3665 O O . ASP B 1 211 ? -63.127 35.684 35.587 1.00 28.92 448 ASP B O 1
ATOM 3670 N N . TYR B 1 212 ? -62.152 37.670 35.982 1.00 30.07 449 TYR B N 1
ATOM 3671 C CA . TYR B 1 212 ? -61.016 37.401 35.100 1.00 29.23 449 TYR B CA 1
ATOM 3672 C C . TYR B 1 212 ? -60.247 36.160 35.560 1.00 29.90 449 TYR B C 1
ATOM 3673 O O . TYR B 1 212 ? -59.584 35.501 34.760 1.00 28.69 449 TYR B O 1
ATOM 3682 N N . ALA B 1 213 ? -60.331 35.851 36.851 1.00 32.14 450 ALA B N 1
ATOM 3683 C CA . ALA B 1 213 ? -59.650 34.684 37.410 1.00 32.40 450 ALA B CA 1
ATOM 3684 C C . ALA B 1 213 ? -60.157 33.394 36.769 1.00 30.60 450 ALA B C 1
ATOM 3685 O O . ALA B 1 213 ? -59.456 32.380 36.752 1.00 29.99 450 ALA B O 1
ATOM 3687 N N . THR B 1 214 ? -61.378 33.440 36.245 1.00 29.47 451 THR B N 1
ATOM 3688 C CA . THR B 1 214 ? -61.953 32.313 35.524 1.00 29.72 451 THR B CA 1
ATOM 3689 C C . THR B 1 214 ? -61.036 31.887 34.377 1.00 28.77 451 THR B C 1
ATOM 3690 O O . THR B 1 214 ? -60.905 30.698 34.086 1.00 28.51 451 THR B O 1
ATOM 3694 N N . LEU B 1 215 ? -60.404 32.865 33.734 1.00 28.28 452 LEU B N 1
ATOM 3695 C CA . LEU B 1 215 ? -59.503 32.606 32.615 1.00 28.78 452 LEU B CA 1
ATOM 3696 C C . LEU B 1 215 ? -58.042 32.521 33.056 1.00 28.06 452 LEU B C 1
ATOM 3697 O O . LEU B 1 215 ? -57.135 32.529 32.221 1.00 28.60 452 LEU B O 1
ATOM 3702 N N . GLY B 1 216 ? -57.811 32.447 34.363 1.00 26.70 453 GLY B N 1
ATOM 3703 C CA . GLY B 1 216 ? -56.462 32.324 34.888 1.00 27.57 453 GLY B CA 1
ATOM 3704 C C . GLY B 1 216 ? -55.706 33.635 34.951 1.00 28.26 453 GLY B C 1
ATOM 3705 O O . GLY B 1 216 ? -54.477 33.649 35.013 1.00 28.19 453 GLY B O 1
ATOM 3706 N N . VAL B 1 217 ? -56.448 34.739 34.939 1.00 28.72 454 VAL B N 1
ATOM 3707 C CA . VAL B 1 217 ? -55.857 36.071 34.914 1.00 30.59 454 VAL B CA 1
ATOM 3708 C C . VAL B 1 217 ? -56.048 36.750 36.264 1.00 33.04 454 VAL B C 1
ATOM 3709 O O . VAL B 1 217 ? -57.176 36.934 36.722 1.00 32.59 454 VAL B O 1
ATOM 3713 N N . GLY B 1 218 ? -54.936 37.120 36.895 1.00 35.66 455 GLY B N 1
ATOM 3714 C CA . GLY B 1 218 ? -54.972 37.795 38.179 1.00 38.22 455 GLY B CA 1
ATOM 3715 C C . GLY B 1 218 ? -55.175 39.293 38.054 1.00 39.37 455 GLY B C 1
ATOM 3716 O O . GLY B 1 218 ? -55.259 39.834 36.951 1.00 37.79 455 GLY B O 1
ATOM 3717 N N . VAL B 1 219 ? -55.244 39.967 39.195 1.00 42.59 456 VAL B N 1
ATOM 3718 C CA . VAL B 1 219 ? -55.552 41.390 39.224 1.00 45.67 456 VAL B CA 1
ATOM 3719 C C . VAL B 1 219 ? -54.505 42.178 38.444 1.00 46.05 456 VAL B C 1
ATOM 3720 O O . VAL B 1 219 ? -53.312 42.109 38.738 1.00 49.00 456 VAL B O 1
ATOM 3724 N N . GLY B 1 220 ? -54.963 42.922 37.442 1.00 42.42 457 GLY B N 1
ATOM 3725 C CA . GLY B 1 220 ? -54.089 43.777 36.661 1.00 40.97 457 GLY B CA 1
ATOM 3726 C C . GLY B 1 220 ? -53.363 43.086 35.521 1.00 38.75 457 GLY B C 1
ATOM 3727 O O . GLY B 1 220 ? -52.742 43.753 34.694 1.00 37.65 457 GLY B O 1
ATOM 3728 N N . GLU B 1 221 ? -53.440 41.758 35.470 1.00 38.78 458 GLU B N 1
ATOM 3729 C CA . GLU B 1 221 ? -52.730 40.984 34.452 1.00 40.20 458 GLU B CA 1
ATOM 3730 C C . GLU B 1 221 ? -53.500 40.956 33.130 1.00 39.21 458 GLU B C 1
ATOM 3731 O O . GLU B 1 221 ? -54.656 41.376 33.074 1.00 37.71 458 GLU B O 1
ATOM 3737 N N . LYS B 1 222 ? -52.860 40.451 32.074 1.00 39.69 459 LYS B N 1
ATOM 3738 C CA . LYS B 1 222 ? -53.383 40.601 30.715 1.00 39.87 459 LYS B CA 1
ATOM 3739 C C . LYS B 1 222 ? -53.498 39.301 29.900 1.00 38.94 459 LYS B C 1
ATOM 3740 O O . LYS B 1 222 ? -53.664 39.350 28.681 1.00 41.02 459 LYS B O 1
ATOM 3746 N N . MET B 1 223 ? -53.419 38.149 30.556 1.00 36.46 460 MET B N 1
ATOM 3747 C CA . MET B 1 223 ? -53.513 36.859 29.856 1.00 33.40 460 MET B CA 1
ATOM 3748 C C . MET B 1 223 ? -52.340 36.681 28.890 1.00 32.49 460 MET B C 1
ATOM 3749 O O . MET B 1 223 ? -52.519 36.310 27.729 1.00 32.35 460 MET B O 1
ATOM 3754 N N . HIS B 1 224 ? -51.139 36.942 29.395 1.00 32.67 461 HIS B N 1
ATOM 3755 C CA . HIS B 1 224 ? -49.907 36.874 28.614 1.00 33.35 461 HIS B CA 1
ATOM 3756 C C . HIS B 1 224 ? -49.672 35.478 28.034 1.00 31.61 461 HIS B C 1
ATOM 3757 O O . HIS B 1 224 ? -49.052 35.323 26.981 1.00 31.14 461 HIS B O 1
ATOM 3764 N N . PHE B 1 225 ? -50.187 34.465 28.720 1.00 30.73 462 PHE B N 1
ATOM 3765 C CA . PHE B 1 225 ? -49.919 33.075 28.359 1.00 31.92 462 PHE B CA 1
ATOM 3766 C C . PHE B 1 225 ? -50.726 32.579 27.156 1.00 31.50 462 PHE B C 1
ATOM 3767 O O . PHE B 1 225 ? -50.420 31.521 26.608 1.00 32.19 462 PHE B O 1
ATOM 3775 N N . TYR B 1 226 ? -51.753 33.323 26.748 1.00 28.72 463 TYR B N 1
ATOM 3776 C CA . TYR B 1 226 ? -52.521 32.947 25.562 1.00 26.94 463 TYR B CA 1
ATOM 3777 C C . TYR B 1 226 ? -52.227 33.859 24.375 1.00 27.73 463 TYR B C 1
ATOM 3778 O O . TYR B 1 226 ? -52.420 35.078 24.438 1.00 28.35 463 TYR B O 1
ATOM 3787 N N . LEU B 1 227 ? -51.764 33.251 23.290 1.00 27.48 464 LEU B N 1
ATOM 3788 C CA . LEU B 1 227 ? -51.557 33.957 22.036 1.00 28.16 464 LEU B CA 1
ATOM 3789 C C . LEU B 1 227 ? -52.660 33.554 21.061 1.00 28.02 464 LEU B C 1
ATOM 3790 O O . LEU B 1 227 ? -52.899 32.360 20.867 1.00 27.15 464 LEU B O 1
ATOM 3795 N N . PRO B 1 228 ? -53.357 34.538 20.460 1.00 29.51 465 PRO B N 1
ATOM 3796 C CA . PRO B 1 228 ? -54.446 34.184 19.541 1.00 28.55 465 PRO B CA 1
ATOM 3797 C C . PRO B 1 228 ? -54.008 33.217 18.444 1.00 26.63 465 PRO B C 1
ATOM 3798 O O . PRO B 1 228 ? -53.042 33.483 17.729 1.00 28.18 465 PRO B O 1
ATOM 3802 N N . GLY B 1 229 ? -54.721 32.102 18.324 1.00 24.37 466 GLY B N 1
ATOM 3803 C CA . GLY B 1 229 ? -54.365 31.063 17.376 1.00 25.03 466 GLY B CA 1
ATOM 3804 C C . GLY B 1 229 ? -53.750 29.838 18.033 1.00 24.99 466 GLY B C 1
ATOM 3805 O O . GLY B 1 229 ? -53.493 28.832 17.367 1.00 25.22 466 GLY B O 1
ATOM 3806 N N . ALA B 1 230 ? -53.526 29.910 19.343 1.00 24.28 467 ALA B N 1
ATOM 3807 C CA . ALA B 1 230 ? -52.835 28.838 20.060 1.00 25.48 467 ALA B CA 1
ATOM 3808 C C . ALA B 1 230 ? -53.662 27.560 20.129 1.00 24.93 467 ALA B C 1
ATOM 3809 O O . ALA B 1 230 ? -53.099 26.466 20.187 1.00 25.47 467 ALA B O 1
ATOM 3811 N N . CYS B 1 231 ? -54.987 27.693 20.142 1.00 24.23 468 CYS B N 1
ATOM 3812 C CA . CYS B 1 231 ? -55.865 26.522 20.218 1.00 24.82 468 CYS B CA 1
ATOM 3813 C C . CYS B 1 231 ? -55.748 25.697 18.945 1.00 25.56 468 CYS B C 1
ATOM 3814 O O . CYS B 1 231 ? -55.568 24.480 18.992 1.00 28.62 468 CYS B O 1
ATOM 3817 N N . MET B 1 232 ? -55.855 26.374 17.807 1.00 23.25 469 MET B N 1
ATOM 3818 C CA . MET B 1 232 ? -55.742 25.727 16.510 1.00 24.41 469 MET B CA 1
ATOM 3819 C C . MET B 1 232 ? -54.334 25.181 16.263 1.00 25.19 469 MET B C 1
ATOM 3820 O O . MET B 1 232 ? -54.167 24.013 15.906 1.00 26.47 469 MET B O 1
ATOM 3825 N N . ALA B 1 233 ? -53.322 26.022 16.443 1.00 25.43 470 ALA B N 1
ATOM 3826 C CA . ALA B 1 233 ? -51.949 25.602 16.181 1.00 28.54 470 ALA B CA 1
ATOM 3827 C C . ALA B 1 233 ? -51.538 24.481 17.131 1.00 28.53 470 ALA B C 1
ATOM 3828 O O . ALA B 1 233 ? -50.909 23.501 16.725 1.00 29.93 470 ALA B O 1
ATOM 3830 N N . GLY B 1 234 ? -51.908 24.631 18.397 1.00 27.52 471 GLY B N 1
ATOM 3831 C CA . GLY B 1 234 ? -51.488 23.707 19.431 1.00 27.68 471 GLY B CA 1
ATOM 3832 C C . GLY B 1 234 ? -52.113 22.330 19.319 1.00 26.86 471 GLY B C 1
ATOM 3833 O O . GLY B 1 234 ? -51.434 21.319 19.484 1.00 27.58 471 GLY B O 1
ATOM 3834 N N . LEU B 1 235 ? -53.409 22.284 19.037 1.00 25.44 472 LEU B N 1
ATOM 3835 C CA . LEU B 1 235 ? -54.117 21.013 18.981 1.00 25.36 472 LEU B CA 1
ATOM 3836 C C . LEU B 1 235 ? -53.824 20.282 17.677 1.00 28.02 472 LEU B C 1
ATOM 3837 O O . LEU B 1 235 ? -53.744 19.056 17.659 1.00 29.73 472 LEU B O 1
ATOM 3842 N N . ILE B 1 236 ? -53.641 21.023 16.592 1.00 29.69 473 ILE B N 1
ATOM 3843 C CA . ILE B 1 236 ? -53.185 20.410 15.349 1.00 32.52 473 ILE B CA 1
ATOM 3844 C C . ILE B 1 236 ? -51.811 19.775 15.570 1.00 33.99 473 ILE B C 1
ATOM 3845 O O . ILE B 1 236 ? -51.516 18.718 15.015 1.00 34.10 473 ILE B O 1
ATOM 3850 N N . GLU B 1 237 ? -50.971 20.421 16.375 1.00 33.16 474 GLU B N 1
ATOM 3851 C CA . GLU B 1 237 ? -49.614 19.930 16.588 1.00 33.13 474 GLU B CA 1
ATOM 3852 C C . GLU B 1 237 ? -49.600 18.592 17.326 1.00 30.86 474 GLU B C 1
ATOM 3853 O O . GLU B 1 237 ? -48.888 17.675 16.922 1.00 32.51 474 GLU B O 1
ATOM 3859 N N . ILE B 1 238 ? -50.375 18.471 18.401 1.00 28.86 475 ILE B N 1
ATOM 3860 C CA . ILE B 1 238 ? -50.309 17.260 19.214 1.00 29.62 475 ILE B CA 1
ATOM 3861 C C . ILE B 1 238 ? -50.953 16.092 18.469 1.00 28.40 475 ILE B C 1
ATOM 3862 O O . ILE B 1 238 ? -50.577 14.941 18.679 1.00 26.98 475 ILE B O 1
ATOM 3867 N N . LEU B 1 239 ? -51.911 16.386 17.594 1.00 28.53 476 LEU B N 1
ATOM 3868 C CA . LEU B 1 239 ? -52.493 15.354 16.742 1.00 29.01 476 LEU B CA 1
ATOM 3869 C C . LEU B 1 239 ? -51.422 14.797 15.806 1.00 31.17 476 LEU B C 1
ATOM 3870 O O . LEU B 1 239 ? -51.488 13.640 15.384 1.00 31.55 476 LEU B O 1
ATOM 3875 N N . ASP B 1 240 ? -50.421 15.618 15.501 1.00 31.80 477 ASP B N 1
ATOM 3876 C CA . ASP B 1 240 ? -49.314 15.193 14.650 1.00 34.41 477 ASP B CA 1
ATOM 3877 C C . ASP B 1 240 ? -48.240 14.433 15.428 1.00 34.10 477 ASP B C 1
ATOM 3878 O O . ASP B 1 240 ? -47.783 13.373 14.992 1.00 34.55 477 ASP B O 1
ATOM 3883 N N . THR B 1 241 ? -47.849 14.971 16.581 1.00 33.75 478 THR B N 1
ATOM 3884 C CA . THR B 1 241 ? -46.644 14.515 17.278 1.00 35.77 478 THR B CA 1
ATOM 3885 C C . THR B 1 241 ? -46.851 13.357 18.261 1.00 37.04 478 THR B C 1
ATOM 3886 O O . THR B 1 241 ? -45.892 12.672 18.620 1.00 38.74 478 THR B O 1
ATOM 3890 N N . HIS B 1 242 ? -48.085 13.147 18.709 1.00 34.99 479 HIS B N 1
ATOM 3891 C CA . HIS B 1 242 ? -48.363 12.115 19.706 1.00 35.59 479 HIS B CA 1
ATOM 3892 C C . HIS B 1 242 ? -47.957 10.726 19.204 1.00 37.00 479 HIS B C 1
ATOM 3893 O O . HIS B 1 242 ? -47.503 9.884 19.983 1.00 38.26 479 HIS B O 1
ATOM 3900 N N . ARG B 1 243 ? -48.103 10.497 17.903 1.00 37.84 480 ARG B N 1
ATOM 3901 C CA . ARG B 1 243 ? -47.796 9.193 17.315 1.00 38.31 480 ARG B CA 1
ATOM 3902 C C . ARG B 1 243 ? -46.321 8.812 17.483 1.00 39.03 480 ARG B C 1
ATOM 3903 O O . ARG B 1 243 ? -45.959 7.638 17.342 1.00 39.15 480 ARG B O 1
ATOM 3911 N N . GLN B 1 244 ? -45.476 9.794 17.789 1.00 38.39 481 GLN B N 1
ATOM 3912 C CA . GLN B 1 244 ? -44.052 9.539 18.005 1.00 41.33 481 GLN B CA 1
ATOM 3913 C C . GLN B 1 244 ? -43.790 8.870 19.356 1.00 44.78 481 GLN B C 1
ATOM 3914 O O . GLN B 1 244 ? -42.785 8.182 19.530 1.00 46.31 481 GLN B O 1
ATOM 3920 N N . GLU B 1 245 ? -44.693 9.078 20.311 1.00 46.59 482 GLU B N 1
ATOM 3921 C CA . GLU B 1 245 ? -44.537 8.514 21.650 1.00 49.79 482 GLU B CA 1
ATOM 3922 C C . GLU B 1 245 ? -45.509 7.361 21.899 1.00 46.33 482 GLU B C 1
ATOM 3923 O O . GLU B 1 245 ? -45.473 6.737 22.958 1.00 47.19 482 GLU B O 1
ATOM 3929 N N . CYS B 1 246 ? -46.368 7.085 20.919 1.00 41.89 483 CYS B N 1
ATOM 3930 C CA . CYS B 1 246 ? -47.421 6.080 21.058 1.00 38.26 483 CYS B CA 1
ATOM 3931 C C . CYS B 1 246 ? -47.277 4.984 20.002 1.00 39.04 483 CYS B C 1
ATOM 3932 O O . CYS B 1 246 ? -47.184 5.274 18.812 1.00 40.90 483 CYS B O 1
ATOM 3935 N N . SER B 1 247 ? -47.265 3.726 20.438 1.00 38.56 484 SER B N 1
ATOM 3936 C CA . SER B 1 247 ? -47.034 2.606 19.524 1.00 40.32 484 SER B CA 1
ATOM 3937 C C . SER B 1 247 ? -48.322 2.067 18.894 1.00 36.71 484 SER B C 1
ATOM 3938 O O . SER B 1 247 ? -48.277 1.176 18.040 1.00 36.72 484 SER B O 1
ATOM 3941 N N . SER B 1 248 ? -49.467 2.605 19.304 1.00 34.91 485 SER B N 1
ATOM 3942 C CA . SER B 1 248 ? -50.756 2.093 18.839 1.00 33.45 485 SER B CA 1
ATOM 3943 C C . SER B 1 248 ? -51.079 2.490 17.401 1.00 32.25 485 SER B C 1
ATOM 3944 O O . SER B 1 248 ? -51.125 3.677 17.061 1.00 32.00 485 SER B O 1
ATOM 3947 N N . ARG B 1 249 ? -51.334 1.485 16.571 1.00 32.26 486 ARG B N 1
ATOM 3948 C CA . ARG B 1 249 ? -51.767 1.699 15.195 1.00 34.46 486 ARG B CA 1
ATOM 3949 C C . ARG B 1 249 ? -53.118 2.413 15.114 1.00 32.75 486 ARG B C 1
ATOM 3950 O O . ARG B 1 249 ? -53.284 3.353 14.334 1.00 33.46 486 ARG B O 1
ATOM 3958 N N . VAL B 1 250 ? -54.089 1.968 15.907 1.00 31.32 487 VAL B N 1
ATOM 3959 C CA . VAL B 1 250 ? -55.438 2.525 15.814 1.00 30.08 487 VAL B CA 1
ATOM 3960 C C . VAL B 1 250 ? -55.485 3.955 16.355 1.00 27.19 487 VAL B C 1
ATOM 3961 O O . VAL B 1 250 ? -56.290 4.768 15.891 1.00 25.62 487 VAL B O 1
ATOM 3965 N N . CYS B 1 251 ? -54.629 4.277 17.321 1.00 27.34 488 CYS B N 1
ATOM 3966 C CA . CYS B 1 251 ? -54.546 5.658 17.804 1.00 29.25 488 CYS B CA 1
ATOM 3967 C C . CYS B 1 251 ? -54.052 6.569 16.679 1.00 30.93 488 CYS B C 1
ATOM 3968 O O . CYS B 1 251 ? -54.570 7.671 16.486 1.00 29.50 488 CYS B O 1
ATOM 3971 N N . GLU B 1 252 ? -53.052 6.101 15.939 1.00 32.69 489 GLU B N 1
ATOM 3972 C CA . GLU B 1 252 ? -52.511 6.855 14.810 1.00 33.28 489 GLU B CA 1
ATOM 3973 C C . GLU B 1 252 ? -53.584 7.060 13.740 1.00 31.68 489 GLU B C 1
ATOM 3974 O O . GLU B 1 252 ? -53.648 8.108 13.097 1.00 30.26 489 GLU B O 1
ATOM 3980 N N . LEU B 1 253 ? -54.437 6.056 13.565 1.00 31.23 490 LEU B N 1
ATOM 3981 C CA . LEU B 1 253 ? -55.531 6.126 12.601 1.00 30.96 490 LEU B CA 1
ATOM 3982 C C . LEU B 1 253 ? -56.571 7.165 13.031 1.00 25.81 490 LEU B C 1
ATOM 3983 O O . LEU B 1 253 ? -57.075 7.942 12.214 1.00 24.55 490 LEU B O 1
ATOM 3988 N N . THR B 1 254 ? -56.881 7.174 14.323 1.00 24.24 491 THR B N 1
ATOM 3989 C CA . THR B 1 254 ? -57.843 8.111 14.886 1.00 24.07 491 THR B CA 1
ATOM 3990 C C . THR B 1 254 ? -57.348 9.547 14.708 1.00 25.23 491 THR B C 1
ATOM 3991 O O . THR B 1 254 ? -58.082 10.419 14.242 1.00 26.84 491 THR B O 1
ATOM 3995 N N . ALA B 1 255 ? -56.097 9.785 15.079 1.00 24.62 492 ALA B N 1
ATOM 3996 C CA . ALA B 1 255 ? -55.518 11.119 14.979 1.00 25.12 492 ALA B CA 1
ATOM 3997 C C . ALA B 1 255 ? -55.507 11.599 13.533 1.00 26.62 492 ALA B C 1
ATOM 3998 O O . ALA B 1 255 ? -55.802 12.760 13.252 1.00 25.94 492 ALA B O 1
ATOM 4000 N N . SER B 1 256 ? -55.179 10.700 12.614 1.00 28.63 493 SER B N 1
ATOM 4001 C CA . SER B 1 256 ? -55.044 11.066 11.210 1.00 31.48 493 SER B CA 1
ATOM 4002 C C . SER B 1 256 ? -56.394 11.404 10.586 1.00 31.92 493 SER B C 1
ATOM 4003 O O . SER B 1 256 ? -56.492 12.321 9.771 1.00 32.40 493 SER B O 1
ATOM 4006 N N . HIS B 1 257 ? -57.436 10.675 10.974 1.00 31.03 494 HIS B N 1
ATOM 4007 C CA . HIS B 1 257 ? -58.749 10.854 10.364 1.00 30.83 494 HIS B CA 1
ATOM 4008 C C . HIS B 1 257 ? -59.428 12.124 10.877 1.00 29.72 494 HIS B C 1
ATOM 4009 O O . HIS B 1 257 ? -60.261 12.710 10.188 1.00 31.38 494 HIS B O 1
ATOM 4016 N N . ILE B 1 258 ? -59.074 12.542 12.088 1.00 27.09 495 ILE B N 1
ATOM 4017 C CA . ILE B 1 258 ? -59.528 13.827 12.613 1.00 25.47 495 ILE B CA 1
ATOM 4018 C C . ILE B 1 258 ? -58.909 14.950 11.781 1.00 26.12 495 ILE B C 1
ATOM 4019 O O . ILE B 1 258 ? -59.589 15.903 11.400 1.00 25.95 495 ILE B O 1
ATOM 4024 N N . VAL B 1 259 ? -57.615 14.828 11.502 1.00 28.36 496 VAL B N 1
ATOM 4025 C CA . VAL B 1 259 ? -56.896 15.808 10.696 1.00 31.76 496 VAL B CA 1
ATOM 4026 C C . VAL B 1 259 ? -57.338 15.744 9.231 1.00 33.44 496 VAL B C 1
ATOM 4027 O O . VAL B 1 259 ? -57.425 16.773 8.563 1.00 33.84 496 VAL B O 1
ATOM 4031 N N . ALA B 1 260 ? -57.610 14.538 8.734 1.00 32.68 497 ALA B N 1
ATOM 4032 C CA . ALA B 1 260 ? -58.024 14.345 7.341 1.00 33.04 497 ALA B CA 1
ATOM 4033 C C . ALA B 1 260 ? -59.379 13.639 7.271 1.00 31.48 497 ALA B C 1
ATOM 4034 O O . ALA B 1 260 ? -59.434 12.413 7.159 1.00 30.24 497 ALA B O 1
ATOM 4036 N N . PRO B 1 261 ? -60.479 14.410 7.327 1.00 34.52 498 PRO B N 1
ATOM 4037 C CA . PRO B 1 261 ? -61.817 13.827 7.516 1.00 34.72 498 PRO B CA 1
ATOM 4038 C C . PRO B 1 261 ? -62.570 13.227 6.308 1.00 35.28 498 PRO B C 1
ATOM 4039 O O . PRO B 1 261 ? -63.624 12.642 6.545 1.00 35.69 498 PRO B O 1
ATOM 4043 N N . PRO B 1 262 ? -62.078 13.367 5.062 1.00 34.47 499 PRO B N 1
ATOM 4044 C CA . PRO B 1 262 ? -62.896 12.782 3.988 1.00 33.95 499 PRO B CA 1
ATOM 4045 C C . PRO B 1 262 ? -63.235 11.300 4.196 1.00 32.54 499 PRO B C 1
ATOM 4046 O O . PRO B 1 262 ? -62.370 10.517 4.586 1.00 33.23 499 PRO B O 1
ATOM 4050 N N . TYR B 1 263 ? -64.487 10.937 3.933 1.00 31.46 500 TYR B N 1
ATOM 4051 C CA . TYR B 1 263 ? -64.980 9.581 4.178 1.00 31.96 500 TYR B CA 1
ATOM 4052 C C . TYR B 1 263 ? -64.225 8.539 3.363 1.00 32.75 500 TYR B C 1
ATOM 4053 O O . TYR B 1 263 ? -63.928 8.748 2.187 1.00 32.94 500 TYR B O 1
ATOM 4062 N N . VAL B 1 264 ? -63.928 7.409 3.999 1.00 32.50 501 VAL B N 1
ATOM 4063 C CA . VAL B 1 264 ? -63.262 6.297 3.333 1.00 34.34 501 VAL B CA 1
ATOM 4064 C C . VAL B 1 264 ? -64.042 5.009 3.584 1.00 34.77 501 VAL B C 1
ATOM 4065 O O . VAL B 1 264 ? -64.314 4.251 2.654 1.00 36.61 501 VAL B O 1
ATOM 4069 N N . HIS B 1 265 ? -64.403 4.776 4.843 1.00 32.96 502 HIS B N 1
ATOM 4070 C CA . HIS B 1 265 ? -65.056 3.536 5.254 1.00 31.75 502 HIS B CA 1
ATOM 4071 C C . HIS B 1 265 ? -65.725 3.729 6.613 1.00 30.90 502 HIS B C 1
ATOM 4072 O O . HIS B 1 265 ? -65.296 4.570 7.395 1.00 30.08 502 HIS B O 1
ATOM 4079 N N . GLY B 1 266 ? -66.780 2.965 6.890 1.00 31.39 503 GLY B N 1
ATOM 4080 C CA . GLY B 1 266 ? -67.378 2.955 8.217 1.00 29.58 503 GLY B CA 1
ATOM 4081 C C . GLY B 1 266 ? -68.896 2.964 8.282 1.00 27.24 503 GLY B C 1
ATOM 4082 O O . GLY B 1 266 ? -69.471 2.689 9.333 1.00 27.79 503 GLY B O 1
ATOM 4083 N N . LYS B 1 267 ? -69.546 3.302 7.175 1.00 24.80 504 LYS B N 1
ATOM 4084 C CA . LYS B 1 267 ? -71.001 3.229 7.085 1.00 24.15 504 LYS B CA 1
ATOM 4085 C C . LYS B 1 267 ? -71.376 1.978 6.300 1.00 25.21 504 LYS B C 1
ATOM 4086 O O . LYS B 1 267 ? -70.732 1.674 5.296 1.00 25.98 504 LYS B O 1
ATOM 4092 N N . TYR B 1 268 ? -72.410 1.260 6.744 1.00 26.45 505 TYR B N 1
ATOM 4093 C CA . TYR B 1 268 ? -72.766 -0.016 6.114 1.00 28.27 505 TYR B CA 1
ATOM 4094 C C . TYR B 1 268 ? -74.165 -0.049 5.483 1.00 31.03 505 TYR B C 1
ATOM 4095 O O . TYR B 1 268 ? -74.340 -0.653 4.422 1.00 32.20 505 TYR B O 1
ATOM 4104 N N . PHE B 1 269 ? -75.158 0.584 6.104 1.00 30.90 506 PHE B N 1
ATOM 4105 C CA . PHE B 1 269 ? -76.479 0.654 5.472 1.00 30.24 506 PHE B CA 1
ATOM 4106 C C . PHE B 1 269 ? -77.356 1.790 5.992 1.00 30.22 506 PHE B C 1
ATOM 4107 O O . PHE B 1 269 ? -77.076 2.394 7.029 1.00 30.04 506 PHE B O 1
ATOM 4115 N N . TYR B 1 270 ? -78.409 2.076 5.228 1.00 30.04 507 TYR B N 1
ATOM 4116 C CA . TYR B 1 270 ? -79.479 2.981 5.637 1.00 29.40 507 TYR B CA 1
ATOM 4117 C C . TYR B 1 270 ? -80.789 2.206 5.626 1.00 29.26 507 TYR B C 1
ATOM 4118 O O . TYR B 1 270 ? -81.194 1.690 4.586 1.00 29.58 507 TYR B O 1
ATOM 4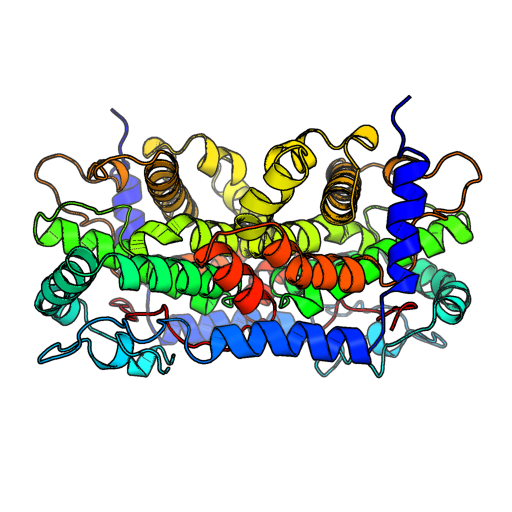127 N N . CYS B 1 271 ? -81.441 2.107 6.781 1.00 30.09 508 CYS B N 1
ATOM 4128 C CA . CYS B 1 271 ? -82.714 1.400 6.869 1.00 32.21 508 CYS B CA 1
ATOM 4129 C C . CYS B 1 271 ? -83.774 2.260 7.544 1.00 33.16 508 CYS B C 1
ATOM 4130 O O . CYS B 1 271 ? -83.706 2.530 8.742 1.00 31.71 508 CYS B O 1
ATOM 4133 N N . ASN B 1 272 ? -84.751 2.686 6.751 1.00 34.25 509 ASN B N 1
ATOM 4134 C CA . ASN B 1 272 ? -85.851 3.509 7.232 1.00 33.97 509 ASN B CA 1
ATOM 4135 C C . ASN B 1 272 ? -87.162 2.962 6.678 1.00 35.21 509 ASN B C 1
ATOM 4136 O O . ASN B 1 272 ? -87.443 3.089 5.487 1.00 36.48 509 ASN B O 1
ATOM 4141 N N . SER B 1 273 ? -87.961 2.349 7.545 1.00 35.39 510 SER B N 1
ATOM 4142 C CA . SER B 1 273 ? -89.212 1.727 7.128 1.00 37.27 510 SER B CA 1
ATOM 4143 C C . SER B 1 273 ? -90.408 2.673 7.205 1.00 37.63 510 SER B C 1
ATOM 4144 O O . SER B 1 273 ? -91.519 2.289 6.849 1.00 38.61 510 SER B O 1
ATOM 4147 N N . LEU B 1 274 ? -90.188 3.902 7.663 1.00 37.46 511 LEU B N 1
ATOM 4148 C CA . LEU B 1 274 ? -91.301 4.794 7.986 1.00 39.00 511 LEU B CA 1
ATOM 4149 C C . LEU B 1 274 ? -91.566 5.863 6.922 1.00 40.78 511 LEU B C 1
ATOM 4150 O O . LEU B 1 274 ? -92.719 6.240 6.706 1.00 42.85 511 LEU B O 1
ATOM 4155 N N . PHE B 1 275 ? -90.520 6.357 6.262 1.00 39.90 512 PHE B N 1
ATOM 4156 C CA . PHE B 1 275 ? -90.716 7.291 5.152 1.00 41.90 512 PHE B CA 1
ATOM 4157 C C . PHE B 1 275 ? -89.536 7.257 4.186 1.00 42.67 512 PHE B C 1
ATOM 4158 O O . PHE B 1 275 ? -88.466 6.745 4.520 1.00 41.83 512 PHE B O 1
#

Radius of gyration: 23.68 Å; Cα contacts (8 Å, |Δi|>4): 811; chains: 2; bounding box: 57×68×48 Å

Secondary structure (DSSP, 8-state):
-----HHHHHHHHTHHHH--HHHHHHHHHHHHHHTTSTTTT-----TT-TTHHHHS----TTTTB--HHHHHHHHHHHHHHHHH-HHHHHHHHHHHHHHHHH--HHHHHHHHHHHHHHHHHHHHTT--B-TTSHHHHTHHHHHHHHHHHHHHHHHHHHHHHT---HHHHHHH--GGG--SHHHHHHHHHHHHHHHHHHT-SSB-GGGGT--TT---TT--TTHHHHHHHHHHHHGGGT---HHHHHHHHHHHS-S--S----B--S--/-----HHHHHHHHTHHHH--HHHHHHHHHHHHHHTTSTTTT-PPP-TT-TTHHHHS--SS---TTTTB--HHHHHHHHHHHHHHHHH-HHHHHHHHHHHHHHHHH--HHHHHHHHHHHHHHHHHHHHHT--B-TTSHHHHTHHHHHHHHHHHHHHHHHHHHHHTT---HHHHHHH--GGG--SHHHHHHHHHHHHHHHHHTT-SSB-GGGGT--TT---TT--TTHHHHHHHHHHHHGGGT---HHHHHHHHHHHS----S----B--S--

Solvent-accessible surface area: 22009 Å² total; per-residue (Å²): 145,70,66,3,44,76,95,5,63,124,68,5,75,27,8,45,136,88,16,41,104,100,116,42,65,92,9,98,33,118,0,36,125,36,18,149,86,15,6,50,61,97,67,6,79,38,90,158,20,73,14,33,82,13,0,45,43,138,80,74,44,112,97,36,89,26,59,45,120,50,0,30,69,74,0,23,28,0,21,156,19,2,47,55,36,104,92,3,8,40,1,0,72,13,0,0,22,11,7,1,15,69,7,76,12,89,80,0,0,14,0,0,3,0,0,0,0,0,0,20,0,0,4,67,66,122,43,60,0,52,7,87,1,0,0,0,17,2,1,39,0,0,20,30,3,0,12,7,21,1,76,40,2,1,123,44,9,2,149,54,94,66,38,44,39,15,99,96,2,31,68,93,69,120,9,47,18,0,90,9,10,1,0,2,0,1,0,0,0,6,41,0,10,18,80,34,148,152,59,40,93,103,2,95,50,46,9,0,6,2,31,156,91,86,82,1,104,9,1,59,4,0,8,0,8,4,1,1,12,39,18,1,14,48,6,41,147,92,29,123,46,103,69,9,52,1,10,2,0,6,20,18,5,67,95,39,22,0,0,11,2,1,24,2,11,64,25,51,148,71,66,3,39,79,95,4,69,134,68,8,123,23,10,42,144,88,18,39,100,96,109,40,77,87,6,95,34,113,0,39,124,21,15,145,80,6,16,50,67,86,74,9,82,34,94,162,20,71,11,35,68,0,1,50,43,32,90,34,117,44,71,44,118,86,56,93,24,61,49,122,50,0,27,71,73,0,33,26,0,21,162,20,1,45,56,37,98,167,4,5,50,16,0,62,8,1,0,24,13,10,0,14,67,8,77,13,87,80,0,0,17,0,0,2,1,1,0,0,0,0,24,0,0,1,84,66,115,41,51,0,46,5,94,0,0,0,0,10,1,0,38,0,0,21,30,5,0,11,8,17,2,78,38,1,0,142,43,6,3,168,58,112,67,37,37,27,14,95,96,2,31,73,102,81,118,9,52,18,0,93,16,10,1,0,2,0,1,0,0,0,6,20,0,8,20,44,23,141,144,57,40,93,104,4,100,46,46,2,0,7,4,31,162,66,85,102,1,121,5,1,37,4,0,3,0,9,4,1,1,16,41,15,0,14,46,2,38,151,82,25,124,42,83,58,13,62,6,15,2,0,5,18,24,6,66,97,69,26,2,0,11,2,2,23,3,12,65,28,49

Sequence (539 aa):
ADTIDATTRLVLRSISERAAVDRISESFGRSAQVMHDPFGGQPFPAANSPWAPVLAGQFDAETRRVSWETLVAHGPSLYRTFAGNPRAASTAKAMRDCVLRQENFIEALASADETLAWCKMCIHHNLPLRPQDPIIGTTAAVLDNLATRLRPFLQCYLKARGLCGLDELCSRRRLADIKDIASFVFVILARLANRVERGVAEIDYATLGVGVGEKMHFYLPGACMAGLIEILDTHRQECSSRVCELTASHIVAPPYVHGKYFYCNSLFADTIDATTRLVLRSISERAAVDRISESFGRSAQVMHDPFGGQPFPAANSPWAPVLAGQGGPFDAETRRVSWETLVAHGPSLYRTFAGNPRAASTAKAMRDCVLRQENFIEALASADETLAWCKMCIHHNLPLRPQDPIIGTTAAVLDNLATRLRPFLQCYLKARGLCGLDELCSRRRLADIKDIASFVFVILARLANRVERGVAEIDYATLGVGVGEKMHFYLPGACMAGLIEILDTHRQECSSRVCELTASHIVAPPYVHGKYFYCNSLF